Protein AF-D3SXQ8-F1 (afdb_monomer_lite)

Structure (mmCIF, N/CA/C/O backbone):
data_AF-D3SXQ8-F1
#
_entry.id   AF-D3SXQ8-F1
#
loop_
_atom_site.group_PDB
_atom_site.id
_atom_site.type_symbol
_atom_site.label_atom_id
_atom_site.label_alt_id
_atom_site.label_comp_id
_atom_site.label_asym_id
_atom_site.label_entity_id
_atom_site.label_seq_id
_atom_site.pdbx_PDB_ins_code
_atom_site.Cartn_x
_atom_site.Cartn_y
_atom_site.Cartn_z
_atom_site.occupancy
_atom_site.B_iso_or_equiv
_atom_site.auth_seq_id
_atom_site.auth_comp_id
_atom_site.auth_asym_id
_atom_site.auth_atom_id
_atom_site.pdbx_PDB_model_num
ATOM 1 N N . MET A 1 1 ? -24.247 -6.605 -36.942 1.00 31.25 1 MET A N 1
ATOM 2 C CA . MET A 1 1 ? -23.108 -7.478 -37.292 1.00 31.25 1 MET A CA 1
ATOM 3 C C . MET A 1 1 ? -22.078 -7.355 -36.190 1.00 31.25 1 MET A C 1
ATOM 5 O O . MET A 1 1 ? -21.541 -6.278 -35.976 1.00 31.25 1 MET A O 1
ATOM 9 N N . SER A 1 2 ? -21.949 -8.437 -35.427 1.00 29.11 2 SER A N 1
ATOM 10 C CA . SER A 1 2 ? -21.109 -8.580 -34.241 1.00 29.11 2 SER A CA 1
ATOM 11 C C . SER A 1 2 ? -19.640 -8.325 -34.591 1.00 29.11 2 SER A C 1
ATOM 13 O O . SER A 1 2 ? -19.096 -9.022 -35.447 1.00 29.11 2 SER A O 1
ATOM 15 N N . ARG A 1 3 ? -19.004 -7.318 -33.978 1.00 26.12 3 ARG A N 1
ATOM 16 C CA . ARG A 1 3 ? -17.544 -7.189 -34.021 1.00 26.12 3 ARG A CA 1
ATOM 17 C C . ARG A 1 3 ? -16.978 -8.142 -32.976 1.00 26.12 3 ARG A C 1
ATOM 19 O O . ARG A 1 3 ? -17.185 -7.969 -31.780 1.00 26.12 3 ARG A O 1
ATOM 26 N N . SER A 1 4 ? -16.350 -9.186 -33.503 1.00 28.02 4 SER A N 1
ATOM 27 C CA . SER A 1 4 ? -15.615 -10.228 -32.802 1.00 28.02 4 SER A CA 1
ATOM 28 C C . SER A 1 4 ? -14.670 -9.640 -31.757 1.00 28.02 4 SER A C 1
ATOM 30 O O . SER A 1 4 ? -13.916 -8.717 -32.058 1.00 28.02 4 SER A O 1
ATOM 32 N N . ARG A 1 5 ? -14.701 -10.217 -30.551 1.00 30.34 5 ARG A N 1
ATOM 33 C CA . ARG A 1 5 ? -13.671 -10.069 -29.519 1.00 30.34 5 ARG A CA 1
ATOM 34 C C . ARG A 1 5 ? -12.323 -10.441 -30.144 1.00 30.34 5 ARG A C 1
ATOM 36 O O . ARG A 1 5 ? -12.099 -11.611 -30.445 1.00 30.34 5 ARG A O 1
ATOM 43 N N . THR A 1 6 ? -11.457 -9.465 -30.388 1.00 33.38 6 THR A N 1
ATOM 44 C CA . THR A 1 6 ? -10.043 -9.718 -30.675 1.00 33.38 6 THR A CA 1
ATOM 45 C C . THR A 1 6 ? -9.437 -10.342 -29.424 1.00 33.38 6 THR A C 1
ATOM 47 O O . THR A 1 6 ? -9.494 -9.752 -28.348 1.00 33.38 6 THR A O 1
ATOM 50 N N . HIS A 1 7 ? -8.936 -11.571 -29.542 1.00 36.84 7 HIS A N 1
ATOM 51 C CA . HIS A 1 7 ? -8.007 -12.118 -28.560 1.00 36.84 7 HIS A CA 1
ATOM 52 C C . HIS A 1 7 ? -6.788 -11.194 -28.562 1.00 36.84 7 HIS A C 1
ATOM 54 O O . HIS A 1 7 ? -6.103 -11.105 -29.577 1.00 36.84 7 HIS A O 1
ATOM 60 N N . ASN A 1 8 ? -6.592 -10.436 -27.485 1.00 51.88 8 ASN A N 1
ATOM 61 C CA . ASN A 1 8 ? -5.372 -9.667 -27.294 1.00 51.88 8 ASN A CA 1
ATOM 62 C C . ASN A 1 8 ? -4.294 -10.687 -26.916 1.00 51.88 8 ASN A C 1
ATOM 64 O O . ASN A 1 8 ? -4.341 -11.239 -25.817 1.00 51.88 8 ASN A O 1
ATOM 68 N N . THR A 1 9 ? -3.420 -11.043 -27.855 1.00 71.25 9 THR A N 1
ATOM 69 C CA . THR A 1 9 ? -2.246 -11.863 -27.541 1.00 71.25 9 THR A CA 1
ATOM 70 C C . THR A 1 9 ? -1.376 -11.057 -26.568 1.00 71.25 9 THR A C 1
ATOM 72 O O . THR A 1 9 ? -1.167 -9.874 -26.839 1.00 71.25 9 THR A O 1
ATOM 75 N N . PRO A 1 10 ? -0.922 -11.633 -25.440 1.00 82.69 10 PRO A N 1
ATOM 76 C CA . PRO A 1 10 ? -0.042 -10.926 -24.511 1.00 82.69 10 PRO A CA 1
ATOM 77 C C . PRO A 1 10 ? 1.239 -10.496 -25.231 1.00 82.69 10 PRO A C 1
ATOM 79 O O . PRO A 1 10 ? 1.711 -11.209 -26.124 1.00 82.69 10 PRO A O 1
ATOM 82 N N . ASN A 1 11 ? 1.792 -9.336 -24.867 1.00 88.94 11 ASN A N 1
ATOM 83 C CA . ASN A 1 11 ? 3.080 -8.929 -25.419 1.00 88.94 11 ASN A CA 1
ATOM 84 C C . ASN A 1 11 ? 4.161 -9.906 -24.964 1.00 88.94 11 ASN A C 1
ATOM 86 O O . ASN A 1 11 ? 4.090 -10.474 -23.872 1.00 88.94 11 ASN A O 1
ATOM 90 N N . ARG A 1 12 ? 5.164 -10.094 -25.815 1.00 93.19 12 ARG A N 1
ATOM 91 C CA . ARG A 1 12 ? 6.317 -10.945 -25.543 1.00 93.19 12 ARG A CA 1
ATOM 92 C C . ARG A 1 12 ? 7.449 -10.034 -25.105 1.00 93.19 12 ARG A C 1
ATOM 94 O O . ARG A 1 12 ? 7.900 -9.194 -25.883 1.00 93.19 12 ARG A O 1
ATOM 101 N N . THR A 1 13 ? 7.886 -10.201 -23.866 1.00 92.88 13 THR A N 1
ATOM 102 C CA . THR A 1 13 ? 8.761 -9.250 -23.184 1.00 92.88 13 THR A CA 1
ATOM 103 C C . THR A 1 13 ? 10.087 -9.898 -22.817 1.00 92.88 13 THR A C 1
ATOM 105 O O . THR A 1 13 ? 10.122 -10.957 -22.184 1.00 92.88 13 THR A O 1
ATOM 108 N N . VAL A 1 14 ? 11.189 -9.248 -23.193 1.00 92.56 14 VAL A N 1
ATOM 109 C CA . VAL A 1 14 ? 12.523 -9.565 -22.670 1.00 92.56 14 VAL A CA 1
ATOM 110 C C . VAL A 1 14 ? 12.792 -8.670 -21.468 1.00 92.56 14 VAL A C 1
ATOM 112 O O . VAL A 1 14 ? 12.655 -7.452 -21.558 1.00 92.56 14 VAL A O 1
ATOM 115 N N . VAL A 1 15 ? 13.174 -9.267 -20.345 1.00 92.25 15 VAL A N 1
ATOM 116 C CA . VAL A 1 15 ? 13.582 -8.526 -19.148 1.00 92.25 15 VAL A CA 1
ATOM 117 C C . VAL A 1 15 ? 15.095 -8.355 -19.160 1.00 92.25 15 VAL A C 1
ATOM 119 O O . VAL A 1 15 ? 15.826 -9.316 -19.395 1.00 92.25 15 VAL A O 1
ATOM 122 N N . ALA A 1 16 ? 15.571 -7.149 -18.883 1.00 90.31 16 ALA A N 1
ATOM 123 C CA . ALA A 1 16 ? 16.978 -6.849 -18.701 1.00 90.31 16 ALA A CA 1
ATOM 124 C C . ALA A 1 16 ? 17.210 -6.255 -17.309 1.00 90.31 16 ALA A C 1
ATOM 126 O O . ALA A 1 16 ? 16.557 -5.289 -16.935 1.00 90.31 16 ALA A O 1
ATOM 127 N N . SER A 1 17 ? 18.155 -6.797 -16.550 1.00 87.31 17 SER A N 1
ATOM 128 C CA . SER A 1 17 ? 18.483 -6.285 -15.218 1.00 87.31 17 SER A CA 1
ATOM 129 C C . SER A 1 17 ? 19.987 -6.215 -14.990 1.00 87.31 17 SER A C 1
ATOM 131 O O . SER A 1 17 ? 20.800 -6.837 -15.693 1.00 87.31 17 SER A O 1
ATOM 133 N N . ARG A 1 18 ? 20.377 -5.423 -13.994 1.00 83.12 18 ARG A N 1
ATOM 134 C CA . ARG A 1 18 ? 21.749 -5.381 -13.503 1.00 83.12 18 ARG A CA 1
ATOM 135 C C . ARG A 1 18 ? 21.821 -5.989 -12.118 1.00 83.12 18 ARG A C 1
ATOM 137 O O . ARG A 1 18 ? 20.906 -5.865 -11.323 1.00 83.12 18 ARG A O 1
ATOM 144 N N . LEU A 1 19 ? 22.944 -6.639 -11.844 1.00 70.62 19 LEU A N 1
ATOM 145 C CA . LEU A 1 19 ? 23.257 -7.121 -10.508 1.00 70.62 19 LEU A CA 1
ATOM 146 C C . LEU A 1 19 ? 24.092 -6.060 -9.798 1.00 70.62 19 LEU A C 1
ATOM 148 O O . LEU A 1 19 ? 25.172 -5.692 -10.285 1.00 70.62 19 LEU A O 1
ATOM 152 N N . ASP A 1 20 ? 23.598 -5.598 -8.653 1.00 55.25 20 ASP A N 1
ATOM 153 C CA . ASP A 1 20 ? 24.289 -4.620 -7.826 1.00 55.25 20 ASP A CA 1
ATOM 154 C C . ASP A 1 20 ? 25.666 -5.121 -7.389 1.00 55.25 20 ASP A C 1
ATOM 156 O O . ASP A 1 20 ? 25.838 -6.197 -6.816 1.00 55.25 20 ASP A O 1
ATOM 160 N N . ALA A 1 21 ? 26.683 -4.288 -7.610 1.00 39.75 21 ALA A N 1
ATOM 161 C CA . ALA A 1 21 ? 28.023 -4.531 -7.085 1.00 39.75 21 ALA A CA 1
ATOM 162 C C . ALA A 1 21 ? 28.111 -4.294 -5.560 1.00 39.75 21 ALA A C 1
ATOM 164 O O . ALA A 1 21 ? 29.086 -4.717 -4.939 1.00 39.75 21 ALA A O 1
ATOM 165 N N . ALA A 1 22 ? 27.111 -3.632 -4.960 1.00 37.16 22 ALA A N 1
ATOM 166 C CA . ALA A 1 22 ? 27.093 -3.230 -3.551 1.00 37.16 22 ALA A CA 1
ATOM 167 C C . ALA A 1 22 ? 26.935 -4.402 -2.565 1.00 37.16 22 ALA A C 1
ATOM 169 O O . ALA A 1 22 ? 27.341 -4.282 -1.411 1.00 37.16 22 ALA A O 1
ATOM 170 N N . ALA A 1 23 ? 26.463 -5.568 -3.021 1.00 35.19 23 ALA A N 1
ATOM 171 C CA . ALA A 1 23 ? 26.453 -6.784 -2.204 1.00 35.19 23 ALA A CA 1
ATOM 172 C C . ALA A 1 23 ? 27.870 -7.316 -1.890 1.00 35.19 23 ALA A C 1
ATOM 174 O O . ALA A 1 23 ? 28.032 -8.148 -1.005 1.00 35.19 23 ALA A O 1
ATOM 175 N N . LYS A 1 24 ? 28.917 -6.824 -2.574 1.00 30.34 24 LYS A N 1
ATOM 176 C CA . LYS A 1 24 ? 30.303 -7.301 -2.406 1.00 30.34 24 LYS A CA 1
ATOM 177 C C . LYS A 1 24 ? 31.184 -6.461 -1.480 1.00 30.34 24 LYS A C 1
ATOM 179 O O . LYS A 1 24 ? 32.342 -6.824 -1.297 1.00 30.34 24 LYS A O 1
ATOM 184 N N . SER A 1 25 ? 30.707 -5.343 -0.927 1.00 26.91 25 SER A N 1
ATOM 185 C CA . SER A 1 25 ? 31.589 -4.374 -0.247 1.00 26.91 25 SER A CA 1
ATOM 186 C C . SER A 1 25 ? 31.358 -4.167 1.251 1.00 26.91 25 SER A C 1
ATOM 188 O O . SER A 1 25 ? 31.994 -3.282 1.811 1.00 26.91 25 SER A O 1
ATOM 190 N N . ASN A 1 26 ? 30.523 -4.971 1.917 1.00 29.39 26 ASN A N 1
ATOM 191 C CA . ASN A 1 26 ? 30.266 -4.836 3.361 1.00 29.39 26 ASN A CA 1
ATOM 192 C C . ASN A 1 26 ? 30.728 -6.036 4.213 1.00 29.39 26 ASN A C 1
ATOM 194 O O . ASN A 1 26 ? 30.133 -6.327 5.243 1.00 29.39 26 ASN A O 1
ATOM 198 N N . GLU A 1 27 ? 31.826 -6.694 3.830 1.00 32.84 27 GLU A N 1
ATOM 199 C CA . GLU A 1 27 ? 32.571 -7.613 4.709 1.00 32.84 27 GLU A CA 1
ATOM 200 C C . GLU A 1 27 ? 34.089 -7.455 4.515 1.00 32.84 27 GLU A C 1
ATOM 202 O O . GLU A 1 27 ? 34.789 -8.373 4.105 1.00 32.84 27 GLU A O 1
ATOM 207 N N . THR A 1 28 ? 34.634 -6.276 4.804 1.00 33.31 28 THR A N 1
ATOM 208 C CA . THR A 1 28 ? 36.066 -6.1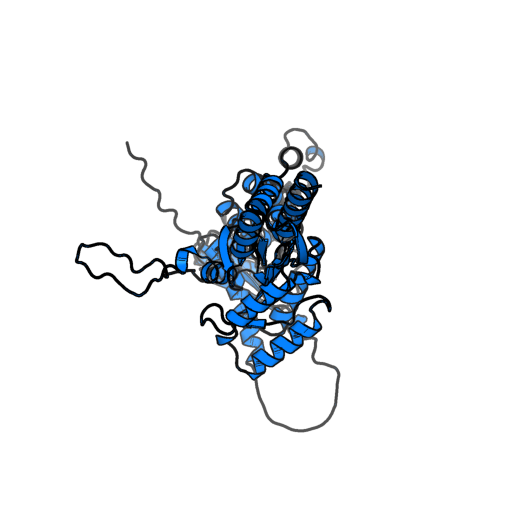58 5.130 1.00 33.31 28 THR A CA 1
ATOM 209 C C . THR A 1 28 ? 36.260 -5.054 6.153 1.00 33.31 28 THR A C 1
ATOM 211 O O . THR A 1 28 ? 36.543 -3.921 5.782 1.00 33.31 28 THR A O 1
ATOM 214 N N . ASP A 1 29 ? 36.037 -5.392 7.420 1.00 30.52 29 ASP A N 1
ATOM 215 C CA . ASP A 1 29 ? 36.821 -4.917 8.566 1.00 30.52 29 ASP A CA 1
ATOM 216 C C . ASP A 1 29 ? 36.244 -5.565 9.833 1.00 30.52 29 ASP A C 1
ATOM 218 O O . ASP A 1 29 ? 35.342 -5.016 10.452 1.00 30.52 29 ASP A O 1
ATOM 222 N N . ASP A 1 30 ? 36.698 -6.776 10.179 1.00 28.58 30 ASP A N 1
ATOM 223 C CA . ASP A 1 30 ? 37.362 -7.011 11.469 1.00 28.58 30 ASP A CA 1
ATOM 224 C C . ASP A 1 30 ? 37.918 -8.446 11.583 1.00 28.58 30 ASP A C 1
ATOM 226 O O . ASP A 1 30 ? 37.286 -9.437 11.223 1.00 28.58 30 ASP A O 1
ATOM 230 N N . THR A 1 31 ? 39.085 -8.532 12.213 1.00 28.73 31 THR A N 1
ATOM 231 C CA . THR A 1 31 ? 39.763 -9.705 12.795 1.00 28.73 31 THR A CA 1
ATOM 232 C C . THR A 1 31 ? 40.408 -10.803 11.929 1.00 28.73 31 THR A C 1
ATOM 234 O O . THR A 1 31 ? 39.807 -11.690 11.333 1.00 28.73 31 THR A O 1
ATOM 237 N N . ASP A 1 32 ? 41.732 -10.758 12.043 1.00 28.66 32 ASP A N 1
ATOM 238 C CA . ASP A 1 32 ? 42.769 -11.743 11.781 1.00 28.66 32 ASP A CA 1
ATOM 239 C C . ASP A 1 32 ? 42.625 -13.038 12.631 1.00 28.66 32 ASP A C 1
ATOM 241 O O . ASP A 1 32 ? 42.197 -12.995 13.784 1.00 28.66 32 ASP A O 1
ATOM 245 N N . GLN A 1 33 ? 43.145 -14.144 12.078 1.00 27.12 33 GLN A N 1
ATOM 246 C CA . GLN A 1 33 ? 43.499 -15.452 12.680 1.00 27.12 33 GLN A CA 1
ATOM 247 C C . GLN A 1 33 ? 42.568 -16.688 12.561 1.00 27.12 33 GLN A C 1
ATOM 249 O O . GLN A 1 33 ? 41.669 -16.951 13.351 1.00 27.12 33 GLN A O 1
ATOM 254 N N . THR A 1 34 ? 43.055 -17.586 11.690 1.00 27.25 34 THR A N 1
ATOM 255 C CA . THR A 1 34 ? 43.128 -19.062 11.791 1.00 27.25 34 THR A CA 1
ATOM 256 C C . THR A 1 34 ? 41.871 -19.927 11.638 1.00 27.25 34 THR A C 1
ATOM 258 O O . THR A 1 34 ? 41.042 -20.013 12.530 1.00 27.25 34 THR A O 1
ATOM 261 N N . GLY A 1 35 ? 41.896 -20.774 10.596 1.00 25.69 35 GLY A N 1
ATOM 262 C CA . GLY A 1 35 ? 41.364 -22.144 10.656 1.00 25.69 35 GLY A CA 1
ATOM 263 C C . GLY A 1 35 ? 40.245 -22.484 9.668 1.00 25.69 35 GLY A C 1
ATOM 264 O O . GLY A 1 35 ? 39.081 -22.248 9.936 1.00 25.69 35 GLY A O 1
ATOM 265 N N . GLN A 1 36 ? 40.638 -23.096 8.548 1.00 28.86 36 GLN A N 1
ATOM 266 C CA . GLN A 1 36 ? 39.908 -24.058 7.700 1.00 28.86 36 GLN A CA 1
ATOM 267 C C . GLN A 1 36 ? 38.474 -24.475 8.131 1.00 28.86 36 GLN A C 1
ATOM 269 O O . GLN A 1 36 ? 38.317 -25.064 9.194 1.00 28.86 36 GLN A O 1
ATOM 274 N N . VAL A 1 37 ? 37.479 -24.319 7.241 1.00 28.31 37 VAL A N 1
ATOM 275 C CA . VAL A 1 37 ? 36.609 -25.355 6.608 1.00 28.31 37 VAL A CA 1
ATOM 276 C C . VAL A 1 37 ? 35.438 -24.644 5.899 1.00 28.31 37 VAL A C 1
ATOM 278 O O . VAL A 1 37 ? 34.893 -23.679 6.415 1.00 28.31 37 VAL A O 1
ATOM 281 N N . GLY A 1 38 ? 35.100 -25.094 4.685 1.00 36.59 38 GLY A N 1
ATOM 282 C CA . GLY A 1 38 ? 34.145 -24.445 3.782 1.00 36.59 38 GLY A CA 1
ATOM 283 C C . GLY A 1 38 ? 32.658 -24.510 4.165 1.00 36.59 38 GLY A C 1
ATOM 284 O O . GLY A 1 38 ? 32.221 -25.365 4.931 1.00 36.59 38 GLY A O 1
ATOM 285 N N . GLY A 1 39 ? 31.910 -23.602 3.533 1.00 26.33 39 GLY A N 1
ATOM 286 C CA . GLY A 1 39 ? 30.466 -23.333 3.618 1.00 26.33 39 GLY A CA 1
ATOM 287 C C . GLY A 1 39 ? 30.294 -21.819 3.407 1.00 26.33 39 GLY A C 1
ATOM 288 O O . GLY A 1 39 ? 31.079 -21.067 3.962 1.00 26.33 39 GLY A O 1
ATOM 289 N N . THR A 1 40 ? 29.420 -21.256 2.578 1.00 30.83 40 THR A N 1
ATOM 290 C CA . THR A 1 40 ? 28.252 -21.740 1.833 1.00 30.83 40 THR A CA 1
ATOM 291 C C . THR A 1 40 ? 27.973 -20.704 0.737 1.00 30.83 40 THR A C 1
ATOM 293 O O . THR A 1 40 ? 27.713 -19.549 1.045 1.00 30.83 40 THR A O 1
ATOM 296 N N . ASP A 1 41 ? 27.987 -21.132 -0.524 1.00 32.94 41 ASP A N 1
ATOM 297 C CA . ASP A 1 41 ? 27.704 -20.350 -1.748 1.00 32.94 41 ASP A CA 1
ATOM 298 C C . ASP A 1 41 ? 26.181 -20.123 -1.969 1.00 32.94 41 ASP A C 1
ATOM 300 O O . ASP A 1 41 ? 25.708 -20.006 -3.097 1.00 32.94 41 ASP A O 1
ATOM 304 N N . GLN A 1 42 ? 25.374 -20.178 -0.897 1.00 30.91 42 GLN A N 1
ATOM 305 C CA . GLN A 1 42 ? 23.905 -20.286 -0.981 1.00 30.91 42 GLN A CA 1
ATOM 306 C C . GLN A 1 42 ? 23.161 -18.960 -0.783 1.00 30.91 42 GLN A C 1
ATOM 308 O O . GLN A 1 42 ? 22.134 -18.761 -1.422 1.00 30.91 42 GLN A O 1
ATOM 313 N N . THR A 1 43 ? 23.670 -18.041 0.039 1.00 31.53 43 THR A N 1
ATOM 314 C CA . THR A 1 43 ? 23.017 -16.748 0.325 1.00 31.53 43 THR A CA 1
ATOM 315 C C . THR A 1 43 ? 23.099 -15.754 -0.836 1.00 31.53 43 THR A C 1
ATOM 317 O O . THR A 1 43 ? 22.198 -14.935 -1.012 1.00 31.53 43 THR A O 1
ATOM 320 N N . ASP A 1 44 ? 24.148 -15.846 -1.659 1.00 33.75 44 ASP A N 1
ATOM 321 C CA . ASP A 1 44 ? 24.347 -14.967 -2.819 1.00 33.75 44 ASP A CA 1
ATOM 322 C C . ASP A 1 44 ? 23.417 -15.341 -3.988 1.00 33.75 44 ASP A C 1
ATOM 324 O O . ASP A 1 44 ? 22.944 -14.463 -4.704 1.00 33.75 44 ASP A O 1
ATOM 328 N N . GLN A 1 45 ? 23.092 -16.628 -4.165 1.00 31.73 45 GLN A N 1
ATOM 329 C CA . GLN A 1 45 ? 22.196 -17.088 -5.238 1.00 31.73 45 GLN A CA 1
ATOM 330 C C . GLN A 1 45 ? 20.720 -16.773 -4.963 1.00 31.73 45 GLN A C 1
ATOM 332 O O . GLN A 1 45 ? 19.979 -16.502 -5.907 1.00 31.73 45 GLN A O 1
ATOM 337 N N . THR A 1 46 ? 20.293 -16.768 -3.695 1.00 34.22 46 THR A N 1
ATOM 338 C CA . THR A 1 46 ? 18.903 -16.473 -3.304 1.00 34.22 46 THR A CA 1
ATOM 339 C C . THR A 1 46 ? 18.532 -15.010 -3.547 1.00 34.22 46 THR A C 1
ATOM 341 O O . THR A 1 46 ? 17.500 -14.727 -4.140 1.00 34.22 46 THR A O 1
ATOM 344 N N . ASN A 1 47 ? 19.420 -14.064 -3.219 1.00 40.91 47 ASN A N 1
ATOM 345 C CA . ASN A 1 47 ? 19.149 -12.639 -3.455 1.00 40.91 47 ASN A CA 1
ATOM 346 C C . ASN A 1 47 ? 19.138 -12.288 -4.965 1.00 40.91 47 ASN A C 1
ATOM 348 O O . ASN A 1 47 ? 18.426 -11.386 -5.397 1.00 40.91 47 ASN A O 1
ATOM 352 N N . GLN A 1 48 ? 19.906 -13.034 -5.776 1.00 40.25 48 GLN A N 1
ATOM 353 C CA . GLN A 1 48 ? 19.992 -12.895 -7.241 1.00 40.25 48 GLN A CA 1
ATOM 354 C C . GLN A 1 48 ? 18.738 -13.393 -7.984 1.00 40.25 48 GLN A C 1
ATOM 356 O O . GLN A 1 48 ? 18.432 -12.903 -9.074 1.00 40.25 48 GLN A O 1
ATOM 361 N N . THR A 1 49 ? 18.027 -14.377 -7.427 1.00 47.47 49 THR A N 1
ATOM 362 C CA . THR A 1 49 ? 16.805 -14.937 -8.029 1.00 47.47 49 THR A CA 1
ATOM 363 C C . THR A 1 49 ? 15.583 -14.066 -7.717 1.00 47.47 49 THR A C 1
ATOM 365 O O . THR A 1 49 ? 14.822 -13.745 -8.629 1.00 47.47 49 THR A O 1
ATOM 368 N N . ASP A 1 50 ? 15.491 -13.537 -6.495 1.00 51.62 50 ASP A N 1
ATOM 369 C CA . ASP A 1 50 ? 14.304 -12.820 -6.008 1.00 51.62 50 ASP A CA 1
ATOM 370 C C . ASP A 1 50 ? 14.070 -11.412 -6.609 1.00 51.62 50 ASP A C 1
ATOM 372 O O . ASP A 1 50 ? 12.921 -10.968 -6.696 1.00 51.62 50 ASP A O 1
ATOM 376 N N . GLN A 1 51 ? 15.112 -10.670 -7.022 1.00 52.19 51 GLN A N 1
ATOM 377 C CA . GLN A 1 51 ? 14.935 -9.377 -7.726 1.00 52.19 51 GLN A CA 1
ATOM 378 C C . GLN A 1 51 ? 14.371 -9.586 -9.137 1.00 52.19 51 GLN A C 1
ATOM 380 O O . GLN A 1 51 ? 13.392 -8.955 -9.538 1.00 52.19 51 GLN A O 1
ATOM 385 N N . THR A 1 52 ? 14.934 -10.562 -9.852 1.00 58.12 52 THR A N 1
ATOM 386 C CA . THR A 1 52 ? 14.476 -10.960 -11.188 1.00 58.12 52 THR A CA 1
ATOM 387 C C . THR A 1 52 ? 13.036 -11.492 -11.151 1.00 58.12 52 THR A C 1
ATOM 389 O O . THR A 1 52 ? 12.266 -11.297 -12.097 1.00 58.12 52 THR A O 1
ATOM 392 N N . ASP A 1 53 ? 12.647 -12.130 -10.044 1.00 71.75 53 ASP A N 1
ATOM 393 C CA . ASP A 1 53 ? 11.295 -12.645 -9.847 1.00 71.75 53 ASP A CA 1
ATOM 394 C C . ASP A 1 53 ? 10.255 -11.534 -9.647 1.00 71.75 53 ASP A C 1
ATOM 396 O O . ASP A 1 53 ? 9.135 -11.658 -10.159 1.00 71.75 53 ASP A O 1
ATOM 400 N N . GLU A 1 54 ? 10.610 -10.424 -8.991 1.00 80.50 54 GLU A N 1
ATOM 401 C CA . GLU A 1 54 ? 9.692 -9.294 -8.810 1.00 80.50 54 GLU A CA 1
ATOM 402 C C . GLU A 1 54 ? 9.403 -8.582 -10.135 1.00 80.50 54 GLU A C 1
ATOM 404 O O . GLU A 1 54 ? 8.235 -8.423 -10.494 1.00 80.50 54 GLU A O 1
ATOM 409 N N . ILE A 1 55 ? 10.427 -8.208 -10.912 1.00 85.69 55 ILE A N 1
ATOM 410 C CA . ILE A 1 55 ? 10.207 -7.557 -12.213 1.00 85.69 55 ILE A CA 1
ATOM 411 C C . ILE A 1 55 ? 9.446 -8.474 -13.174 1.00 85.69 55 ILE A C 1
ATOM 413 O O . ILE A 1 55 ? 8.546 -8.031 -13.888 1.00 85.69 55 ILE A O 1
ATOM 417 N N . ALA A 1 56 ? 9.708 -9.783 -13.137 1.00 86.12 56 ALA A N 1
ATOM 418 C CA . ALA A 1 56 ? 8.932 -10.750 -13.901 1.00 86.12 56 ALA A CA 1
ATOM 419 C C . ALA A 1 56 ? 7.471 -10.816 -13.423 1.00 86.12 56 ALA A C 1
ATOM 421 O O . ALA A 1 56 ? 6.557 -10.981 -14.234 1.00 86.12 56 ALA A O 1
ATOM 422 N N . ALA A 1 57 ? 7.215 -10.691 -12.119 1.00 83.44 57 ALA A N 1
ATOM 423 C CA . ALA A 1 57 ? 5.863 -10.589 -11.583 1.00 83.44 57 ALA A CA 1
ATOM 424 C C . ALA A 1 57 ? 5.170 -9.278 -12.000 1.00 83.44 57 ALA A C 1
ATOM 426 O O . ALA A 1 57 ? 3.980 -9.321 -12.317 1.00 83.44 57 ALA A O 1
ATOM 427 N N . LEU A 1 58 ? 5.896 -8.159 -12.096 1.00 86.06 58 LEU A N 1
ATOM 428 C CA . LEU A 1 58 ? 5.385 -6.887 -12.621 1.00 86.06 58 LEU A CA 1
ATOM 429 C C . LEU A 1 58 ? 4.998 -7.009 -14.100 1.00 86.06 58 LEU A C 1
ATOM 431 O O . LEU A 1 58 ? 3.886 -6.643 -14.477 1.00 86.06 58 LEU A O 1
ATOM 435 N N . VAL A 1 59 ? 5.859 -7.609 -14.926 1.00 89.62 59 VAL A N 1
ATOM 436 C CA . VAL A 1 59 ? 5.585 -7.856 -16.355 1.00 89.62 59 VAL A CA 1
ATOM 437 C C . VAL A 1 59 ? 4.310 -8.691 -16.517 1.00 89.62 59 VAL A C 1
ATOM 439 O O . VAL A 1 59 ? 3.416 -8.343 -17.288 1.00 89.62 59 VAL A O 1
ATOM 442 N N . ARG A 1 60 ? 4.163 -9.757 -15.720 1.00 88.44 60 ARG A N 1
ATOM 443 C CA . ARG A 1 60 ? 2.947 -10.587 -15.724 1.00 88.44 60 ARG A CA 1
ATOM 444 C C . ARG A 1 60 ? 1.713 -9.828 -15.232 1.00 88.44 60 ARG A C 1
ATOM 446 O O . ARG A 1 60 ? 0.619 -10.076 -15.737 1.00 88.44 60 ARG A O 1
ATOM 453 N N . ALA A 1 61 ? 1.863 -8.929 -14.258 1.00 82.69 61 ALA A N 1
ATOM 454 C CA . ALA A 1 61 ? 0.776 -8.084 -13.762 1.00 82.69 61 ALA A CA 1
ATOM 455 C C . ALA A 1 61 ? 0.301 -7.072 -14.820 1.00 82.69 61 ALA A C 1
ATOM 457 O O . ALA A 1 61 ? -0.898 -6.819 -14.913 1.00 82.69 61 ALA A O 1
ATOM 458 N N . ALA A 1 62 ? 1.204 -6.585 -15.678 1.00 84.94 62 ALA A N 1
ATOM 459 C CA . ALA A 1 62 ? 0.863 -5.769 -16.848 1.00 84.94 62 ALA A CA 1
ATOM 460 C C . ALA A 1 62 ? 0.129 -6.559 -17.953 1.00 84.94 62 ALA A C 1
ATOM 462 O O . ALA A 1 62 ? -0.422 -5.969 -18.881 1.00 84.94 62 ALA A O 1
ATOM 463 N N . GLY A 1 63 ? 0.071 -7.892 -17.838 1.00 86.50 63 GLY A N 1
ATOM 464 C CA . GLY A 1 63 ? -0.551 -8.781 -18.820 1.00 86.50 63 GLY A CA 1
ATOM 465 C C . GLY A 1 63 ? 0.404 -9.283 -19.903 1.00 86.50 63 GLY A C 1
ATOM 466 O O . GLY A 1 63 ? -0.060 -9.881 -20.874 1.00 86.50 63 GLY A O 1
ATOM 467 N N . ASP A 1 64 ? 1.709 -9.077 -19.725 1.00 90.88 64 ASP A N 1
ATOM 468 C CA . ASP A 1 64 ? 2.751 -9.479 -20.665 1.00 90.88 64 ASP A CA 1
ATOM 469 C C . ASP A 1 64 ? 3.380 -10.835 -20.274 1.00 90.88 64 ASP A C 1
ATOM 471 O O . ASP A 1 64 ? 3.333 -11.279 -19.122 1.00 90.88 64 ASP A O 1
ATOM 475 N N . GLU A 1 65 ? 3.976 -11.522 -21.249 1.00 91.88 65 GLU A N 1
ATOM 476 C CA . GLU A 1 65 ? 4.685 -12.791 -21.074 1.00 91.88 65 GLU A CA 1
ATOM 477 C C . GLU A 1 65 ? 6.201 -12.558 -21.099 1.00 91.88 65 GLU A C 1
ATOM 479 O O . GLU A 1 65 ? 6.741 -12.041 -22.075 1.00 91.88 65 GLU A O 1
ATOM 484 N N . VAL A 1 66 ? 6.910 -12.987 -20.050 1.00 92.50 66 VAL A N 1
ATOM 485 C CA . VAL A 1 66 ? 8.381 -12.961 -20.030 1.00 92.50 66 VAL A CA 1
ATOM 486 C C . VAL A 1 66 ? 8.917 -14.117 -20.875 1.00 92.50 66 VAL A C 1
ATOM 488 O O . VAL A 1 66 ? 8.739 -15.279 -20.510 1.00 92.50 66 VAL A O 1
ATOM 491 N N . VAL A 1 67 ? 9.584 -13.803 -21.988 1.00 93.44 67 VAL A N 1
ATOM 492 C CA . VAL A 1 67 ? 10.119 -14.806 -22.931 1.00 93.44 67 VAL A CA 1
ATOM 493 C C . VAL A 1 67 ? 11.619 -15.045 -22.781 1.00 93.44 67 VAL A C 1
ATOM 495 O O . VAL A 1 67 ? 12.108 -16.110 -23.155 1.00 93.44 67 VAL A O 1
ATOM 498 N N . ALA A 1 68 ? 12.346 -14.076 -22.226 1.00 91.31 68 ALA A N 1
ATOM 499 C CA . ALA A 1 68 ? 13.760 -14.195 -21.896 1.00 91.31 68 ALA A CA 1
ATOM 500 C C . ALA A 1 68 ? 14.147 -13.187 -20.808 1.00 91.31 68 ALA A C 1
ATOM 502 O O . ALA A 1 68 ? 13.512 -12.140 -20.667 1.00 91.31 68 ALA A O 1
ATOM 503 N N . THR A 1 69 ? 15.226 -13.491 -20.088 1.00 90.56 69 THR A N 1
ATOM 504 C CA . THR A 1 69 ? 15.828 -12.598 -19.095 1.00 90.56 69 THR A CA 1
ATOM 505 C C . THR A 1 69 ? 17.321 -12.477 -19.367 1.00 90.56 69 THR A C 1
ATOM 507 O O . THR A 1 69 ? 18.004 -13.480 -19.576 1.00 90.56 69 THR A O 1
ATOM 510 N N . ILE A 1 70 ? 17.828 -11.250 -19.337 1.00 89.81 70 ILE A N 1
ATOM 511 C CA . ILE A 1 70 ? 19.222 -10.898 -19.565 1.00 89.81 70 ILE A CA 1
ATOM 512 C C . ILE A 1 70 ? 19.745 -10.155 -18.339 1.00 89.81 70 ILE A C 1
ATOM 514 O O . ILE A 1 70 ? 19.201 -9.127 -17.955 1.00 89.81 70 ILE A O 1
ATOM 518 N N . THR A 1 71 ? 20.831 -10.642 -17.742 1.00 87.19 71 THR A N 1
ATOM 519 C CA . THR A 1 71 ? 21.429 -10.016 -16.555 1.00 87.19 71 THR A CA 1
ATOM 520 C C . THR A 1 71 ? 22.873 -9.588 -16.809 1.00 87.19 71 THR A C 1
ATOM 522 O O . THR A 1 71 ? 23.614 -10.241 -17.554 1.00 87.19 71 THR A O 1
ATOM 525 N N . GLN A 1 72 ? 23.292 -8.469 -16.211 1.00 84.06 72 GLN A N 1
ATOM 526 C CA . GLN A 1 72 ? 24.675 -7.986 -16.268 1.00 84.06 72 GLN A CA 1
ATOM 527 C C . GLN A 1 72 ? 25.205 -7.605 -14.884 1.00 84.06 72 GLN A C 1
ATOM 529 O O . GLN A 1 72 ? 24.647 -6.748 -14.208 1.00 84.06 72 GLN A O 1
ATOM 534 N N . ALA A 1 73 ? 26.356 -8.157 -14.499 1.00 84.81 73 ALA A N 1
ATOM 535 C CA . ALA A 1 73 ? 27.082 -7.717 -13.309 1.00 84.81 73 ALA A CA 1
ATOM 536 C C . ALA A 1 73 ? 28.008 -6.523 -13.613 1.00 84.81 73 ALA A C 1
ATOM 538 O O . ALA A 1 73 ? 28.666 -6.486 -14.655 1.00 84.81 73 ALA A O 1
ATOM 539 N N . GLY A 1 74 ? 28.117 -5.570 -12.680 1.00 79.25 74 GLY A N 1
ATOM 540 C CA . GLY A 1 74 ? 29.111 -4.485 -12.720 1.00 79.25 74 GLY A CA 1
ATOM 541 C C . GLY A 1 74 ? 28.512 -3.094 -12.507 1.00 79.25 74 GLY A C 1
ATOM 542 O O . GLY A 1 74 ? 27.401 -2.970 -12.005 1.00 79.25 74 GLY A O 1
ATOM 543 N N . ARG A 1 75 ? 29.204 -2.036 -12.958 1.00 78.50 75 ARG A N 1
ATOM 544 C CA . ARG A 1 75 ? 28.715 -0.638 -12.910 1.00 78.50 75 ARG A CA 1
ATOM 545 C C . ARG A 1 75 ? 27.889 -0.234 -14.127 1.00 78.50 75 ARG A C 1
ATOM 547 O O . ARG A 1 75 ? 28.157 -0.725 -15.230 1.00 78.50 75 ARG A O 1
ATOM 554 N N . GLU A 1 76 ? 26.889 0.619 -13.906 1.00 84.19 76 GLU A N 1
ATOM 555 C CA . GLU A 1 76 ? 26.046 1.192 -14.959 1.00 84.19 76 GLU A CA 1
ATOM 556 C C . GLU A 1 76 ? 26.875 1.840 -16.071 1.00 84.19 76 GLU A C 1
ATOM 558 O O . GLU A 1 76 ? 27.936 2.421 -15.827 1.00 84.19 76 GLU A O 1
ATOM 563 N N . ASN A 1 77 ? 26.407 1.696 -17.311 1.00 85.06 77 ASN A N 1
ATOM 564 C CA . ASN A 1 77 ? 26.924 2.493 -18.411 1.00 85.06 77 ASN A CA 1
ATOM 565 C C . ASN A 1 77 ? 26.115 3.799 -18.472 1.00 85.06 77 ASN A C 1
ATOM 567 O O . ASN A 1 77 ? 24.901 3.727 -18.685 1.00 85.06 77 ASN A O 1
ATOM 571 N N . PRO A 1 78 ? 26.750 4.980 -18.354 1.00 84.62 78 PRO A N 1
ATOM 572 C CA . PRO A 1 78 ? 26.037 6.254 -18.412 1.00 84.62 78 PRO A CA 1
ATOM 573 C C . PRO A 1 78 ? 25.212 6.447 -19.691 1.00 84.62 78 PRO A C 1
ATOM 575 O O . PRO A 1 78 ? 24.206 7.141 -19.659 1.00 84.62 78 PRO A O 1
ATOM 578 N N . GLY A 1 79 ? 25.621 5.838 -20.810 1.00 85.38 79 GLY A N 1
ATOM 579 C CA . GLY A 1 79 ? 24.961 6.014 -22.104 1.00 85.38 79 GLY A CA 1
ATOM 580 C C . GLY A 1 79 ? 23.821 5.039 -22.392 1.00 85.38 79 GLY A C 1
ATOM 581 O O . GLY A 1 79 ? 22.898 5.406 -23.096 1.00 85.38 79 GLY A O 1
ATOM 582 N N . SER A 1 80 ? 23.865 3.807 -21.881 1.00 83.69 80 SER A N 1
ATOM 583 C CA . SER A 1 80 ? 22.918 2.746 -22.281 1.00 83.69 80 SER A CA 1
ATOM 584 C C . SER A 1 80 ? 22.433 1.868 -21.136 1.00 83.69 80 SER A C 1
ATOM 586 O O . SER A 1 80 ? 21.784 0.859 -21.393 1.00 83.69 80 SER A O 1
ATOM 588 N N . TYR A 1 81 ? 22.783 2.203 -19.891 1.00 87.62 81 TYR A N 1
ATOM 589 C CA . TYR A 1 81 ? 22.574 1.403 -18.682 1.00 87.62 81 TYR A CA 1
ATOM 590 C C . TYR A 1 81 ? 23.335 0.062 -18.694 1.00 87.62 81 TYR A C 1
ATOM 592 O O . TYR A 1 81 ? 24.142 -0.192 -17.800 1.00 87.62 81 TYR A O 1
ATOM 600 N N . LEU A 1 82 ? 23.204 -0.749 -19.744 1.00 88.50 82 LEU A N 1
ATOM 601 C CA . LEU A 1 82 ? 23.954 -1.975 -20.032 1.00 88.50 82 LEU A CA 1
ATOM 602 C C . LEU A 1 82 ? 25.250 -1.696 -20.813 1.00 88.50 82 LEU A C 1
ATOM 604 O O . LEU A 1 82 ? 25.413 -0.646 -21.431 1.00 88.50 82 LEU A O 1
ATOM 608 N N . GLY A 1 83 ? 26.202 -2.632 -20.800 1.00 88.62 83 GLY A N 1
ATOM 609 C CA . GLY A 1 83 ? 27.402 -2.545 -21.639 1.00 88.62 83 GLY A CA 1
ATOM 610 C C . GLY A 1 83 ? 27.086 -2.827 -23.111 1.00 88.62 83 GLY A C 1
ATOM 611 O O . GLY A 1 83 ? 26.171 -3.589 -23.396 1.00 88.62 83 GLY A O 1
ATOM 612 N N . HIS A 1 84 ? 27.864 -2.270 -24.047 1.00 86.25 84 HIS A N 1
ATOM 613 C CA . HIS A 1 84 ? 27.588 -2.379 -25.492 1.00 86.25 84 HIS A CA 1
ATOM 614 C C . HIS A 1 84 ? 27.360 -3.819 -25.974 1.00 86.25 84 HIS A C 1
ATOM 616 O O . HIS A 1 84 ? 26.335 -4.092 -26.579 1.00 86.25 84 HIS A O 1
ATOM 622 N N . GLY A 1 85 ? 28.230 -4.765 -25.600 1.00 88.62 85 GLY A N 1
ATOM 623 C CA . GLY A 1 85 ? 28.043 -6.168 -25.995 1.00 88.62 85 GLY A CA 1
ATOM 624 C C . GLY A 1 85 ? 26.764 -6.806 -25.436 1.00 88.62 85 GLY A C 1
ATOM 625 O O . GLY A 1 85 ? 26.226 -7.723 -26.040 1.00 88.62 85 GLY A O 1
ATOM 626 N N . LYS A 1 86 ? 26.250 -6.305 -24.307 1.00 90.12 86 LYS A N 1
ATOM 627 C CA . LYS A 1 86 ? 24.989 -6.769 -23.721 1.00 90.12 86 LYS A CA 1
ATOM 628 C C . LYS A 1 86 ? 23.773 -6.115 -24.371 1.00 90.12 86 LYS A C 1
ATOM 630 O O . LYS A 1 86 ? 22.726 -6.744 -24.435 1.00 90.12 86 LYS A O 1
ATOM 635 N N . VAL A 1 87 ? 23.917 -4.887 -24.870 1.00 92.19 87 VAL A N 1
ATOM 636 C CA . VAL A 1 87 ? 22.908 -4.235 -25.718 1.00 92.19 87 VAL A CA 1
ATOM 637 C C . VAL A 1 87 ? 22.769 -4.989 -27.042 1.00 92.19 87 VAL A C 1
ATOM 639 O O . VAL A 1 87 ? 21.647 -5.265 -27.458 1.00 92.19 87 VAL A O 1
ATOM 642 N N . ASP A 1 88 ? 23.886 -5.396 -27.649 1.00 92.19 88 ASP A N 1
ATOM 643 C CA . ASP A 1 88 ? 23.876 -6.220 -28.864 1.00 92.19 88 ASP A CA 1
ATOM 644 C C . ASP A 1 88 ? 23.209 -7.582 -28.599 1.00 92.19 88 ASP A C 1
ATOM 646 O O . ASP A 1 88 ? 22.291 -7.978 -29.315 1.00 92.19 88 ASP A O 1
ATOM 650 N N . GLU A 1 89 ? 23.592 -8.263 -27.510 1.00 92.44 89 GLU A N 1
ATOM 651 C CA . GLU A 1 89 ? 22.967 -9.524 -27.074 1.00 92.44 89 GLU A CA 1
ATOM 652 C C . GLU A 1 89 ? 21.457 -9.368 -26.818 1.00 92.44 89 GLU A C 1
ATOM 654 O O . GLU A 1 89 ? 20.663 -10.250 -27.157 1.00 92.44 89 GLU A O 1
ATOM 659 N N . LEU A 1 90 ? 21.041 -8.241 -26.234 1.00 92.94 90 LEU A N 1
ATOM 660 C CA . LEU A 1 90 ? 19.638 -7.917 -25.995 1.00 92.94 90 LEU A CA 1
ATOM 661 C C . LEU A 1 90 ? 18.872 -7.760 -27.310 1.00 92.94 90 LEU A C 1
ATOM 663 O O . LEU A 1 90 ? 17.829 -8.391 -27.470 1.00 92.94 90 LEU A O 1
ATOM 667 N N . ALA A 1 91 ?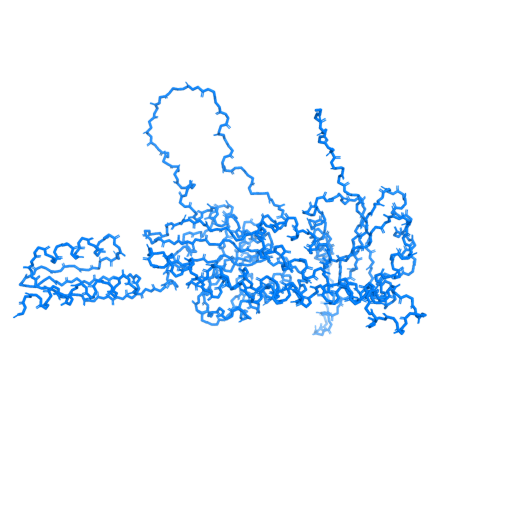 19.405 -7.006 -28.272 1.00 93.12 91 ALA A N 1
ATOM 668 C CA . ALA A 1 91 ? 18.788 -6.842 -29.586 1.00 93.12 91 ALA A CA 1
ATOM 669 C C . ALA A 1 91 ? 18.687 -8.178 -30.351 1.00 93.12 91 ALA A C 1
ATOM 671 O O . ALA A 1 91 ? 17.647 -8.481 -30.943 1.00 93.12 91 ALA A O 1
ATOM 672 N N . GLU A 1 92 ? 19.730 -9.015 -30.291 1.00 93.62 92 GLU A N 1
ATOM 673 C CA . GLU A 1 92 ? 19.719 -10.367 -30.864 1.00 93.62 92 GLU A CA 1
ATOM 674 C C . GLU A 1 92 ? 18.656 -11.258 -30.208 1.00 93.62 92 GLU A C 1
ATOM 676 O O . GLU A 1 92 ? 17.927 -11.973 -30.900 1.00 93.62 92 GLU A O 1
ATOM 681 N N . THR A 1 93 ? 18.522 -11.190 -28.882 1.00 92.56 93 THR A N 1
ATOM 682 C CA . THR A 1 93 ? 17.530 -11.968 -28.127 1.00 92.56 93 THR A CA 1
ATOM 683 C C . THR A 1 93 ? 16.106 -11.536 -28.460 1.00 92.56 93 THR A C 1
ATOM 685 O O . THR A 1 93 ? 15.240 -12.390 -28.663 1.00 92.56 93 THR A O 1
ATOM 688 N N . VAL A 1 94 ? 15.857 -10.229 -28.568 1.00 93.50 94 VAL A N 1
ATOM 689 C CA . VAL A 1 94 ? 14.557 -9.681 -28.983 1.00 93.50 94 VAL A CA 1
ATOM 690 C C . VAL A 1 94 ? 14.179 -10.213 -30.366 1.00 93.50 94 VAL A C 1
ATOM 692 O O . VAL A 1 94 ? 13.094 -10.770 -30.536 1.00 93.50 94 VAL A O 1
ATOM 695 N N . ALA A 1 95 ? 15.107 -10.154 -31.326 1.00 91.88 95 ALA A N 1
ATOM 696 C CA . ALA A 1 95 ? 14.885 -10.663 -32.677 1.00 91.88 95 ALA A CA 1
ATOM 697 C C . ALA A 1 95 ? 14.675 -12.190 -32.717 1.00 91.88 95 ALA A C 1
ATOM 699 O O . ALA A 1 95 ? 13.842 -12.683 -33.476 1.00 91.88 95 ALA A O 1
ATOM 700 N N . ALA A 1 96 ? 15.408 -12.953 -31.902 1.00 92.75 96 ALA A N 1
ATOM 701 C CA . ALA A 1 96 ? 15.303 -14.412 -31.856 1.00 92.75 96 ALA A CA 1
ATOM 702 C C . ALA A 1 96 ? 14.010 -14.908 -31.189 1.00 92.75 96 ALA A C 1
ATOM 704 O O . ALA A 1 96 ? 13.512 -15.983 -31.527 1.00 92.75 96 ALA A O 1
ATOM 705 N N . THR A 1 97 ? 13.480 -14.148 -30.228 1.00 90.88 97 THR A N 1
ATOM 706 C CA . THR A 1 97 ? 12.289 -14.519 -29.447 1.00 90.88 97 THR A CA 1
ATOM 707 C C . THR A 1 97 ? 10.990 -13.920 -29.981 1.00 90.88 97 THR A C 1
ATOM 709 O O . THR A 1 97 ? 9.922 -14.278 -29.469 1.00 90.88 97 THR A O 1
ATOM 712 N N . ASP A 1 98 ? 11.067 -13.072 -31.014 1.00 89.62 98 ASP A N 1
ATOM 713 C CA . ASP A 1 98 ? 9.945 -12.283 -31.539 1.00 89.62 98 ASP A CA 1
ATOM 714 C C . ASP A 1 98 ? 9.279 -11.467 -30.417 1.00 89.62 98 ASP A C 1
ATOM 716 O O . ASP A 1 98 ? 8.059 -11.469 -30.235 1.00 89.62 98 ASP A O 1
ATOM 720 N N . ALA A 1 99 ? 10.117 -10.869 -29.566 1.00 91.69 99 ALA A N 1
ATOM 721 C CA . ALA A 1 99 ? 9.671 -9.989 -28.500 1.00 91.69 99 ALA A CA 1
ATOM 722 C C . ALA A 1 99 ? 9.358 -8.605 -29.070 1.00 91.69 99 ALA A C 1
ATOM 724 O O . ALA A 1 99 ? 10.103 -8.076 -29.888 1.00 91.69 99 ALA A O 1
ATOM 725 N N . ASN A 1 100 ? 8.266 -8.004 -28.612 1.00 92.94 100 ASN A N 1
ATOM 726 C CA . ASN A 1 100 ? 7.857 -6.651 -28.997 1.00 92.94 100 ASN A CA 1
ATOM 727 C C . ASN A 1 100 ? 8.063 -5.636 -27.863 1.00 92.94 100 ASN A C 1
ATOM 729 O O . ASN A 1 100 ? 7.788 -4.446 -28.031 1.00 92.94 100 ASN A O 1
ATOM 733 N N . ARG A 1 101 ? 8.552 -6.097 -26.705 1.00 94.12 101 ARG A N 1
ATOM 734 C CA . ARG A 1 101 ? 8.875 -5.260 -25.553 1.00 94.12 101 ARG A CA 1
ATOM 735 C C . ARG A 1 101 ? 10.192 -5.663 -24.909 1.00 94.12 101 ARG A C 1
ATOM 737 O O . ARG A 1 101 ? 10.514 -6.846 -24.792 1.00 94.12 101 ARG A O 1
ATOM 744 N N . VAL A 1 102 ? 10.901 -4.659 -24.416 1.00 95.25 102 VAL A N 1
ATOM 745 C CA . VAL A 1 102 ? 12.027 -4.806 -23.499 1.00 95.25 102 VAL A CA 1
ATOM 746 C C . VAL A 1 102 ? 11.684 -4.063 -22.220 1.00 95.25 102 VAL A C 1
ATOM 748 O O . VAL A 1 102 ? 11.323 -2.891 -22.277 1.00 95.25 102 VAL A O 1
ATOM 751 N N . VAL A 1 103 ? 11.807 -4.734 -21.080 1.00 94.56 103 VAL A N 1
ATOM 752 C CA . VAL A 1 103 ? 11.662 -4.123 -19.756 1.00 94.56 103 VAL A CA 1
ATOM 753 C C . VAL A 1 103 ? 13.020 -4.108 -19.079 1.00 94.56 103 VAL A C 1
ATOM 755 O O . VAL A 1 103 ? 13.623 -5.163 -18.899 1.00 94.56 103 VAL A O 1
ATOM 758 N N . VAL A 1 104 ? 13.484 -2.926 -18.687 1.00 92.62 104 VAL A N 1
ATOM 759 C CA . VAL A 1 104 ? 14.683 -2.758 -17.866 1.00 92.62 104 VAL A CA 1
ATOM 760 C C . VAL A 1 104 ? 14.282 -2.626 -16.399 1.00 92.62 104 VAL A C 1
ATOM 762 O O . VAL A 1 104 ? 13.450 -1.789 -16.064 1.00 92.62 104 VAL A O 1
ATOM 765 N N . ASP A 1 105 ? 14.862 -3.455 -15.534 1.00 89.56 105 ASP A N 1
ATOM 766 C CA . ASP A 1 105 ? 14.590 -3.504 -14.090 1.00 89.56 105 ASP A CA 1
ATOM 767 C C . ASP A 1 105 ? 15.328 -2.403 -13.307 1.00 89.56 105 ASP A C 1
ATOM 769 O O . ASP A 1 105 ? 16.139 -2.689 -12.433 1.00 89.56 105 ASP A O 1
ATOM 773 N N . ASP A 1 106 ? 15.117 -1.148 -13.703 1.00 86.94 106 ASP A N 1
ATOM 774 C CA . ASP A 1 106 ? 15.632 0.062 -13.045 1.00 86.94 106 ASP A CA 1
ATOM 775 C C . ASP A 1 106 ? 14.954 1.305 -13.644 1.00 86.94 106 ASP A C 1
ATOM 777 O O . ASP A 1 106 ? 14.171 1.177 -14.589 1.00 86.94 106 ASP A O 1
ATOM 781 N N . GLU A 1 107 ? 15.260 2.502 -13.146 1.00 86.06 107 GLU A N 1
ATOM 782 C CA . GLU A 1 107 ? 14.916 3.763 -13.808 1.00 86.06 107 GLU A CA 1
ATOM 783 C C . GLU A 1 107 ? 15.978 4.141 -14.854 1.00 86.06 107 GLU A C 1
ATOM 785 O O . GLU A 1 107 ? 17.170 4.248 -14.566 1.00 86.06 107 GLU A O 1
ATOM 790 N N . LEU A 1 108 ? 15.546 4.386 -16.094 1.00 90.00 108 LEU A N 1
ATOM 791 C CA . LEU A 1 108 ? 16.442 4.820 -17.164 1.00 90.00 108 LEU A CA 1
ATOM 792 C C . LEU A 1 108 ? 16.459 6.342 -17.271 1.00 90.00 108 LEU A C 1
ATOM 794 O O . LEU A 1 108 ? 15.416 6.987 -17.356 1.00 90.00 108 LEU A O 1
ATOM 798 N N . THR A 1 109 ? 17.640 6.940 -17.399 1.00 90.88 109 THR A N 1
ATOM 799 C CA . THR A 1 109 ? 17.730 8.353 -17.802 1.00 90.88 109 THR A CA 1
ATOM 800 C C . THR A 1 109 ? 17.213 8.546 -19.239 1.00 90.88 109 THR A C 1
ATOM 802 O O . THR A 1 109 ? 17.263 7.606 -20.041 1.00 90.88 109 THR A O 1
ATOM 805 N N . PRO A 1 110 ? 16.765 9.760 -19.626 1.00 90.06 110 PRO A N 1
ATOM 806 C CA . PRO A 1 110 ? 16.287 10.023 -20.985 1.00 90.06 110 PRO A CA 1
ATOM 807 C C . PRO A 1 110 ? 17.261 9.595 -22.092 1.00 90.06 110 PRO A C 1
ATOM 809 O O . PRO A 1 110 ? 16.850 8.954 -23.058 1.00 90.06 110 PRO A O 1
ATOM 812 N N . SER A 1 111 ? 18.557 9.871 -21.923 1.00 88.56 111 SER A N 1
ATOM 813 C CA . SER A 1 111 ? 19.588 9.503 -22.902 1.00 88.56 111 SER A CA 1
ATOM 814 C C . SER A 1 111 ? 19.831 7.988 -22.959 1.00 88.56 111 SER A C 1
ATOM 816 O O . SER A 1 111 ? 20.041 7.442 -24.044 1.00 88.56 111 SER A O 1
ATOM 818 N N . GLN A 1 112 ? 19.768 7.287 -21.817 1.00 92.69 112 GLN A N 1
ATOM 819 C CA . GLN A 1 112 ? 19.864 5.821 -21.779 1.00 92.69 112 GLN A CA 1
ATOM 820 C C . GLN A 1 112 ? 18.676 5.163 -22.474 1.00 92.69 112 GLN A C 1
ATOM 822 O O . GLN A 1 112 ? 18.871 4.245 -23.272 1.00 92.69 112 GLN A O 1
ATOM 827 N N . HIS A 1 113 ? 17.465 5.654 -22.200 1.00 92.19 113 HIS A N 1
ATOM 828 C CA . HIS A 1 113 ? 16.239 5.183 -22.837 1.00 92.19 113 HIS A CA 1
ATOM 829 C C . HIS A 1 113 ? 16.321 5.340 -24.360 1.00 92.19 113 HIS A C 1
ATOM 831 O O . HIS A 1 113 ? 16.189 4.348 -25.074 1.00 92.19 113 HIS A O 1
ATOM 837 N N . HIS A 1 114 ? 16.685 6.531 -24.848 1.00 89.44 114 HIS A N 1
ATOM 838 C CA . HIS A 1 114 ? 16.838 6.792 -26.281 1.00 89.44 114 HIS A CA 1
ATOM 839 C C . HIS A 1 114 ? 17.913 5.914 -26.946 1.00 89.44 114 HIS A C 1
ATOM 841 O O . HIS A 1 114 ? 17.724 5.413 -28.057 1.00 89.44 114 HIS A O 1
ATOM 847 N N . THR A 1 115 ? 19.043 5.698 -26.265 1.00 89.81 115 THR A N 1
ATOM 848 C CA . THR A 1 115 ? 20.136 4.856 -26.774 1.00 89.81 115 THR A CA 1
ATOM 849 C C . THR A 1 115 ? 19.710 3.395 -26.897 1.00 89.81 115 THR A C 1
ATOM 851 O O . THR A 1 115 ? 20.003 2.757 -27.908 1.00 89.81 115 THR A O 1
ATOM 854 N N . LEU A 1 116 ? 19.014 2.861 -25.889 1.00 91.50 116 LEU A N 1
ATOM 855 C CA . LEU A 1 116 ? 18.489 1.498 -25.924 1.00 91.50 116 LEU A CA 1
ATOM 856 C C . LEU A 1 116 ? 17.409 1.350 -26.995 1.00 91.50 116 LEU A C 1
ATOM 858 O O . LEU A 1 116 ? 17.492 0.427 -27.797 1.00 91.50 116 LEU A O 1
ATOM 862 N N . GLU A 1 117 ? 16.452 2.276 -27.057 1.00 91.31 117 GLU A N 1
ATOM 863 C CA . GLU A 1 117 ? 15.387 2.285 -28.066 1.00 91.31 117 GLU A CA 1
ATOM 864 C C . GLU A 1 117 ? 15.957 2.292 -29.492 1.00 91.31 117 GLU A C 1
ATOM 866 O O . GLU A 1 117 ? 15.538 1.498 -30.331 1.00 91.31 117 GLU A O 1
ATOM 871 N N . SER A 1 118 ? 16.986 3.106 -29.744 1.00 90.12 118 SER A N 1
ATOM 872 C CA . SER A 1 118 ? 17.658 3.187 -31.049 1.00 90.12 118 SER A CA 1
ATOM 873 C C . SER A 1 118 ? 18.439 1.924 -31.428 1.00 90.12 118 SER A C 1
ATOM 875 O O . SER A 1 118 ? 18.704 1.698 -32.610 1.00 90.12 118 SER A O 1
ATOM 877 N N . ALA A 1 119 ? 18.849 1.121 -30.443 1.00 91.06 119 ALA A N 1
ATOM 878 C CA . ALA A 1 119 ? 19.592 -0.118 -30.657 1.00 91.06 119 ALA A CA 1
ATOM 879 C C . ALA A 1 119 ? 18.681 -1.342 -30.854 1.00 91.06 119 ALA A C 1
ATOM 881 O O . ALA A 1 119 ? 19.144 -2.370 -31.352 1.00 91.06 119 ALA A O 1
ATOM 882 N N . MET A 1 120 ? 17.408 -1.260 -30.455 1.00 92.56 120 MET A N 1
ATOM 883 C CA . MET A 1 120 ? 16.470 -2.375 -30.567 1.00 92.56 120 MET A CA 1
ATOM 884 C C . MET A 1 120 ? 15.926 -2.544 -31.999 1.00 92.56 120 MET A C 1
ATOM 886 O O . MET A 1 120 ? 15.912 -1.595 -32.788 1.00 92.56 120 MET A O 1
ATOM 890 N N . PRO A 1 121 ? 15.445 -3.751 -32.362 1.00 91.31 121 PRO A N 1
ATOM 891 C CA . PRO A 1 121 ? 14.727 -3.965 -33.615 1.00 91.31 121 PRO A CA 1
ATOM 892 C C . PRO A 1 121 ? 13.525 -3.022 -33.767 1.00 91.31 121 PRO A C 1
ATOM 894 O O . PRO A 1 121 ? 12.890 -2.642 -32.780 1.00 91.31 121 PRO A O 1
ATOM 897 N N . ALA A 1 122 ? 13.178 -2.691 -35.014 1.00 82.69 122 ALA A N 1
ATOM 898 C CA . ALA A 1 122 ? 12.008 -1.867 -35.315 1.00 82.69 122 ALA A CA 1
ATOM 899 C C . ALA A 1 122 ? 10.739 -2.432 -34.649 1.00 82.69 122 ALA A C 1
ATOM 901 O O . ALA A 1 122 ? 10.563 -3.646 -34.588 1.00 82.69 122 ALA A O 1
ATOM 902 N N . ASP A 1 123 ? 9.875 -1.536 -34.163 1.00 84.06 123 ASP A N 1
ATOM 903 C CA . ASP A 1 123 ? 8.628 -1.840 -33.443 1.00 84.06 123 ASP A CA 1
ATOM 904 C C . ASP A 1 123 ? 8.793 -2.434 -32.023 1.00 84.06 123 ASP A C 1
ATOM 906 O O . ASP A 1 123 ? 7.801 -2.830 -31.406 1.00 84.06 123 ASP A O 1
ATOM 910 N N . THR A 1 124 ? 10.010 -2.447 -31.460 1.00 92.00 124 THR A N 1
ATOM 911 C CA . THR A 1 124 ? 10.247 -2.849 -30.060 1.00 92.00 124 THR A CA 1
ATOM 912 C C . THR A 1 124 ? 10.061 -1.666 -29.112 1.00 92.00 124 THR A C 1
ATOM 914 O O . THR A 1 124 ? 10.781 -0.676 -29.205 1.00 92.00 124 THR A O 1
ATOM 917 N N . ALA A 1 125 ? 9.144 -1.779 -28.150 1.00 92.44 125 ALA A N 1
ATOM 918 C CA . ALA A 1 125 ? 8.996 -0.774 -27.098 1.00 92.44 125 ALA A CA 1
ATOM 919 C C . ALA A 1 125 ? 9.977 -1.037 -25.945 1.00 92.44 125 ALA A C 1
ATOM 921 O O . ALA A 1 125 ? 9.960 -2.119 -25.355 1.00 92.44 125 ALA A O 1
ATOM 922 N N . VAL A 1 126 ? 10.795 -0.042 -25.592 1.00 94.06 126 VAL A N 1
ATOM 923 C CA . VAL A 1 126 ? 11.655 -0.088 -24.399 1.00 94.06 126 VAL A CA 1
ATOM 924 C C . VAL A 1 126 ? 10.942 0.594 -23.237 1.00 94.06 126 VAL A C 1
ATOM 926 O O . VAL A 1 126 ? 10.574 1.766 -23.314 1.00 94.06 126 VAL A O 1
ATOM 929 N N . LEU A 1 127 ? 10.755 -0.147 -22.154 1.00 93.06 127 LEU A N 1
ATOM 930 C CA . LEU A 1 127 ? 10.184 0.316 -20.898 1.00 93.06 127 LEU A CA 1
ATOM 931 C C . LEU A 1 127 ? 11.235 0.159 -19.808 1.00 93.06 127 LEU A C 1
ATOM 933 O O . LEU A 1 127 ? 12.002 -0.801 -19.807 1.00 93.06 127 LEU A O 1
ATOM 937 N N . ASP A 1 128 ? 11.240 1.083 -18.867 1.00 91.94 128 ASP A N 1
ATOM 938 C CA . ASP A 1 128 ? 11.956 0.923 -17.611 1.00 91.94 128 ASP A CA 1
ATOM 939 C C . ASP A 1 128 ? 10.967 0.489 -16.512 1.00 91.94 128 ASP A C 1
ATOM 941 O O . ASP A 1 128 ? 9.754 0.359 -16.758 1.00 91.94 128 ASP A O 1
ATOM 945 N N . ARG A 1 129 ? 11.466 0.225 -15.303 1.00 89.06 129 ARG A N 1
ATOM 946 C CA . ARG A 1 129 ? 10.637 -0.240 -14.182 1.00 89.06 129 ARG A CA 1
ATOM 947 C C . ARG A 1 129 ? 9.556 0.786 -13.841 1.00 89.06 129 ARG A C 1
ATOM 949 O O . ARG A 1 129 ? 8.398 0.420 -13.639 1.00 89.06 129 ARG A O 1
ATOM 956 N N . HIS A 1 130 ? 9.908 2.071 -13.867 1.00 86.06 130 HIS A N 1
ATOM 957 C CA . HIS A 1 130 ? 8.997 3.190 -13.626 1.00 86.06 130 HIS A CA 1
ATOM 958 C C . HIS A 1 130 ? 7.824 3.164 -14.620 1.00 86.06 130 HIS A C 1
ATOM 960 O O . HIS A 1 130 ? 6.655 3.152 -14.214 1.00 86.06 130 HIS A O 1
ATOM 966 N N . ARG A 1 131 ? 8.101 3.091 -15.926 1.00 89.00 131 ARG A N 1
ATOM 967 C CA . ARG A 1 131 ? 7.057 3.071 -16.955 1.00 89.00 131 ARG A CA 1
ATOM 968 C C . ARG A 1 131 ? 6.173 1.834 -16.863 1.00 89.00 131 ARG A C 1
ATOM 970 O O . ARG A 1 131 ? 4.959 1.959 -17.018 1.00 89.00 131 ARG A O 1
ATOM 977 N N . LEU A 1 132 ? 6.751 0.664 -16.594 1.00 89.12 132 LEU A N 1
ATOM 978 C CA . LEU A 1 132 ? 5.984 -0.571 -16.423 1.00 89.12 132 LEU A CA 1
ATOM 979 C C . LEU A 1 132 ? 4.971 -0.439 -15.279 1.00 89.12 132 LEU A C 1
ATOM 981 O O . LEU A 1 132 ? 3.798 -0.779 -15.434 1.00 89.12 132 LEU A O 1
ATOM 985 N N . VAL A 1 133 ? 5.410 0.102 -14.144 1.00 84.94 133 VAL A N 1
ATOM 986 C CA . VAL A 1 133 ? 4.553 0.330 -12.979 1.00 84.94 133 VAL A CA 1
ATOM 987 C C . VAL A 1 133 ? 3.402 1.290 -13.320 1.00 84.94 133 VAL A C 1
ATOM 989 O O . VAL A 1 133 ? 2.249 1.001 -12.993 1.00 84.94 133 VAL A O 1
ATOM 992 N N . LEU A 1 134 ? 3.668 2.383 -14.047 1.00 83.81 134 LEU A N 1
ATOM 993 C CA . LEU A 1 134 ? 2.629 3.310 -14.525 1.00 83.81 134 LEU A CA 1
ATOM 994 C C . LEU A 1 134 ? 1.561 2.634 -15.397 1.00 83.81 134 LEU A C 1
ATOM 996 O O . LEU A 1 134 ? 0.381 2.968 -15.283 1.00 83.81 134 LEU A O 1
ATOM 1000 N N . GLU A 1 135 ? 1.950 1.698 -16.263 1.00 85.25 135 GLU A N 1
ATOM 1001 C CA . GLU A 1 135 ? 1.008 0.964 -17.120 1.00 85.25 135 GLU A CA 1
ATOM 1002 C C . GLU A 1 135 ? 0.106 0.019 -16.321 1.00 85.25 135 GLU A C 1
ATOM 1004 O O . GLU A 1 135 ? -1.102 -0.045 -16.567 1.00 85.25 135 GLU A O 1
ATOM 1009 N N . ILE A 1 136 ? 0.663 -0.669 -15.320 1.00 81.31 136 ILE A N 1
ATOM 1010 C CA . ILE A 1 136 ? -0.125 -1.526 -14.423 1.00 81.31 136 ILE A CA 1
ATOM 1011 C C . ILE A 1 136 ? -1.183 -0.686 -13.694 1.00 81.31 136 ILE A C 1
ATOM 1013 O O . ILE A 1 136 ? -2.347 -1.083 -13.581 1.00 81.31 136 ILE A O 1
ATOM 1017 N N . PHE A 1 137 ? -0.811 0.518 -13.259 1.00 75.19 137 PHE A N 1
ATOM 1018 C CA . PHE A 1 137 ? -1.743 1.436 -12.616 1.00 75.19 137 PHE A CA 1
ATOM 1019 C C . PHE A 1 137 ? -2.815 1.988 -13.548 1.00 75.19 137 PHE A C 1
ATOM 1021 O O . PHE A 1 137 ? -3.957 2.169 -13.120 1.00 75.19 137 PHE A O 1
ATOM 1028 N N . GLU A 1 138 ? -2.499 2.220 -14.820 1.00 78.88 138 GLU A N 1
ATOM 1029 C CA . GLU A 1 138 ? -3.493 2.641 -15.807 1.00 78.88 138 GLU A CA 1
ATOM 1030 C C . GLU A 1 138 ? -4.586 1.582 -15.983 1.00 78.88 138 GLU A C 1
ATOM 1032 O O . GLU A 1 138 ? -5.777 1.912 -15.976 1.00 78.88 138 GLU A O 1
ATOM 1037 N N . ALA A 1 139 ? -4.193 0.306 -16.065 1.00 74.25 139 ALA A N 1
ATOM 1038 C CA . ALA A 1 139 ? -5.128 -0.815 -16.136 1.00 74.25 139 ALA A CA 1
ATOM 1039 C C . ALA A 1 139 ? -6.012 -0.925 -14.879 1.00 74.25 139 ALA A C 1
ATOM 1041 O O . ALA A 1 139 ? -7.173 -1.335 -14.969 1.00 74.25 139 ALA A O 1
ATOM 1042 N N . GLY A 1 140 ? -5.478 -0.529 -13.723 1.00 66.31 140 GLY A N 1
ATOM 1043 C CA . GLY A 1 140 ? -6.154 -0.559 -12.429 1.00 66.31 140 GLY A CA 1
ATOM 1044 C C . GLY A 1 140 ? -7.052 0.631 -12.104 1.00 66.31 140 GLY A C 1
ATOM 1045 O O . GLY A 1 140 ? -7.943 0.517 -11.264 1.00 66.31 140 GLY A O 1
ATOM 1046 N N . ALA A 1 141 ? -6.844 1.781 -12.746 1.00 67.69 141 ALA A N 1
ATOM 1047 C CA . ALA A 1 141 ? -7.543 3.012 -12.407 1.00 67.69 141 ALA A CA 1
ATOM 1048 C C . ALA A 1 141 ? -9.025 2.959 -12.829 1.00 67.69 141 ALA A C 1
ATOM 1050 O O . ALA A 1 141 ? -9.381 3.248 -13.973 1.00 67.69 141 ALA A O 1
ATOM 1051 N N . GLY A 1 142 ? -9.934 2.649 -11.904 1.00 66.50 142 GLY A N 1
ATOM 1052 C CA . GLY A 1 142 ? -11.381 2.658 -12.143 1.00 66.50 142 GLY A CA 1
ATOM 1053 C C . GLY A 1 142 ? -11.989 4.057 -12.008 1.00 66.50 142 GLY A C 1
ATOM 1054 O O . GLY A 1 142 ? -12.805 4.484 -12.838 1.00 66.50 142 GLY A O 1
ATOM 1055 N N . SER A 1 143 ? -11.553 4.815 -11.000 1.00 72.62 143 SER A N 1
ATOM 1056 C CA . SER A 1 143 ? -12.064 6.154 -10.718 1.00 72.62 143 SER A CA 1
ATOM 1057 C C . SER A 1 143 ? -11.569 7.204 -11.719 1.00 72.62 143 SER A C 1
ATOM 1059 O O . SER A 1 143 ? -10.440 7.191 -12.208 1.00 72.62 143 SER A O 1
ATOM 1061 N N . ARG A 1 144 ? -12.415 8.203 -12.007 1.00 77.56 144 ARG A N 1
ATOM 1062 C CA . ARG A 1 144 ? -12.045 9.297 -12.921 1.00 77.56 144 ARG A CA 1
ATOM 1063 C C . ARG A 1 144 ? -10.871 10.135 -12.401 1.00 77.56 144 ARG A C 1
ATOM 1065 O O . ARG A 1 144 ? -10.170 10.714 -13.218 1.00 77.56 144 ARG A O 1
ATOM 1072 N N . ARG A 1 145 ? -10.687 10.242 -11.079 1.00 76.38 145 ARG A N 1
ATOM 1073 C CA . ARG A 1 145 ? -9.556 10.969 -10.478 1.00 76.38 145 ARG A CA 1
ATOM 1074 C C . ARG A 1 145 ? -8.264 10.167 -10.637 1.00 76.38 145 ARG A C 1
ATOM 1076 O O . ARG A 1 145 ? -7.316 10.724 -11.172 1.00 76.38 145 ARG A O 1
ATOM 1083 N N . ALA A 1 146 ? -8.286 8.875 -10.304 1.00 74.12 146 ALA A N 1
ATOM 1084 C CA . ALA A 1 146 ? -7.143 7.979 -10.483 1.00 74.12 146 ALA A CA 1
ATOM 1085 C C . ALA A 1 146 ? -6.656 7.974 -11.940 1.00 74.12 146 ALA A C 1
ATOM 1087 O O . ALA A 1 146 ? -5.476 8.174 -12.190 1.00 74.12 146 ALA A O 1
ATOM 1088 N N . LYS A 1 147 ? -7.576 7.899 -12.916 1.00 80.44 147 LYS A N 1
ATOM 1089 C CA . LYS A 1 147 ? -7.226 7.997 -14.347 1.00 80.44 147 LYS A CA 1
ATOM 1090 C C . LYS A 1 147 ? -6.492 9.291 -14.704 1.00 80.44 147 LYS A C 1
ATOM 1092 O O . LYS A 1 147 ? -5.552 9.260 -15.483 1.00 80.44 147 LYS A O 1
ATOM 1097 N N . LEU A 1 148 ? -6.921 10.427 -14.146 1.00 84.38 148 LEU A N 1
ATOM 1098 C CA . LEU A 1 148 ? -6.271 11.719 -14.393 1.00 84.38 148 LEU A CA 1
ATOM 1099 C C . LEU A 1 148 ? -4.895 11.812 -13.720 1.00 84.38 148 LEU A C 1
ATOM 1101 O O . LEU A 1 148 ? -4.015 12.465 -14.269 1.00 84.38 148 LEU A O 1
ATOM 1105 N N . GLN A 1 149 ? -4.717 11.191 -12.552 1.00 79.69 149 GLN A N 1
ATOM 1106 C CA . GLN A 1 149 ? -3.430 11.150 -11.850 1.00 79.69 149 GLN A CA 1
ATOM 1107 C C . GLN A 1 149 ? -2.425 10.257 -12.580 1.00 79.69 149 GLN A C 1
ATOM 1109 O O . GLN A 1 149 ? -1.300 10.684 -12.804 1.00 79.69 149 GLN A O 1
ATOM 1114 N N . VAL A 1 150 ? -2.845 9.070 -13.027 1.00 81.81 150 VAL A N 1
ATOM 1115 C CA . VAL A 1 150 ? -1.985 8.183 -13.823 1.00 81.81 150 VAL A CA 1
ATOM 1116 C C . VAL A 1 150 ? -1.602 8.844 -15.150 1.00 81.81 150 VAL A C 1
ATOM 1118 O O . VAL A 1 150 ? -0.425 8.855 -15.493 1.00 81.81 150 VAL A O 1
ATOM 1121 N N . GLU A 1 151 ? -2.552 9.482 -15.849 1.00 87.00 151 GLU A N 1
ATOM 1122 C CA . GLU A 1 151 ? -2.255 10.251 -17.072 1.00 87.00 151 GLU A CA 1
ATOM 1123 C C . GLU A 1 151 ? -1.242 11.377 -16.79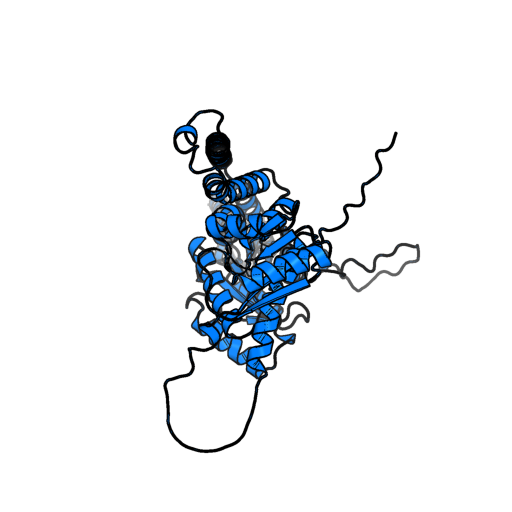4 1.00 87.00 151 GLU A C 1
ATOM 1125 O O . GLU A 1 151 ? -0.308 11.579 -17.566 1.00 87.00 151 GLU A O 1
ATOM 1130 N N . LEU A 1 152 ? -1.398 12.108 -15.684 1.00 88.12 152 LEU A N 1
ATOM 1131 C CA . LEU A 1 152 ? -0.462 13.162 -15.289 1.00 88.12 152 LEU A CA 1
ATOM 1132 C C . LEU A 1 152 ? 0.946 12.604 -15.035 1.00 88.12 152 LEU A C 1
ATOM 1134 O O . LEU A 1 152 ? 1.916 13.172 -15.534 1.00 88.12 152 LEU A O 1
ATOM 1138 N N . ALA A 1 153 ? 1.054 11.499 -14.297 1.00 85.50 153 ALA A N 1
ATOM 1139 C CA . ALA A 1 153 ? 2.331 10.865 -13.986 1.00 85.50 153 ALA A CA 1
ATOM 1140 C C . ALA A 1 153 ? 3.028 10.334 -15.251 1.00 85.50 153 ALA A C 1
ATOM 1142 O O . ALA A 1 153 ? 4.210 10.601 -15.452 1.00 85.50 153 ALA A O 1
ATOM 1143 N N . GLN A 1 154 ? 2.283 9.691 -16.159 1.00 87.62 154 GLN A N 1
ATOM 1144 C CA . GLN A 1 154 ? 2.797 9.269 -17.468 1.00 87.62 154 GLN A CA 1
ATOM 1145 C C . GLN A 1 154 ? 3.333 10.452 -18.278 1.00 87.62 154 GLN A C 1
ATOM 1147 O O . GLN A 1 154 ? 4.450 10.391 -18.781 1.00 87.62 154 GLN A O 1
ATOM 1152 N N . LEU A 1 155 ? 2.591 11.561 -18.355 1.00 91.38 155 LEU A N 1
ATOM 1153 C CA . LEU A 1 155 ? 3.042 12.742 -19.096 1.00 91.38 155 LEU A CA 1
ATOM 1154 C C . LEU A 1 155 ? 4.277 13.400 -18.470 1.00 91.38 155 LEU A C 1
ATOM 1156 O O . LEU A 1 155 ? 5.141 13.870 -19.207 1.00 91.38 155 LEU A O 1
ATOM 1160 N N . ARG A 1 156 ? 4.378 13.438 -17.134 1.00 89.00 156 ARG A N 1
ATOM 1161 C CA . ARG A 1 156 ? 5.572 13.939 -16.430 1.00 89.00 156 ARG A CA 1
ATOM 1162 C C . ARG A 1 156 ? 6.796 13.066 -16.715 1.00 89.00 156 ARG A C 1
ATOM 1164 O O . ARG A 1 156 ? 7.861 13.613 -16.984 1.00 89.00 156 ARG A O 1
ATOM 1171 N N . TYR A 1 157 ? 6.621 11.746 -16.735 1.00 88.56 157 TYR A N 1
ATOM 1172 C CA . TYR A 1 157 ? 7.665 10.782 -17.081 1.00 88.56 157 TYR A CA 1
ATOM 1173 C C . TYR A 1 157 ? 8.087 10.869 -18.563 1.00 88.56 157 TYR A C 1
ATOM 1175 O O . TYR A 1 157 ? 9.281 10.832 -18.881 1.00 88.56 157 TYR A O 1
ATOM 1183 N N . ASP A 1 158 ? 7.121 11.017 -19.473 1.00 89.50 158 ASP A N 1
ATOM 1184 C CA . ASP A 1 158 ? 7.357 11.052 -20.920 1.00 89.50 158 ASP A CA 1
ATOM 1185 C C . ASP A 1 158 ? 7.982 12.383 -21.368 1.00 89.50 158 ASP A C 1
ATOM 1187 O O . ASP A 1 158 ? 8.785 12.407 -22.298 1.00 89.50 158 ASP A O 1
ATOM 1191 N N . LEU A 1 159 ? 7.658 13.502 -20.709 1.00 89.88 159 LEU A N 1
ATOM 1192 C CA . LEU A 1 159 ? 8.122 14.840 -21.090 1.00 89.88 159 LEU A CA 1
ATOM 1193 C C . LEU A 1 159 ? 9.655 14.968 -21.238 1.00 89.88 159 LEU A C 1
ATOM 1195 O O . LEU A 1 159 ? 10.086 15.437 -22.294 1.00 89.88 159 LEU A O 1
ATOM 1199 N N . PRO A 1 160 ? 10.502 14.600 -20.254 1.00 88.69 160 PRO A N 1
ATOM 1200 C CA . PRO A 1 160 ? 11.954 14.707 -20.405 1.00 88.69 160 PRO A CA 1
ATOM 1201 C C . PRO A 1 160 ? 12.503 13.798 -21.519 1.00 88.69 160 PRO A C 1
ATOM 1203 O O . PRO A 1 160 ? 13.425 14.198 -22.224 1.00 88.69 160 PRO A O 1
ATOM 1206 N N . ARG A 1 161 ? 11.902 12.623 -21.743 1.00 88.88 161 ARG A N 1
ATOM 1207 C CA . ARG A 1 161 ? 12.282 11.674 -22.811 1.00 88.88 161 ARG A CA 1
ATOM 1208 C C . ARG A 1 161 ? 11.871 12.169 -24.199 1.00 88.88 161 ARG A C 1
ATOM 1210 O O . ARG A 1 161 ? 12.605 12.027 -25.176 1.00 88.88 161 ARG A O 1
ATOM 1217 N N . LEU A 1 162 ? 10.723 12.832 -24.284 1.00 86.31 162 LEU A N 1
ATOM 1218 C CA . LEU A 1 162 ? 10.256 13.489 -25.499 1.00 86.31 162 LEU A CA 1
ATOM 1219 C C . LEU A 1 162 ? 11.119 14.711 -25.854 1.00 86.31 162 LEU A C 1
ATOM 1221 O O . LEU A 1 162 ? 11.314 15.004 -27.030 1.00 86.31 162 LEU A O 1
ATOM 1225 N N . ILE A 1 163 ? 11.649 15.422 -24.854 1.00 83.69 163 ILE A N 1
ATOM 1226 C CA . ILE A 1 163 ? 12.615 16.509 -25.073 1.00 83.69 163 ILE A CA 1
ATOM 1227 C C . ILE A 1 163 ? 13.938 15.959 -25.619 1.00 83.69 163 ILE A C 1
ATOM 1229 O O . ILE A 1 163 ? 14.478 16.553 -26.546 1.00 83.69 163 ILE A O 1
ATOM 1233 N N . GLU A 1 164 ? 14.426 14.839 -25.078 1.00 83.44 164 GLU A N 1
ATOM 1234 C CA . GLU A 1 164 ? 15.677 14.196 -25.511 1.00 83.44 164 GLU A CA 1
ATOM 1235 C C . GLU A 1 164 ? 15.594 13.645 -26.945 1.00 83.44 164 GLU A C 1
ATOM 1237 O O . GLU A 1 164 ? 16.505 13.833 -27.743 1.00 83.44 164 GLU A O 1
ATOM 1242 N N . SER A 1 165 ? 14.474 13.009 -27.301 1.00 76.62 165 SER A N 1
ATOM 1243 C CA . SER A 1 165 ? 14.242 12.467 -28.652 1.00 76.62 165 SER A CA 1
ATOM 1244 C C . SER A 1 165 ? 13.940 13.538 -29.708 1.00 76.62 165 SER A C 1
ATOM 1246 O O . SER A 1 165 ? 14.040 13.281 -30.911 1.00 76.62 165 SER A O 1
ATOM 1248 N N . ALA A 1 166 ? 13.572 14.753 -29.294 1.00 72.44 166 ALA A N 1
ATOM 1249 C CA . ALA A 1 166 ? 13.363 15.874 -30.198 1.00 72.44 166 ALA A CA 1
ATOM 1250 C C . ALA A 1 166 ? 14.714 16.493 -30.605 1.00 72.44 166 ALA A C 1
ATOM 1252 O O . ALA A 1 166 ? 15.157 17.450 -29.978 1.00 72.44 166 ALA A O 1
ATOM 1253 N N . ASP A 1 167 ? 15.322 15.943 -31.666 1.00 60.16 167 ASP A N 1
ATOM 1254 C CA . ASP A 1 167 ? 16.513 16.401 -32.416 1.00 60.16 167 ASP A CA 1
ATOM 1255 C C . ASP A 1 167 ? 17.118 17.767 -32.002 1.00 60.16 167 ASP A C 1
ATOM 1257 O O . ASP A 1 167 ? 16.443 18.805 -32.027 1.00 60.16 167 ASP A O 1
ATOM 1261 N N . GLU A 1 168 ? 18.445 17.814 -31.803 1.00 54.62 168 GLU A N 1
ATOM 1262 C CA . GLU A 1 168 ? 19.240 19.020 -31.472 1.00 54.62 168 GLU A CA 1
ATOM 1263 C C . GLU A 1 168 ? 18.965 20.240 -32.391 1.00 54.62 168 GLU A C 1
ATOM 1265 O O . GLU A 1 168 ? 19.153 21.395 -31.996 1.00 54.62 168 GLU A O 1
ATOM 1270 N N . GLY A 1 169 ? 18.466 20.020 -33.614 1.00 51.22 169 GLY A N 1
ATOM 1271 C CA . GLY A 1 169 ? 18.095 21.063 -34.582 1.00 51.22 169 GLY A CA 1
ATOM 1272 C C . GLY A 1 169 ? 16.784 21.816 -34.292 1.00 51.22 169 GLY A C 1
ATOM 1273 O O . GLY A 1 169 ? 16.466 22.782 -34.993 1.00 51.22 169 GLY A O 1
ATOM 1274 N N . LEU A 1 170 ? 16.016 21.406 -33.276 1.00 51.41 170 LEU A N 1
ATOM 1275 C CA . LEU A 1 170 ? 14.694 21.948 -32.921 1.00 51.41 170 LEU A CA 1
ATOM 1276 C C . LEU A 1 170 ? 14.667 22.701 -31.581 1.00 51.41 170 LEU A C 1
ATOM 1278 O O . LEU A 1 170 ? 13.586 23.013 -31.078 1.00 51.41 170 LEU A O 1
ATOM 1282 N N . LEU A 1 171 ? 15.828 23.083 -31.036 1.00 54.00 171 LEU A N 1
ATOM 1283 C CA . LEU A 1 171 ? 15.932 23.819 -29.765 1.00 54.00 171 LEU A CA 1
ATOM 1284 C C . LEU A 1 171 ? 15.072 25.102 -29.726 1.00 54.00 171 LEU A C 1
ATOM 1286 O O . LEU A 1 171 ? 14.520 25.458 -28.688 1.00 54.00 171 LEU A O 1
ATOM 1290 N N . ASN A 1 172 ? 14.876 25.759 -30.876 1.00 54.12 172 ASN A N 1
ATOM 1291 C CA . ASN A 1 172 ? 14.057 26.971 -30.987 1.00 54.12 172 ASN A CA 1
ATOM 1292 C C . ASN A 1 172 ? 12.538 26.718 -31.068 1.00 54.12 172 ASN A C 1
ATOM 1294 O O . ASN A 1 172 ? 11.779 27.679 -30.991 1.00 54.12 172 ASN A O 1
ATOM 1298 N N . LYS A 1 173 ? 12.076 25.463 -31.201 1.00 56.78 173 LYS A N 1
ATOM 1299 C CA . LYS A 1 173 ? 10.643 25.126 -31.327 1.00 56.78 173 LYS A CA 1
ATOM 1300 C C . LYS A 1 173 ? 10.022 24.502 -30.081 1.00 56.78 173 LYS A C 1
ATOM 1302 O O . LYS A 1 173 ? 8.807 24.349 -30.039 1.00 56.78 173 LYS A O 1
ATOM 1307 N N . GLN A 1 174 ? 10.804 24.191 -29.047 1.00 61.28 174 GLN A N 1
ATOM 1308 C CA . GLN A 1 174 ? 10.301 23.542 -27.824 1.00 61.28 174 GLN A CA 1
ATOM 1309 C C . GLN A 1 174 ? 9.284 24.394 -27.036 1.00 61.28 174 GLN A C 1
ATOM 1311 O O . GLN A 1 174 ? 8.512 23.868 -26.234 1.00 61.28 174 GLN A O 1
ATOM 1316 N N . THR A 1 175 ? 9.291 25.716 -27.231 1.00 60.75 175 THR A N 1
ATOM 1317 C CA . THR A 1 175 ? 8.351 26.666 -26.608 1.00 60.75 175 THR A CA 1
ATOM 1318 C C . THR A 1 175 ? 7.334 27.233 -27.598 1.00 60.75 175 THR A C 1
ATOM 1320 O O . THR A 1 175 ? 6.440 27.984 -27.201 1.00 60.75 175 THR A O 1
ATOM 1323 N N . GLU A 1 176 ? 7.438 26.875 -28.881 1.00 67.44 176 GLU A N 1
ATOM 1324 C CA . GLU A 1 176 ? 6.476 27.293 -29.892 1.00 67.44 176 GLU A CA 1
ATOM 1325 C C . GLU A 1 176 ? 5.160 26.532 -29.701 1.00 67.44 176 GLU A C 1
ATOM 1327 O O . GLU A 1 176 ? 5.136 25.309 -29.520 1.00 67.44 176 GLU A O 1
ATOM 1332 N N . LYS A 1 177 ? 4.048 27.273 -29.763 1.00 66.88 177 LYS A N 1
ATOM 1333 C CA . LYS A 1 177 ? 2.703 26.694 -29.751 1.00 66.88 177 LYS A CA 1
ATOM 1334 C C . LYS A 1 177 ? 2.549 25.714 -30.915 1.00 66.88 177 LYS A C 1
ATOM 1336 O O . LYS A 1 177 ? 2.783 26.093 -32.061 1.00 66.88 177 LYS A O 1
ATOM 1341 N N . GLY A 1 178 ? 2.096 24.499 -30.610 1.00 66.62 178 GLY A N 1
ATOM 1342 C CA . GLY A 1 178 ? 1.928 23.411 -31.577 1.00 66.62 178 GLY A CA 1
ATOM 1343 C C . GLY A 1 178 ? 3.157 22.513 -31.751 1.00 66.62 178 GLY A C 1
ATOM 1344 O O . GLY A 1 178 ? 3.165 21.683 -32.657 1.00 66.62 178 GLY A O 1
ATOM 1345 N N . SER A 1 179 ? 4.197 22.671 -30.923 1.00 79.81 179 SER A N 1
ATOM 1346 C CA . SER A 1 179 ? 5.234 21.644 -30.786 1.00 79.81 179 SER A CA 1
ATOM 1347 C C . SER A 1 179 ? 4.755 20.501 -29.877 1.00 79.81 179 SER A C 1
ATOM 1349 O O . SER A 1 179 ? 4.025 20.762 -28.916 1.00 79.81 179 SER A O 1
ATOM 1351 N N . PRO A 1 180 ? 5.208 19.252 -30.104 1.00 81.12 180 PRO A N 1
ATOM 1352 C CA . PRO A 1 180 ? 4.862 18.123 -29.236 1.00 81.12 180 PRO A CA 1
ATOM 1353 C C . PRO A 1 180 ? 5.201 18.372 -27.756 1.00 81.12 180 PRO A C 1
ATOM 1355 O O . PRO A 1 180 ? 4.396 18.077 -26.877 1.00 81.12 180 PRO A O 1
ATOM 1358 N N . VAL A 1 181 ? 6.352 19.003 -27.480 1.00 85.06 181 VAL A N 1
ATOM 1359 C CA . VAL A 1 181 ? 6.781 19.383 -26.120 1.00 85.06 181 VAL A CA 1
ATOM 1360 C C . VAL A 1 181 ? 5.805 20.378 -25.485 1.00 85.06 181 VAL A C 1
ATOM 1362 O O . VAL A 1 181 ? 5.419 20.217 -24.326 1.00 85.06 181 VAL A O 1
ATOM 1365 N N . TYR A 1 182 ? 5.400 21.415 -26.227 1.00 85.00 182 TYR A N 1
ATOM 1366 C CA . TYR A 1 182 ? 4.454 22.414 -25.732 1.00 85.00 182 TYR A CA 1
ATOM 1367 C C . TYR A 1 182 ? 3.092 21.791 -25.414 1.00 85.00 182 TYR A C 1
ATOM 1369 O O . TYR A 1 182 ? 2.517 22.081 -24.366 1.00 85.00 182 TYR A O 1
ATOM 1377 N N . ASP A 1 183 ? 2.593 20.917 -26.287 1.00 87.81 183 ASP A N 1
ATOM 1378 C CA . ASP A 1 183 ? 1.282 20.289 -26.124 1.00 87.81 183 ASP A CA 1
ATOM 1379 C C . ASP A 1 183 ? 1.231 19.377 -24.887 1.00 87.81 183 ASP A C 1
ATOM 1381 O O . ASP A 1 183 ? 0.226 19.382 -24.165 1.00 87.81 183 ASP A O 1
ATOM 1385 N N . VAL A 1 184 ? 2.323 18.654 -24.597 1.00 90.06 184 VAL A N 1
ATOM 1386 C CA . VAL A 1 184 ? 2.474 17.851 -23.371 1.00 90.06 184 VAL A CA 1
ATOM 1387 C C . VAL A 1 184 ? 2.504 18.746 -22.131 1.00 90.06 184 VAL A C 1
ATOM 1389 O O . VAL A 1 184 ? 1.739 18.501 -21.199 1.00 90.06 184 VAL A O 1
ATOM 1392 N N . ARG A 1 185 ? 3.298 19.827 -22.128 1.00 90.25 185 ARG A N 1
ATOM 1393 C CA . ARG A 1 185 ? 3.343 20.788 -21.005 1.00 90.25 185 ARG A CA 1
ATOM 1394 C C . ARG A 1 185 ? 1.973 21.406 -20.718 1.00 90.25 185 ARG A C 1
ATOM 1396 O O . ARG A 1 185 ? 1.486 21.352 -19.597 1.00 90.25 185 ARG A O 1
ATOM 1403 N N . ASP A 1 186 ? 1.291 21.897 -21.748 1.00 90.94 186 ASP A N 1
ATOM 1404 C CA . ASP A 1 186 ? -0.056 22.465 -21.614 1.00 90.94 186 ASP A CA 1
ATOM 1405 C C . ASP A 1 186 ? -1.087 21.398 -21.188 1.00 90.94 186 ASP A C 1
ATOM 1407 O O . ASP A 1 186 ? -2.110 21.690 -20.559 1.00 90.94 186 ASP A O 1
ATOM 1411 N N . ARG A 1 187 ? -0.862 20.117 -21.512 1.00 93.75 187 ARG A N 1
ATOM 1412 C CA . ARG A 1 187 ? -1.687 19.019 -20.991 1.00 93.75 187 ARG A CA 1
ATOM 1413 C C . ARG A 1 187 ? -1.456 18.793 -19.500 1.00 93.75 187 ARG A C 1
ATOM 1415 O O . ARG A 1 187 ? -2.464 18.711 -18.797 1.00 93.75 187 ARG A O 1
ATOM 1422 N N . ILE A 1 188 ? -0.205 18.767 -19.045 1.00 92.62 188 ILE A N 1
ATOM 1423 C CA . ILE A 1 188 ? 0.172 18.680 -17.625 1.00 92.62 188 ILE A CA 1
ATOM 1424 C C . ILE A 1 188 ? -0.517 19.805 -16.836 1.00 92.62 188 ILE A C 1
ATOM 1426 O O . ILE A 1 188 ? -1.356 19.509 -15.985 1.00 92.62 188 ILE A O 1
ATOM 1430 N N . ASP A 1 189 ? -0.341 21.068 -17.241 1.00 92.19 189 ASP A N 1
ATOM 1431 C CA . ASP A 1 189 ? -0.929 22.241 -16.564 1.00 92.19 189 ASP A CA 1
ATOM 1432 C C . ASP A 1 189 ? -2.469 22.189 -16.471 1.00 92.19 189 ASP A C 1
ATOM 1434 O O . ASP A 1 189 ? -3.114 22.771 -15.589 1.00 92.19 189 ASP A O 1
ATOM 1438 N N . ARG A 1 190 ? -3.129 21.557 -17.448 1.00 92.94 190 ARG A N 1
ATOM 1439 C CA . ARG A 1 190 ? -4.590 21.367 -17.431 1.00 92.94 190 ARG A CA 1
ATOM 1440 C C . ARG A 1 190 ? -5.019 20.232 -16.516 1.00 92.94 190 ARG A C 1
ATOM 1442 O O . ARG A 1 190 ? -6.121 20.307 -15.970 1.00 92.94 190 ARG A O 1
ATOM 1449 N N . LEU A 1 191 ? -4.239 19.159 -16.434 1.00 89.56 191 LEU A N 1
ATOM 1450 C CA . LEU A 1 191 ? -4.536 18.027 -15.562 1.00 89.56 191 LEU A CA 1
ATOM 1451 C C . LEU A 1 191 ? -4.333 18.413 -14.098 1.00 89.56 191 LEU A C 1
ATOM 1453 O O . LEU A 1 191 ? -5.223 18.135 -13.298 1.00 89.56 191 LEU A O 1
ATOM 1457 N N . GLU A 1 192 ? -3.264 19.145 -13.784 1.00 87.19 192 GLU A N 1
ATOM 1458 C CA . GLU A 1 192 ? -2.991 19.678 -12.442 1.00 87.19 192 GLU A CA 1
ATOM 1459 C C . GLU A 1 192 ? -4.162 20.528 -11.932 1.00 87.19 192 GLU A C 1
ATOM 1461 O O . GLU A 1 192 ? -4.798 20.175 -10.938 1.00 87.19 192 GLU A O 1
ATOM 1466 N N . ARG A 1 193 ? -4.584 21.547 -12.695 1.00 88.69 193 ARG A N 1
ATOM 1467 C CA . ARG A 1 193 ? -5.759 22.370 -12.338 1.00 88.69 193 ARG A CA 1
ATOM 1468 C C . ARG A 1 193 ? -7.039 21.555 -12.150 1.00 88.69 193 ARG A C 1
ATOM 1470 O O . ARG A 1 193 ? -7.821 21.807 -11.238 1.00 88.69 193 ARG A O 1
ATOM 1477 N N . LYS A 1 194 ? -7.279 20.549 -12.999 1.00 86.62 194 LYS A N 1
ATOM 1478 C CA . LYS A 1 194 ? -8.460 19.675 -12.866 1.00 86.62 194 LYS A CA 1
ATOM 1479 C C . LYS A 1 194 ? -8.427 18.826 -11.597 1.00 86.62 194 LYS A C 1
ATOM 1481 O O . LYS A 1 194 ? -9.498 18.472 -11.097 1.00 86.62 194 LYS A O 1
ATOM 1486 N N . LEU A 1 195 ? -7.240 18.435 -11.137 1.00 80.94 195 LEU A N 1
ATOM 1487 C CA . LEU A 1 195 ? -7.055 17.669 -9.908 1.00 80.94 195 LEU A CA 1
ATOM 1488 C C . LEU A 1 195 ? -7.215 18.553 -8.666 1.00 80.94 195 LEU A C 1
ATOM 1490 O O . LEU A 1 195 ? -7.782 18.074 -7.683 1.00 80.94 195 LEU A O 1
ATOM 1494 N N . GLU A 1 196 ? -6.810 19.824 -8.732 1.00 80.00 196 GLU A N 1
ATOM 1495 C CA . GLU A 1 196 ? -7.019 20.827 -7.675 1.00 80.00 196 GLU A CA 1
ATOM 1496 C C . GLU A 1 196 ? -8.503 21.186 -7.489 1.00 80.00 196 GLU A C 1
ATOM 1498 O O . GLU A 1 196 ? -9.011 21.212 -6.369 1.00 80.00 196 GLU A O 1
ATOM 1503 N N . GLU A 1 197 ? -9.243 21.398 -8.583 1.00 79.88 197 GLU A N 1
ATOM 1504 C CA . GLU A 1 197 ? -10.675 21.746 -8.548 1.00 79.88 197 GLU A CA 1
ATOM 1505 C C . GLU A 1 197 ? -11.577 20.614 -8.017 1.00 79.88 197 GLU A C 1
ATOM 1507 O O . GLU A 1 197 ? -12.772 20.814 -7.774 1.00 79.88 197 GLU A O 1
ATOM 1512 N N . ARG A 1 198 ? -11.035 19.401 -7.865 1.00 69.00 198 ARG A N 1
ATOM 1513 C CA . ARG A 1 198 ? -11.768 18.198 -7.458 1.00 69.00 198 ARG A CA 1
ATOM 1514 C C . ARG A 1 198 ? -11.213 17.651 -6.143 1.00 69.00 198 ARG A C 1
ATOM 1516 O O . ARG A 1 198 ? -10.536 16.615 -6.170 1.00 69.00 198 ARG A O 1
ATOM 1523 N N . PRO A 1 199 ? -11.531 18.295 -5.000 1.00 59.22 199 PRO A N 1
ATOM 1524 C CA . PRO A 1 199 ? -11.224 17.730 -3.696 1.00 59.22 199 PRO A CA 1
ATOM 1525 C C . PRO A 1 199 ? -11.896 16.363 -3.549 1.00 59.22 199 PRO A C 1
ATOM 1527 O O . PRO A 1 199 ? -12.967 16.102 -4.110 1.00 59.22 199 PRO A O 1
ATOM 1530 N N . GLU A 1 200 ? -11.242 15.468 -2.820 1.00 60.78 200 GLU A N 1
ATOM 1531 C CA . GLU A 1 200 ? -11.668 14.079 -2.728 1.00 60.78 200 GLU A CA 1
ATOM 1532 C C . GLU A 1 200 ? -13.050 13.907 -2.084 1.00 60.78 200 GLU A C 1
ATOM 1534 O O . GLU A 1 200 ? -13.300 14.410 -0.983 1.00 60.78 200 GLU A O 1
ATOM 1539 N N . PRO A 1 201 ? -13.930 13.083 -2.684 1.00 54.47 201 PRO A N 1
ATOM 1540 C CA . PRO A 1 201 ? -15.135 12.591 -2.018 1.00 54.47 201 PRO A CA 1
ATOM 1541 C C . PRO A 1 201 ? -14.838 11.828 -0.714 1.00 54.47 201 PRO A C 1
ATOM 1543 O O . PRO A 1 201 ? -15.714 11.743 0.150 1.00 54.47 201 PRO A O 1
ATOM 1546 N N . ALA A 1 202 ? -13.615 11.302 -0.563 1.00 56.56 202 ALA A N 1
ATOM 1547 C CA . ALA A 1 202 ? -13.178 10.496 0.571 1.00 56.56 202 ALA A CA 1
ATOM 1548 C C . ALA A 1 202 ? -13.318 11.232 1.910 1.00 56.56 202 ALA A C 1
ATOM 1550 O O . ALA A 1 202 ? -13.768 10.641 2.882 1.00 56.56 202 ALA A O 1
ATOM 1551 N N . ALA A 1 203 ? -13.037 12.539 1.991 1.00 60.34 203 ALA A N 1
ATOM 1552 C CA . ALA A 1 203 ? -13.199 13.299 3.241 1.00 60.34 203 ALA A CA 1
ATOM 1553 C C . ALA A 1 203 ? -14.651 13.292 3.763 1.00 60.34 203 ALA A C 1
ATOM 1555 O O . ALA A 1 203 ? -14.891 13.004 4.934 1.00 60.34 203 ALA A O 1
ATOM 1556 N N . ARG A 1 204 ? -15.631 13.521 2.876 1.00 59.94 204 ARG A N 1
ATOM 1557 C CA . ARG A 1 204 ? -17.063 13.492 3.233 1.00 59.94 204 ARG A CA 1
ATOM 1558 C C . ARG A 1 204 ? -17.566 12.083 3.521 1.00 59.94 204 ARG A C 1
ATOM 1560 O O . ARG A 1 204 ? -18.433 11.903 4.369 1.00 59.94 204 ARG A O 1
ATOM 1567 N N . PHE A 1 205 ? -17.048 11.085 2.807 1.00 59.34 205 PHE A N 1
ATOM 1568 C CA . PHE A 1 205 ? -17.404 9.694 3.061 1.00 59.34 205 PHE A CA 1
ATOM 1569 C C . PHE A 1 205 ? -16.862 9.230 4.419 1.00 59.34 205 PHE A C 1
ATOM 1571 O O . PHE A 1 205 ? -17.608 8.632 5.185 1.00 59.34 205 PHE A O 1
ATOM 1578 N N . ARG A 1 206 ? -15.621 9.599 4.763 1.00 66.06 206 ARG A N 1
ATOM 1579 C CA . ARG A 1 206 ? -14.991 9.355 6.071 1.00 66.06 206 ARG A CA 1
ATOM 1580 C C . ARG A 1 206 ? -15.765 9.995 7.215 1.00 66.06 206 ARG A C 1
ATOM 1582 O O . ARG A 1 206 ? -16.047 9.331 8.204 1.00 66.06 206 ARG A O 1
ATOM 1589 N N . GLU A 1 207 ? -16.134 11.267 7.081 1.00 66.38 207 GLU A N 1
ATOM 1590 C CA . GLU A 1 207 ? -16.938 11.960 8.092 1.00 66.38 207 GLU A CA 1
ATOM 1591 C C . GLU A 1 207 ? -18.273 11.244 8.319 1.00 66.38 207 GLU A C 1
ATOM 1593 O O . GLU A 1 207 ? -18.576 10.881 9.454 1.00 66.38 207 GLU A O 1
ATOM 1598 N N . ARG A 1 208 ? -18.984 10.898 7.238 1.00 67.12 208 ARG A N 1
ATOM 1599 C CA . ARG A 1 208 ? -20.245 10.154 7.317 1.00 67.12 208 ARG A CA 1
ATOM 1600 C C . ARG A 1 208 ? -20.086 8.757 7.923 1.00 67.12 208 ARG A C 1
ATOM 1602 O O . ARG A 1 208 ? -20.915 8.334 8.716 1.00 67.12 208 ARG A O 1
ATOM 1609 N N . ARG A 1 209 ? -19.025 8.018 7.589 1.00 70.12 209 ARG A N 1
ATOM 1610 C CA . ARG A 1 209 ? -18.788 6.678 8.160 1.00 70.12 209 ARG A CA 1
ATOM 1611 C C . ARG A 1 209 ? -18.456 6.733 9.648 1.00 70.12 209 ARG A C 1
ATOM 1613 O O . ARG A 1 209 ? -18.928 5.887 10.405 1.00 70.12 209 ARG A O 1
ATOM 1620 N N . ARG A 1 210 ? -17.750 7.777 10.085 1.00 68.38 210 ARG A N 1
ATOM 1621 C CA . ARG A 1 210 ? -17.565 8.043 11.515 1.00 68.38 210 ARG A CA 1
ATOM 1622 C C . ARG A 1 210 ? -18.866 8.491 12.193 1.00 68.38 210 ARG A C 1
ATOM 1624 O O . ARG A 1 210 ? -19.069 8.178 13.361 1.00 68.38 210 ARG A O 1
ATOM 1631 N N . GLU A 1 211 ? -19.755 9.210 11.502 1.00 65.88 211 GLU A N 1
ATOM 1632 C CA . GLU A 1 211 ? -21.112 9.514 12.002 1.00 65.88 211 GLU A CA 1
ATOM 1633 C C . GLU A 1 211 ? -21.970 8.247 12.153 1.00 65.88 211 GLU A C 1
ATOM 1635 O O . GLU A 1 211 ? -22.766 8.145 13.086 1.00 65.88 211 GLU A O 1
ATOM 1640 N N . GLU A 1 212 ? -21.778 7.265 11.269 1.00 69.06 212 GLU A N 1
ATOM 1641 C CA . GLU A 1 212 ? -22.432 5.952 11.313 1.00 69.06 212 GLU A CA 1
ATOM 1642 C C . GLU A 1 212 ? -21.863 5.031 12.420 1.00 69.06 212 GLU A C 1
ATOM 1644 O O . GLU A 1 212 ? -22.471 4.005 12.721 1.00 69.06 212 GLU A O 1
ATOM 1649 N N . GLY A 1 213 ? -20.767 5.426 13.086 1.00 69.00 213 GLY A N 1
ATOM 1650 C CA . GLY A 1 213 ? -20.213 4.751 14.266 1.00 69.00 213 GLY A CA 1
ATOM 1651 C C . GLY A 1 213 ? -19.102 3.737 13.988 1.00 69.00 213 GLY A C 1
ATOM 1652 O O . GLY A 1 213 ? -18.823 2.921 14.860 1.00 69.00 213 GLY A O 1
ATOM 1653 N N . PHE A 1 214 ? -18.485 3.777 12.804 1.00 79.50 214 PHE A N 1
ATOM 1654 C CA . PHE A 1 214 ? -17.351 2.918 12.460 1.00 79.50 214 PHE A CA 1
ATOM 1655 C C . PHE A 1 214 ? -16.013 3.578 12.792 1.00 79.50 214 PHE A C 1
ATOM 1657 O O . PHE A 1 214 ? -15.810 4.749 12.453 1.00 79.50 214 PHE A O 1
ATOM 1664 N N . ASP A 1 215 ? -15.088 2.802 13.357 1.00 86.31 215 ASP A N 1
ATOM 1665 C CA . ASP A 1 215 ? -13.667 3.157 13.364 1.00 86.31 215 ASP A CA 1
ATOM 1666 C C . ASP A 1 215 ? -13.006 2.754 12.035 1.00 86.31 215 ASP A C 1
ATOM 1668 O O . ASP A 1 215 ? -13.433 1.807 11.365 1.00 86.31 215 ASP A O 1
ATOM 1672 N N . LEU A 1 216 ? -11.970 3.485 11.635 1.00 88.31 216 LEU A N 1
ATOM 1673 C CA . LEU A 1 216 ? -11.274 3.294 10.365 1.00 88.31 216 LEU A CA 1
ATOM 1674 C C . LEU A 1 216 ? -9.945 2.571 10.592 1.00 88.31 216 LEU A C 1
ATOM 1676 O O . LEU A 1 216 ? -9.044 3.104 11.239 1.00 88.31 216 LEU A O 1
ATOM 1680 N N . VAL A 1 217 ? -9.817 1.375 10.022 1.00 91.94 217 VAL A N 1
ATOM 1681 C CA . VAL A 1 217 ? -8.585 0.581 10.036 1.00 91.94 217 VAL A CA 1
ATOM 1682 C C . VAL A 1 217 ? -8.055 0.484 8.612 1.00 91.94 217 VAL A C 1
ATOM 1684 O O . VAL A 1 217 ? -8.775 0.067 7.706 1.00 91.94 217 VAL A O 1
ATOM 1687 N N . THR A 1 218 ? -6.793 0.839 8.404 1.00 91.06 218 THR A N 1
ATOM 1688 C CA . THR A 1 218 ? -6.169 0.810 7.076 1.00 91.06 218 THR A CA 1
ATOM 1689 C C . THR A 1 218 ? -5.030 -0.200 7.053 1.00 91.06 218 THR A C 1
ATOM 1691 O O . THR A 1 218 ? -4.149 -0.155 7.906 1.00 91.06 218 THR A O 1
ATOM 1694 N N . CYS A 1 219 ? -5.020 -1.106 6.076 1.00 91.56 219 CYS A N 1
ATOM 1695 C CA . CYS A 1 219 ? -3.885 -1.990 5.822 1.00 91.56 219 CYS A CA 1
ATOM 1696 C C . CYS A 1 219 ? -2.914 -1.305 4.855 1.00 91.56 219 CYS A C 1
ATOM 1698 O O . CYS A 1 219 ? -3.310 -0.943 3.747 1.00 91.56 219 CYS A O 1
ATOM 1700 N N . ALA A 1 220 ? -1.652 -1.162 5.257 1.00 89.75 220 ALA A N 1
ATOM 1701 C CA . ALA A 1 220 ? -0.569 -0.571 4.468 1.00 89.75 220 ALA A CA 1
ATOM 1702 C C . ALA A 1 220 ? 0.627 -1.531 4.397 1.00 89.75 220 ALA A C 1
ATOM 1704 O O . ALA A 1 220 ? 0.726 -2.453 5.202 1.00 89.75 220 ALA A O 1
ATOM 1705 N N . GLY A 1 221 ? 1.511 -1.360 3.411 1.00 87.62 221 GLY A N 1
ATOM 1706 C CA . GLY A 1 221 ? 2.656 -2.252 3.200 1.00 87.62 221 GLY A CA 1
ATOM 1707 C C . GLY A 1 221 ? 2.909 -2.606 1.738 1.00 87.62 221 GLY A C 1
ATOM 1708 O O . GLY A 1 221 ? 2.116 -2.283 0.844 1.00 87.62 221 GLY A O 1
ATOM 1709 N N . TYR A 1 222 ? 4.007 -3.314 1.488 1.00 85.88 222 TYR A N 1
ATOM 1710 C CA . TYR A 1 222 ? 4.429 -3.696 0.141 1.00 85.88 222 TYR A CA 1
ATOM 1711 C C . TYR A 1 222 ? 3.407 -4.586 -0.575 1.00 85.88 222 TYR A C 1
ATOM 1713 O O . TYR A 1 222 ? 2.545 -5.244 0.025 1.00 85.88 222 TYR A O 1
ATOM 1721 N N . THR A 1 223 ? 3.443 -4.550 -1.900 1.00 81.38 223 THR A N 1
ATOM 1722 C CA . THR A 1 223 ? 2.749 -5.509 -2.757 1.00 81.38 223 THR A CA 1
ATOM 1723 C C . THR A 1 223 ? 3.162 -6.925 -2.364 1.00 81.38 223 THR A C 1
ATOM 1725 O O . THR A 1 223 ? 4.268 -7.166 -1.894 1.00 81.38 223 THR A O 1
ATOM 1728 N N . ASN A 1 224 ? 2.211 -7.854 -2.442 1.00 82.25 224 ASN A N 1
ATOM 1729 C CA . ASN A 1 224 ? 2.376 -9.230 -1.972 1.00 82.25 224 ASN A CA 1
ATOM 1730 C C . ASN A 1 224 ? 2.711 -9.429 -0.470 1.00 82.25 224 ASN A C 1
ATOM 1732 O O . ASN A 1 224 ? 2.870 -10.559 -0.021 1.00 82.25 224 ASN A O 1
ATOM 1736 N N . ALA A 1 225 ? 2.709 -8.383 0.365 1.00 85.69 225 ALA A N 1
ATOM 1737 C CA . ALA A 1 225 ? 2.857 -8.565 1.815 1.00 85.69 225 ALA A CA 1
ATOM 1738 C C . ALA A 1 225 ? 1.650 -9.283 2.461 1.00 85.69 225 ALA A C 1
ATOM 1740 O O . ALA A 1 225 ? 1.736 -9.752 3.591 1.00 85.69 225 ALA A O 1
ATOM 1741 N N . GLY A 1 226 ? 0.517 -9.394 1.754 1.00 85.12 226 GLY A N 1
ATOM 1742 C CA . GLY A 1 226 ? -0.698 -10.076 2.223 1.00 85.12 226 GLY A CA 1
ATOM 1743 C C . GLY A 1 226 ? -1.793 -9.161 2.787 1.00 85.12 226 GLY A C 1
ATOM 1744 O O . GLY A 1 226 ? -2.660 -9.638 3.517 1.00 85.12 226 GLY A O 1
ATOM 1745 N N . LYS A 1 227 ? -1.787 -7.863 2.444 1.00 90.31 227 LYS A N 1
ATOM 1746 C CA . LYS A 1 227 ? -2.811 -6.884 2.869 1.00 90.31 227 LYS A CA 1
ATOM 1747 C C . LYS A 1 227 ? -4.237 -7.291 2.476 1.00 90.31 227 LYS A C 1
ATOM 1749 O O . LYS A 1 227 ? -5.124 -7.319 3.323 1.00 90.31 227 LYS A O 1
ATOM 1754 N N . SER A 1 228 ? -4.442 -7.682 1.220 1.00 85.81 228 SER A N 1
ATOM 1755 C CA . SER A 1 228 ? -5.750 -8.086 0.686 1.00 85.81 228 SER A CA 1
ATOM 1756 C C . SER A 1 228 ? -6.246 -9.376 1.335 1.00 85.81 228 SER A C 1
ATOM 1758 O O . SER A 1 228 ? -7.412 -9.485 1.715 1.00 85.81 228 SER A O 1
ATOM 1760 N N . THR A 1 229 ? -5.338 -10.332 1.560 1.00 87.31 229 THR A N 1
ATOM 1761 C CA . THR A 1 229 ? -5.618 -11.553 2.325 1.00 87.31 229 THR A CA 1
ATOM 1762 C C . THR A 1 229 ? -6.043 -11.224 3.755 1.00 87.31 229 THR A C 1
ATOM 1764 O O . THR A 1 229 ? -6.998 -11.814 4.259 1.00 87.31 229 THR A O 1
ATOM 1767 N N . LEU A 1 230 ? -5.376 -10.263 4.405 1.00 89.38 230 LEU A N 1
ATOM 1768 C CA . LEU A 1 230 ? -5.715 -9.831 5.760 1.00 89.38 230 LEU A CA 1
ATOM 1769 C C . LEU A 1 230 ? -7.089 -9.159 5.799 1.00 89.38 230 LEU A C 1
ATOM 1771 O O . LEU A 1 230 ? -7.911 -9.515 6.640 1.00 89.38 230 LEU A O 1
ATOM 1775 N N . LEU A 1 231 ? -7.383 -8.258 4.859 1.00 89.31 231 LEU A N 1
ATOM 1776 C CA . LEU A 1 231 ? -8.708 -7.650 4.746 1.00 89.31 231 LEU A CA 1
ATOM 1777 C C . LEU A 1 231 ? -9.799 -8.717 4.591 1.00 89.31 231 LEU A C 1
ATOM 1779 O O . LEU A 1 231 ? -10.827 -8.644 5.264 1.00 89.31 231 LEU A O 1
ATOM 1783 N N . HIS A 1 232 ? -9.581 -9.727 3.744 1.00 86.38 232 HIS A N 1
ATOM 1784 C CA . HIS A 1 232 ? -10.539 -10.819 3.565 1.00 86.38 232 HIS A CA 1
ATOM 1785 C C . HIS A 1 232 ? -10.729 -11.661 4.830 1.00 86.38 232 HIS A C 1
ATOM 1787 O O . HIS A 1 232 ? -11.848 -12.086 5.102 1.00 86.38 232 HIS A O 1
ATOM 1793 N N . ARG A 1 233 ? -9.668 -11.875 5.617 1.00 86.62 233 ARG A N 1
ATOM 1794 C CA . ARG A 1 233 ? -9.744 -12.575 6.909 1.00 86.62 233 ARG A CA 1
ATOM 1795 C C . ARG A 1 233 ? -10.518 -11.791 7.967 1.00 86.62 233 ARG A C 1
ATOM 1797 O O . ARG A 1 233 ? -11.142 -12.413 8.819 1.00 86.62 233 ARG A O 1
ATOM 1804 N N . LEU A 1 234 ? -10.459 -10.461 7.930 1.00 86.12 234 LEU A N 1
ATOM 1805 C CA . LEU A 1 234 ? -11.125 -9.601 8.911 1.00 86.12 234 LEU A CA 1
ATOM 1806 C C . LEU A 1 234 ? -12.593 -9.304 8.558 1.00 86.12 234 LEU A C 1
ATOM 1808 O O . LEU A 1 234 ? -13.382 -9.023 9.454 1.00 86.12 234 LEU A O 1
ATOM 1812 N N . ALA A 1 235 ? -12.975 -9.340 7.280 1.00 84.69 235 ALA A N 1
ATOM 1813 C CA . ALA A 1 235 ? -14.300 -8.913 6.827 1.00 84.69 235 ALA A CA 1
ATOM 1814 C C . ALA A 1 235 ? -15.457 -9.828 7.290 1.00 84.69 235 ALA A C 1
ATOM 1816 O O . ALA A 1 235 ? -15.409 -11.047 7.140 1.00 84.69 235 ALA A O 1
ATOM 1817 N N . ASP A 1 236 ? -16.566 -9.221 7.736 1.00 73.69 236 ASP A N 1
ATOM 1818 C CA . ASP A 1 236 ? -17.757 -9.926 8.251 1.00 73.69 236 ASP A CA 1
ATOM 1819 C C . ASP A 1 236 ? -18.429 -10.835 7.208 1.00 73.69 236 ASP A C 1
ATOM 1821 O O . ASP A 1 236 ? -18.997 -11.873 7.542 1.00 73.69 236 ASP A O 1
ATOM 1825 N N . GLU A 1 237 ? -18.407 -10.424 5.936 1.00 53.94 237 GLU A N 1
ATOM 1826 C CA . GLU A 1 237 ? -19.163 -11.054 4.841 1.00 53.94 237 GLU A CA 1
ATOM 1827 C C . GLU A 1 237 ? -18.715 -12.493 4.535 1.00 53.94 237 GLU A C 1
ATOM 1829 O O . GLU A 1 237 ? -19.468 -13.248 3.924 1.00 53.94 237 GLU A O 1
ATOM 1834 N N . LEU A 1 238 ? -17.518 -12.887 4.980 1.00 49.12 238 LEU A N 1
ATOM 1835 C CA . LEU A 1 238 ? -16.957 -14.236 4.815 1.00 49.12 238 LEU A CA 1
ATOM 1836 C C . LEU A 1 238 ? -17.006 -15.060 6.113 1.00 49.12 238 LEU A C 1
ATOM 1838 O O . LEU A 1 238 ? -16.863 -16.282 6.077 1.00 49.12 238 LEU A O 1
ATOM 1842 N N . SER A 1 239 ? -17.273 -14.410 7.248 1.00 38.06 239 SER A N 1
ATOM 1843 C CA . SER A 1 239 ? -17.443 -15.034 8.566 1.00 38.06 239 SER A CA 1
ATOM 1844 C C . SER A 1 239 ? -18.819 -15.678 8.746 1.00 38.06 239 SER A C 1
ATOM 1846 O O . SER A 1 239 ? -19.024 -16.404 9.716 1.00 38.06 239 SER A O 1
ATOM 1848 N N . ILE A 1 240 ? -19.743 -15.508 7.788 1.00 36.69 240 ILE A N 1
ATOM 1849 C CA . ILE A 1 240 ? -20.994 -16.283 7.707 1.00 36.69 240 ILE A CA 1
ATOM 1850 C C . ILE A 1 240 ? -20.685 -17.689 7.161 1.00 36.69 240 ILE A C 1
ATOM 1852 O O . ILE A 1 240 ? -21.238 -18.163 6.173 1.00 36.69 240 ILE A O 1
ATOM 1856 N N . SER A 1 241 ? -19.774 -18.377 7.840 1.00 34.75 241 SER A N 1
ATOM 1857 C CA . SER A 1 241 ? -19.811 -19.823 7.964 1.00 34.75 241 SER A CA 1
ATOM 1858 C C . SER A 1 241 ? -20.476 -20.130 9.301 1.00 34.75 241 SER A C 1
ATOM 1860 O O . SER A 1 241 ? -19.866 -20.656 10.228 1.00 34.75 241 SER A O 1
ATOM 1862 N N . ASP A 1 242 ? -21.783 -19.854 9.364 1.00 33.62 242 ASP A N 1
ATOM 1863 C CA . ASP A 1 242 ? -22.697 -20.621 10.207 1.00 33.62 242 ASP A CA 1
ATOM 1864 C C . ASP A 1 242 ? -22.730 -22.057 9.665 1.00 33.62 242 ASP A C 1
ATOM 1866 O O . ASP A 1 242 ? -23.694 -22.553 9.076 1.00 33.62 242 ASP A O 1
ATOM 1870 N N . ALA A 1 243 ? -21.622 -22.757 9.889 1.00 40.75 243 ALA A N 1
ATOM 1871 C CA . ALA A 1 243 ? -21.588 -24.186 10.049 1.00 40.75 243 ALA A CA 1
ATOM 1872 C C . ALA A 1 243 ? -22.386 -24.506 11.317 1.00 40.75 243 ALA A C 1
ATOM 1874 O O . ALA A 1 243 ? -21.812 -24.745 12.372 1.00 40.75 243 ALA A O 1
ATOM 1875 N N . ASN A 1 244 ? -23.716 -24.434 11.232 1.00 36.16 244 ASN A N 1
ATOM 1876 C CA . ASN A 1 244 ? -24.620 -25.484 11.687 1.00 36.16 244 ASN A CA 1
ATOM 1877 C C . ASN A 1 244 ? -26.093 -25.073 11.563 1.00 36.16 244 ASN A C 1
ATOM 1879 O O . ASN A 1 244 ? -26.566 -24.127 12.180 1.00 36.16 244 ASN A O 1
ATOM 1883 N N . SER A 1 245 ? -26.830 -25.956 10.885 1.00 35.81 245 SER A N 1
ATOM 1884 C CA . SER A 1 245 ? -28.286 -26.121 10.904 1.00 35.81 245 SER A CA 1
ATOM 1885 C C . SER A 1 245 ? -29.116 -25.290 9.915 1.00 35.81 245 SER A C 1
ATOM 1887 O O . SER A 1 245 ? -29.883 -24.409 10.285 1.00 35.81 245 SER A O 1
ATOM 1889 N N . SER A 1 246 ? -29.215 -25.782 8.680 1.00 35.34 246 SER A N 1
ATOM 1890 C CA . SER A 1 246 ? -30.360 -26.656 8.371 1.00 35.34 246 SER A CA 1
ATOM 1891 C C . SER A 1 246 ? -30.179 -27.402 7.047 1.00 35.34 246 SER A C 1
ATOM 1893 O O . SER A 1 246 ? -30.084 -26.834 5.966 1.00 35.34 246 SER A O 1
ATOM 1895 N N . SER A 1 247 ? -30.165 -28.731 7.146 1.00 39.12 247 SER A N 1
ATOM 1896 C CA . SER A 1 247 ? -30.413 -29.621 6.016 1.00 39.12 247 SER A CA 1
ATOM 1897 C C . SER A 1 247 ? -31.762 -29.295 5.373 1.00 39.12 247 SER A C 1
ATOM 1899 O O . SER A 1 247 ? -32.788 -29.419 6.046 1.00 39.12 247 SER A O 1
ATOM 1901 N N . LYS A 1 248 ? -31.761 -29.001 4.067 1.00 35.00 248 LYS A N 1
ATOM 1902 C CA . LYS A 1 248 ? -32.704 -29.581 3.094 1.00 35.00 248 LYS A CA 1
ATOM 1903 C C . LYS A 1 248 ? -32.285 -29.319 1.637 1.00 35.00 248 LYS A C 1
ATOM 1905 O O . LYS A 1 248 ? -32.461 -28.231 1.115 1.00 35.00 248 LYS A O 1
ATOM 1910 N N . SER A 1 249 ? -31.800 -30.407 1.031 1.00 31.81 249 SER A N 1
ATOM 1911 C CA . SER A 1 249 ? -32.058 -30.908 -0.332 1.00 31.81 249 SER A CA 1
ATOM 1912 C C . SER A 1 249 ? -31.758 -30.039 -1.564 1.00 31.81 249 SER A C 1
ATOM 1914 O O . SER A 1 249 ? -32.519 -29.134 -1.877 1.00 31.81 249 SER A O 1
ATOM 1916 N N . ASN A 1 250 ? -30.742 -30.504 -2.309 1.00 39.09 250 ASN A N 1
ATOM 1917 C CA . ASN A 1 250 ? -30.609 -30.605 -3.771 1.00 39.09 250 ASN A CA 1
ATOM 1918 C C . ASN A 1 250 ? -31.258 -29.511 -4.638 1.00 39.09 250 ASN A C 1
ATOM 1920 O O . ASN A 1 250 ? -32.456 -29.592 -4.894 1.00 39.09 250 ASN A O 1
ATOM 1924 N N . ASP A 1 251 ? -30.441 -28.648 -5.247 1.00 31.08 251 ASP A N 1
ATOM 1925 C CA . ASP A 1 251 ? -30.279 -28.678 -6.708 1.00 31.08 251 ASP A CA 1
ATOM 1926 C C . ASP A 1 251 ? -28.976 -27.985 -7.152 1.00 31.08 251 ASP A C 1
ATOM 1928 O O . ASP A 1 251 ? -28.407 -27.166 -6.434 1.00 31.08 251 ASP A O 1
ATOM 1932 N N . ASP A 1 252 ? -28.513 -28.401 -8.320 1.00 42.03 252 ASP A N 1
ATOM 1933 C CA . ASP A 1 252 ? -27.273 -28.096 -9.039 1.00 42.03 252 ASP A CA 1
ATOM 1934 C C . ASP A 1 252 ? -26.860 -26.602 -9.091 1.00 42.03 252 ASP A C 1
ATOM 1936 O O . ASP A 1 252 ? -27.461 -25.811 -9.816 1.00 42.03 252 ASP A O 1
ATOM 1940 N N . SER A 1 253 ? -25.767 -26.228 -8.411 1.00 34.53 253 SER A N 1
ATOM 1941 C CA . SER A 1 253 ? -24.851 -25.162 -8.862 1.00 34.53 253 SER A CA 1
ATOM 1942 C C . SER A 1 253 ? -23.576 -25.091 -8.010 1.00 34.53 253 SER A C 1
ATOM 1944 O O . SER A 1 253 ? -23.583 -25.235 -6.790 1.00 34.53 253 SER A O 1
ATOM 1946 N N . SER A 1 254 ? -22.459 -24.911 -8.703 1.00 41.25 254 SER A N 1
ATOM 1947 C CA . SER A 1 254 ? -21.064 -24.995 -8.277 1.00 41.25 254 SER A CA 1
ATOM 1948 C C . SER A 1 254 ? -20.584 -23.844 -7.377 1.00 41.25 254 SER A C 1
ATOM 1950 O O . SER A 1 254 ? -19.765 -23.041 -7.813 1.00 41.25 254 SER A O 1
ATOM 1952 N N . ASP A 1 255 ? -21.012 -23.799 -6.116 1.00 33.34 255 ASP A N 1
ATOM 1953 C CA . ASP A 1 255 ? -20.510 -22.818 -5.137 1.00 33.34 255 ASP A CA 1
ATOM 1954 C C . ASP A 1 255 ? -19.528 -23.452 -4.140 1.00 33.34 255 ASP A C 1
ATOM 1956 O O . ASP A 1 255 ? -19.803 -23.624 -2.952 1.00 33.34 255 ASP A O 1
ATOM 1960 N N . LYS A 1 256 ? -18.343 -23.814 -4.645 1.00 34.28 256 LYS A N 1
ATOM 1961 C CA . LYS A 1 256 ? -17.158 -24.150 -3.832 1.00 34.28 256 LYS A CA 1
ATOM 1962 C C . LYS A 1 256 ? -16.027 -23.116 -3.930 1.00 34.28 256 LYS A C 1
ATOM 1964 O O . LYS A 1 256 ? -14.953 -23.368 -3.401 1.00 34.28 256 LYS A O 1
ATOM 1969 N N . ASP A 1 257 ? -16.276 -21.949 -4.526 1.00 32.88 257 ASP A N 1
ATOM 1970 C CA . ASP A 1 257 ? -15.221 -21.001 -4.924 1.00 32.88 257 ASP A CA 1
ATOM 1971 C C . ASP A 1 257 ? -15.433 -19.560 -4.414 1.00 32.88 257 ASP A C 1
ATOM 1973 O O . ASP A 1 257 ? -15.144 -18.599 -5.116 1.00 32.88 257 ASP A O 1
ATOM 1977 N N . ALA A 1 258 ? -15.911 -19.363 -3.181 1.00 34.12 258 ALA A N 1
ATOM 1978 C CA . ALA A 1 258 ? -15.829 -18.038 -2.534 1.00 34.12 258 ALA A CA 1
ATOM 1979 C C . ALA A 1 258 ? -14.556 -17.873 -1.679 1.00 34.12 258 ALA A C 1
ATOM 1981 O O . ALA A 1 258 ? -14.141 -16.758 -1.378 1.00 34.12 258 ALA A O 1
ATOM 1982 N N . THR A 1 259 ? -13.913 -18.986 -1.313 1.00 35.88 259 THR A N 1
ATOM 1983 C CA . THR A 1 259 ? -12.637 -19.031 -0.574 1.00 35.88 259 THR A CA 1
ATOM 1984 C C . THR A 1 259 ? -11.436 -19.290 -1.491 1.00 35.88 259 THR A C 1
ATOM 1986 O O . THR A 1 259 ? -10.318 -19.465 -1.012 1.00 35.88 259 THR A O 1
ATOM 1989 N N . ALA A 1 260 ? -11.652 -19.317 -2.809 1.00 29.78 260 ALA A N 1
ATOM 1990 C CA . ALA A 1 260 ? -10.637 -19.636 -3.800 1.00 29.78 260 ALA A CA 1
ATOM 1991 C C . ALA A 1 260 ? -10.154 -18.379 -4.541 1.00 29.78 260 ALA A C 1
ATOM 1993 O O . ALA A 1 260 ? -10.915 -17.722 -5.248 1.00 29.78 260 ALA A O 1
ATOM 1994 N N . ALA A 1 261 ? -8.842 -18.155 -4.430 1.00 37.00 261 ALA A N 1
ATOM 1995 C CA . ALA A 1 261 ? -7.988 -17.335 -5.288 1.00 37.00 261 ALA A CA 1
ATOM 1996 C C . ALA A 1 261 ? -7.912 -15.825 -4.995 1.00 37.00 261 ALA A C 1
ATOM 1998 O O . ALA A 1 261 ? -8.106 -15.016 -5.897 1.00 37.00 261 ALA A O 1
ATOM 1999 N N . VAL A 1 262 ? -7.461 -15.461 -3.786 1.00 46.31 262 VAL A N 1
ATOM 2000 C CA . VAL A 1 262 ? -6.443 -14.393 -3.710 1.00 46.31 262 VAL A CA 1
ATOM 2001 C C . VAL A 1 262 ? -5.237 -14.947 -4.468 1.00 46.31 262 VAL A C 1
ATOM 2003 O O . VAL A 1 262 ? -4.663 -15.957 -4.053 1.00 46.31 262 VAL A O 1
ATOM 2006 N N . ARG A 1 263 ? -4.961 -14.429 -5.666 1.00 48.53 263 ARG A N 1
ATOM 2007 C CA . ARG A 1 263 ? -3.860 -14.947 -6.493 1.00 48.53 263 ARG A CA 1
ATOM 2008 C C . ARG A 1 263 ? -2.608 -14.184 -6.110 1.00 48.53 263 ARG A C 1
ATOM 2010 O O . ARG A 1 263 ? -2.632 -12.966 -6.140 1.00 48.53 263 ARG A O 1
ATOM 2017 N N . ASP A 1 264 ? -1.521 -14.899 -5.838 1.00 53.38 264 ASP A N 1
ATOM 2018 C CA . ASP A 1 264 ? -0.199 -14.316 -5.589 1.00 53.38 264 ASP A CA 1
ATOM 2019 C C . ASP A 1 264 ? 0.303 -13.571 -6.845 1.00 53.38 264 ASP A C 1
ATOM 2021 O O . ASP A 1 264 ? 0.932 -14.137 -7.743 1.00 53.38 264 ASP A O 1
ATOM 2025 N N . ARG A 1 265 ? -0.134 -12.318 -6.992 1.00 58.16 265 ARG A N 1
ATOM 2026 C CA . ARG A 1 265 ? 0.166 -11.413 -8.101 1.00 58.16 265 ARG A CA 1
ATOM 2027 C C . ARG A 1 265 ? 0.378 -10.016 -7.540 1.00 58.16 265 ARG A C 1
ATOM 2029 O O . ARG A 1 265 ? -0.394 -9.541 -6.706 1.00 58.16 265 ARG A O 1
ATOM 2036 N N . LEU A 1 266 ? 1.406 -9.334 -8.038 1.00 66.38 266 LEU A N 1
ATOM 2037 C CA . LEU A 1 266 ? 1.609 -7.920 -7.739 1.00 66.38 266 LEU A CA 1
ATOM 2038 C C . LEU A 1 266 ? 0.416 -7.112 -8.257 1.00 66.38 266 LEU A C 1
ATOM 2040 O O . LEU A 1 266 ? -0.172 -7.449 -9.285 1.00 66.38 266 LEU A O 1
ATOM 2044 N N . PHE A 1 267 ? 0.067 -6.056 -7.520 1.00 62.22 267 PHE A N 1
ATOM 2045 C CA . PHE A 1 267 ? -1.036 -5.158 -7.863 1.00 62.22 267 PHE A CA 1
ATOM 2046 C C . PHE A 1 267 ? -2.416 -5.824 -7.996 1.00 62.22 267 PHE A C 1
ATOM 2048 O O . PHE A 1 267 ? -3.240 -5.405 -8.803 1.00 62.22 267 PHE A O 1
ATOM 2055 N N . GLU A 1 268 ? -2.716 -6.833 -7.171 1.00 58.75 268 GLU A N 1
ATOM 2056 C CA . GLU A 1 268 ? -4.086 -7.361 -7.068 1.00 58.75 268 GLU A CA 1
ATOM 2057 C C . GLU A 1 268 ? -5.084 -6.276 -6.612 1.00 58.75 268 GLU A C 1
ATOM 2059 O O . GLU A 1 268 ? -6.180 -6.168 -7.162 1.00 58.75 268 GLU A O 1
ATOM 2064 N N . THR A 1 269 ? -4.670 -5.412 -5.676 1.00 56.94 269 THR A N 1
ATOM 2065 C CA . THR A 1 269 ? -5.450 -4.251 -5.221 1.00 56.94 269 THR A CA 1
ATOM 2066 C C . THR A 1 269 ? -4.902 -2.963 -5.833 1.00 56.94 269 THR A C 1
ATOM 2068 O O . THR A 1 269 ? -3.918 -2.396 -5.355 1.00 56.94 269 THR A O 1
ATOM 2071 N N . LEU A 1 270 ? -5.557 -2.502 -6.901 1.00 61.31 270 LEU A N 1
ATOM 2072 C CA . LEU A 1 270 ? -5.250 -1.245 -7.600 1.00 61.31 270 LEU A CA 1
ATOM 2073 C C . LEU A 1 270 ? -6.167 -0.076 -7.196 1.00 61.31 270 LEU A C 1
ATOM 2075 O O . LEU A 1 270 ? -5.830 1.082 -7.432 1.00 61.31 270 LEU A O 1
ATOM 2079 N N . GLU A 1 271 ? -7.299 -0.363 -6.546 1.00 64.12 271 GLU A N 1
ATOM 2080 C CA . GLU A 1 271 ? -8.176 0.624 -5.906 1.00 64.12 271 GLU A CA 1
ATOM 2081 C C . GLU A 1 271 ? -8.365 0.286 -4.429 1.00 64.12 271 GLU A C 1
ATOM 2083 O O . GLU A 1 271 ? -8.348 -0.886 -4.049 1.00 64.12 271 GLU A O 1
ATOM 2088 N N . THR A 1 272 ? -8.598 1.302 -3.593 1.00 70.00 272 THR A N 1
ATOM 2089 C CA . THR A 1 272 ? -8.885 1.071 -2.178 1.00 70.00 272 THR A CA 1
ATOM 2090 C C . THR A 1 272 ? -10.162 0.252 -2.021 1.00 70.00 272 THR A C 1
ATOM 2092 O O . THR A 1 272 ? -11.243 0.643 -2.468 1.00 70.00 272 THR A O 1
ATOM 2095 N N . THR A 1 273 ? -10.047 -0.907 -1.377 1.00 74.44 273 THR A N 1
ATOM 2096 C CA . THR A 1 273 ? -11.196 -1.772 -1.097 1.00 74.44 273 THR A CA 1
ATOM 2097 C C . THR A 1 273 ? -11.540 -1.651 0.373 1.00 74.44 273 THR A C 1
ATOM 2099 O O . THR A 1 273 ? -10.752 -2.046 1.223 1.00 74.44 273 THR A O 1
ATOM 2102 N N . THR A 1 274 ? -12.722 -1.121 0.688 1.00 81.62 274 THR A N 1
ATOM 2103 C CA . THR A 1 274 ? -13.206 -1.025 2.071 1.00 81.62 274 THR A CA 1
ATOM 2104 C C . THR A 1 274 ? -14.272 -2.079 2.332 1.00 81.62 274 THR A C 1
ATOM 2106 O O . THR A 1 274 ? -15.291 -2.120 1.639 1.00 81.62 274 THR A O 1
ATOM 2109 N N . ARG A 1 275 ? -14.085 -2.887 3.377 1.00 85.25 275 ARG A N 1
AT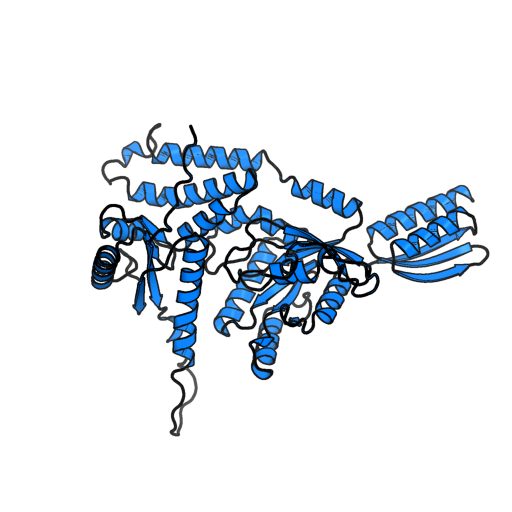OM 2110 C CA . ARG A 1 275 ? -15.086 -3.841 3.868 1.00 85.25 275 ARG A CA 1
ATOM 2111 C C . ARG A 1 275 ? -15.426 -3.584 5.327 1.00 85.25 275 ARG A C 1
ATOM 2113 O O . ARG A 1 275 ? -1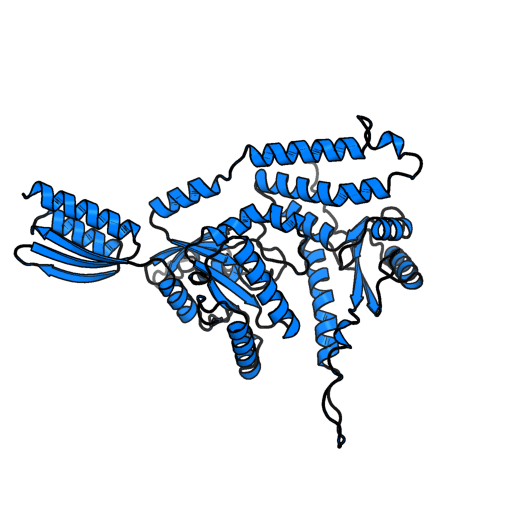4.626 -3.042 6.086 1.00 85.25 275 ARG A O 1
ATOM 2120 N N . ARG A 1 276 ? -16.640 -3.976 5.713 1.00 86.94 276 ARG A N 1
ATOM 2121 C CA . ARG A 1 276 ? -17.048 -3.978 7.118 1.00 86.94 276 ARG A CA 1
ATOM 2122 C C . ARG A 1 276 ? -16.471 -5.205 7.815 1.00 86.94 276 ARG A C 1
ATOM 2124 O O . ARG A 1 276 ? -16.533 -6.307 7.271 1.00 86.94 276 ARG A O 1
ATOM 2131 N N . ALA A 1 277 ? -15.948 -4.987 9.008 1.00 87.56 277 ALA A N 1
ATOM 2132 C CA . ALA A 1 277 ? -15.489 -6.022 9.912 1.00 87.56 277 ALA A CA 1
ATOM 2133 C C . ALA A 1 277 ? -15.975 -5.717 11.330 1.00 87.56 277 ALA A C 1
ATOM 2135 O O . ALA A 1 277 ? -16.210 -4.561 11.689 1.00 87.56 277 ALA A O 1
ATOM 2136 N N . THR A 1 278 ? -16.085 -6.754 12.144 1.00 85.50 278 THR A N 1
ATOM 2137 C CA . THR A 1 278 ? -16.410 -6.657 13.561 1.00 85.50 278 THR A CA 1
ATOM 2138 C C . THR A 1 278 ? -15.298 -7.337 14.342 1.00 85.50 278 THR A C 1
ATOM 2140 O O . THR A 1 278 ? -15.190 -8.561 14.343 1.00 85.50 278 THR A O 1
ATOM 2143 N N . ILE A 1 279 ? -14.457 -6.542 15.005 1.00 84.62 279 ILE A N 1
ATOM 2144 C CA . ILE A 1 279 ? -13.341 -7.049 15.812 1.00 84.62 279 ILE A CA 1
ATOM 2145 C C . ILE A 1 279 ? -13.797 -7.034 17.274 1.00 84.62 279 ILE A C 1
ATOM 2147 O O . ILE A 1 279 ? -14.021 -5.966 17.829 1.00 84.62 279 ILE A O 1
ATOM 2151 N N . ASP A 1 280 ? -14.017 -8.210 17.867 1.00 79.00 280 ASP A N 1
ATOM 2152 C CA . ASP A 1 280 ? -14.521 -8.386 19.247 1.00 79.00 280 ASP A CA 1
ATOM 2153 C C . ASP A 1 280 ? -15.733 -7.489 19.594 1.00 79.00 280 ASP A C 1
ATOM 2155 O O . ASP A 1 280 ? -15.773 -6.768 20.589 1.00 79.00 280 ASP A O 1
ATOM 2159 N N . GLY A 1 281 ? -16.726 -7.462 18.697 1.00 74.88 281 GLY A N 1
ATOM 2160 C CA . GLY A 1 281 ? -17.942 -6.653 18.853 1.00 74.88 281 GLY A CA 1
ATOM 2161 C C . GLY A 1 281 ? -17.795 -5.172 18.485 1.00 74.88 281 GLY A C 1
ATOM 2162 O O . GLY A 1 281 ? -18.798 -4.458 18.450 1.00 74.88 281 GLY A O 1
ATOM 2163 N N . ARG A 1 282 ? -16.587 -4.698 18.155 1.00 78.88 282 ARG A N 1
ATOM 2164 C CA . ARG A 1 282 ? -16.341 -3.326 17.706 1.00 78.88 282 ARG A CA 1
ATOM 2165 C C . ARG A 1 282 ? -16.463 -3.218 16.179 1.00 78.88 282 ARG A C 1
ATOM 2167 O O . ARG A 1 282 ? -15.684 -3.858 15.467 1.00 78.88 282 ARG A O 1
ATOM 2174 N N . PRO A 1 283 ? -17.424 -2.437 15.651 1.00 83.25 283 PRO A N 1
ATOM 2175 C CA . PRO A 1 283 ? -17.609 -2.293 14.214 1.00 83.25 283 PRO A CA 1
ATOM 2176 C C . PRO A 1 283 ? -16.510 -1.409 13.619 1.00 83.25 283 PRO A C 1
ATOM 2178 O O . PRO A 1 283 ? -16.375 -0.235 13.965 1.00 83.25 283 PRO A O 1
ATOM 2181 N N . VAL A 1 284 ? -15.760 -1.959 12.671 1.00 88.06 284 VAL A N 1
ATOM 2182 C CA . VAL A 1 284 ? -14.683 -1.259 11.971 1.00 88.06 284 VAL A CA 1
ATOM 2183 C C . VAL A 1 284 ? -14.874 -1.337 10.459 1.00 88.06 284 VAL A C 1
ATOM 2185 O O . VAL A 1 284 ? -15.527 -2.234 9.915 1.00 88.06 284 VAL A O 1
ATOM 2188 N N . LEU A 1 285 ? -14.297 -0.372 9.757 1.00 88.25 285 LEU A N 1
ATOM 2189 C CA . LEU A 1 285 ? -14.118 -0.424 8.314 1.00 88.25 285 LEU A CA 1
ATOM 2190 C C . LEU A 1 285 ? -12.649 -0.696 8.035 1.00 88.25 285 LEU A C 1
ATOM 2192 O O . LEU A 1 285 ? -11.806 0.150 8.320 1.00 88.25 285 LEU A O 1
ATOM 2196 N N . VAL A 1 286 ? -12.365 -1.869 7.473 1.00 89.62 286 VAL A N 1
ATOM 2197 C CA . VAL A 1 286 ? -11.018 -2.240 7.042 1.00 89.62 286 VAL A CA 1
ATOM 2198 C C . VAL A 1 286 ? -10.858 -1.820 5.593 1.00 89.62 286 VAL A C 1
ATOM 2200 O O . VAL A 1 286 ? -11.648 -2.232 4.741 1.00 89.62 286 VAL A O 1
ATOM 2203 N N . THR A 1 287 ? -9.856 -0.993 5.320 1.00 85.69 287 THR A N 1
ATOM 2204 C CA . THR A 1 287 ? -9.521 -0.524 3.976 1.00 85.69 287 THR A CA 1
ATOM 2205 C C . THR A 1 287 ? -8.184 -1.106 3.547 1.00 85.69 287 THR A C 1
ATOM 2207 O O . THR A 1 287 ? -7.169 -0.884 4.202 1.00 85.69 287 THR A O 1
ATOM 2210 N N . ASP A 1 288 ? -8.184 -1.848 2.444 1.00 85.62 288 ASP A N 1
ATOM 2211 C CA . ASP A 1 288 ? -6.966 -2.288 1.770 1.00 85.62 288 ASP A CA 1
ATOM 2212 C C . ASP A 1 288 ? -6.483 -1.164 0.856 1.00 85.62 288 ASP A C 1
ATOM 2214 O O . ASP A 1 288 ? -7.273 -0.593 0.097 1.00 85.62 288 ASP A O 1
ATOM 2218 N N . THR A 1 289 ? -5.202 -0.825 0.964 1.00 77.81 289 THR A N 1
ATOM 2219 C CA . THR A 1 289 ? -4.563 0.215 0.153 1.00 77.81 289 THR A CA 1
ATOM 2220 C C . THR A 1 289 ? -3.731 -0.399 -0.961 1.00 77.81 289 THR A C 1
ATOM 2222 O O . THR A 1 289 ? -3.352 -1.572 -0.930 1.00 77.81 289 THR A O 1
ATOM 2225 N N . VAL A 1 290 ? -3.424 0.424 -1.961 1.00 75.62 290 VAL A N 1
ATOM 2226 C CA . VAL A 1 290 ? -2.455 0.064 -2.994 1.00 75.62 290 VAL A CA 1
ATOM 2227 C C . VAL A 1 290 ? -1.119 -0.261 -2.323 1.00 75.62 290 VAL A C 1
ATOM 2229 O O . VAL A 1 290 ? -0.647 0.483 -1.466 1.00 75.62 290 VAL A O 1
ATOM 2232 N N . GLY A 1 291 ? -0.521 -1.397 -2.684 1.00 73.19 291 GLY A N 1
ATOM 2233 C CA . GLY A 1 291 ? 0.762 -1.802 -2.118 1.00 73.19 291 GLY A CA 1
ATOM 2234 C C . GLY A 1 291 ? 1.948 -1.014 -2.654 1.00 73.19 291 GLY A C 1
ATOM 2235 O O . GLY A 1 291 ? 1.947 -0.609 -3.813 1.00 73.19 291 GLY A O 1
ATOM 2236 N N . PHE A 1 292 ? 2.984 -0.877 -1.826 1.00 74.62 292 PHE A N 1
ATOM 2237 C CA . PHE A 1 292 ? 4.274 -0.338 -2.262 1.00 74.62 292 PHE A CA 1
ATOM 2238 C C . PHE A 1 292 ? 4.999 -1.313 -3.206 1.00 74.62 292 PHE A C 1
ATOM 2240 O O . PHE A 1 292 ? 4.823 -2.529 -3.107 1.00 74.62 292 PHE A O 1
ATOM 2247 N N . VAL A 1 293 ? 5.820 -0.798 -4.112 1.00 69.62 293 VAL A N 1
ATOM 2248 C CA . VAL A 1 293 ? 6.752 -1.580 -4.940 1.00 69.62 293 VAL A CA 1
ATOM 2249 C C . VAL A 1 293 ? 8.149 -1.029 -4.707 1.00 69.62 293 VAL A C 1
ATOM 2251 O O . VAL A 1 293 ? 8.283 0.154 -4.386 1.00 69.62 293 VAL A O 1
ATOM 2254 N N . ASP A 1 294 ? 9.169 -1.881 -4.813 1.00 66.69 294 ASP A N 1
ATOM 2255 C CA . ASP A 1 294 ? 10.549 -1.410 -4.679 1.00 66.69 294 ASP A CA 1
ATOM 2256 C C . ASP A 1 294 ? 10.838 -0.382 -5.795 1.00 66.69 294 ASP A C 1
ATOM 2258 O O . ASP A 1 294 ? 10.383 -0.555 -6.934 1.00 66.69 294 ASP A O 1
ATOM 2262 N N . ASP A 1 295 ? 11.534 0.700 -5.436 1.00 63.09 295 ASP A N 1
ATOM 2263 C CA . ASP A 1 295 ? 11.859 1.838 -6.309 1.00 63.09 295 ASP A CA 1
ATOM 2264 C C . ASP A 1 295 ? 10.633 2.542 -6.907 1.00 63.09 295 ASP A C 1
ATOM 2266 O O . ASP A 1 295 ? 10.598 2.918 -8.080 1.00 63.09 295 ASP A O 1
ATOM 2270 N N . LEU A 1 296 ? 9.589 2.733 -6.086 1.00 63.78 296 LEU A N 1
ATOM 2271 C CA . LEU A 1 296 ? 8.450 3.557 -6.479 1.00 63.78 296 LEU A CA 1
ATOM 2272 C C . LEU A 1 296 ? 8.899 5.007 -6.753 1.00 63.78 296 LEU A C 1
ATOM 2274 O O . LEU A 1 296 ? 9.417 5.676 -5.857 1.00 63.78 296 LEU A O 1
ATOM 2278 N N . PRO A 1 297 ? 8.628 5.541 -7.950 1.00 60.62 297 PRO A N 1
ATOM 2279 C CA . PRO A 1 297 ? 9.033 6.891 -8.318 1.00 60.62 297 PRO A CA 1
ATOM 2280 C C . PRO A 1 297 ? 8.369 7.967 -7.456 1.00 60.62 297 PRO A C 1
ATOM 2282 O O . PRO A 1 297 ? 7.176 7.889 -7.149 1.00 60.62 297 PRO A O 1
ATOM 2285 N N . HIS A 1 298 ? 9.100 9.033 -7.125 1.00 59.56 298 HIS A N 1
ATOM 2286 C CA . HIS A 1 298 ? 8.581 10.124 -6.289 1.00 59.56 298 HIS A CA 1
ATOM 2287 C C . HIS A 1 298 ? 7.328 10.806 -6.881 1.00 59.56 298 HIS A C 1
ATOM 2289 O O . HIS A 1 298 ? 6.402 11.141 -6.141 1.00 59.56 298 HIS A O 1
ATOM 2295 N N . ASP A 1 299 ? 7.241 10.935 -8.211 1.00 56.44 299 ASP A N 1
ATOM 2296 C CA . ASP A 1 299 ? 6.064 11.494 -8.903 1.00 56.44 299 ASP A CA 1
ATOM 2297 C C . ASP A 1 299 ? 4.827 10.579 -8.810 1.00 56.44 299 ASP A C 1
ATOM 2299 O O . ASP A 1 299 ? 3.677 11.041 -8.805 1.00 56.44 299 ASP A O 1
ATOM 2303 N N . LEU A 1 300 ? 5.054 9.264 -8.696 1.00 59.41 300 LEU A N 1
ATOM 2304 C CA . LEU A 1 300 ? 4.002 8.299 -8.397 1.00 59.41 300 LEU A CA 1
ATOM 2305 C C . LEU A 1 300 ? 3.505 8.476 -6.966 1.00 59.41 300 LEU A C 1
ATOM 2307 O O . LEU A 1 300 ? 2.296 8.478 -6.762 1.00 59.41 300 LEU A O 1
ATOM 2311 N N . VAL A 1 301 ? 4.396 8.649 -5.984 1.00 58.09 301 VAL A N 1
ATOM 2312 C CA . VAL A 1 301 ? 4.022 8.818 -4.566 1.00 58.09 301 VAL A CA 1
ATOM 2313 C C . VAL A 1 301 ? 3.034 9.977 -4.386 1.00 58.09 301 VAL A C 1
ATOM 2315 O O . VAL A 1 301 ? 2.054 9.839 -3.656 1.00 58.09 301 VAL A O 1
ATOM 2318 N N . GLU A 1 302 ? 3.205 11.082 -5.115 1.00 51.62 302 GLU A N 1
ATOM 2319 C CA . GLU A 1 302 ? 2.262 12.212 -5.108 1.00 51.62 302 GLU A CA 1
ATOM 2320 C C . GLU A 1 302 ? 0.894 11.841 -5.722 1.00 51.62 302 GLU A C 1
ATOM 2322 O O . GLU A 1 302 ? -0.166 12.237 -5.229 1.00 51.62 302 GLU A O 1
ATOM 2327 N N . SER A 1 303 ? 0.896 11.001 -6.758 1.00 51.66 303 SER A N 1
ATOM 2328 C CA . SER A 1 303 ? -0.316 10.467 -7.391 1.00 51.66 303 SER A CA 1
ATOM 2329 C C . SER A 1 303 ? -1.045 9.445 -6.500 1.00 51.66 303 SER A C 1
ATOM 2331 O O . SER A 1 303 ? -2.279 9.454 -6.449 1.00 51.66 303 SER A O 1
ATOM 2333 N N . PHE A 1 304 ? -0.306 8.643 -5.725 1.00 56.03 304 PHE A N 1
ATOM 2334 C CA . PHE A 1 304 ? -0.827 7.726 -4.701 1.00 56.03 304 PHE A CA 1
ATOM 2335 C C . PHE A 1 304 ? -1.128 8.404 -3.369 1.00 56.03 304 PHE A C 1
ATOM 2337 O O . PHE A 1 304 ? -1.810 7.797 -2.551 1.00 56.03 304 PHE A O 1
ATOM 2344 N N . SER A 1 305 ? -0.707 9.653 -3.153 1.00 54.22 305 SER A N 1
ATOM 2345 C CA . SER A 1 305 ? -0.985 10.425 -1.933 1.00 54.22 305 SER A CA 1
ATOM 2346 C C . SER A 1 305 ? -2.482 10.459 -1.615 1.00 54.22 305 SER A C 1
ATOM 2348 O O . SER A 1 305 ? -2.884 10.312 -0.474 1.00 54.22 305 SER A O 1
ATOM 2350 N N . ALA A 1 306 ? -3.332 10.499 -2.643 1.00 53.38 306 ALA A N 1
ATOM 2351 C CA . ALA A 1 306 ? -4.779 10.306 -2.533 1.00 53.38 306 ALA A CA 1
ATOM 2352 C C . ALA A 1 306 ? -5.170 8.990 -1.825 1.00 53.38 306 ALA A C 1
ATOM 2354 O O . ALA A 1 306 ? -5.848 8.989 -0.798 1.00 53.38 306 ALA A O 1
ATOM 2355 N N . THR A 1 307 ? -4.700 7.855 -2.349 1.00 58.19 307 THR A N 1
ATOM 2356 C CA . THR A 1 307 ? -4.965 6.511 -1.807 1.00 58.19 307 THR A CA 1
ATOM 2357 C C . THR A 1 307 ? -4.221 6.223 -0.501 1.00 58.19 307 THR A C 1
ATOM 2359 O O . THR A 1 307 ? -4.718 5.466 0.327 1.00 58.19 307 THR A O 1
ATOM 2362 N N . LEU A 1 308 ? -3.058 6.843 -0.297 1.00 64.31 308 LEU A N 1
ATOM 2363 C CA . LEU A 1 308 ? -2.237 6.740 0.908 1.00 64.31 308 LEU A CA 1
ATOM 2364 C C . LEU A 1 308 ? -2.718 7.685 2.018 1.00 64.31 308 LEU A C 1
ATOM 2366 O O . LEU A 1 308 ? -2.497 7.399 3.192 1.00 64.31 308 LEU A O 1
ATOM 2370 N N . SER A 1 309 ? -3.478 8.734 1.685 1.00 66.56 309 SER A N 1
ATOM 2371 C CA . SER A 1 309 ? -4.125 9.617 2.665 1.00 66.56 309 SER A CA 1
ATOM 2372 C C . SER A 1 309 ? -5.149 8.882 3.535 1.00 66.56 309 SER A C 1
ATOM 2374 O O . SER A 1 309 ? -5.523 9.373 4.604 1.00 66.56 309 SER A O 1
ATOM 2376 N N . GLU A 1 310 ? -5.599 7.695 3.110 1.00 74.19 310 GLU A N 1
ATOM 2377 C CA . GLU A 1 310 ? -6.428 6.826 3.944 1.00 74.19 310 GLU A CA 1
ATOM 2378 C C . GLU A 1 310 ? -5.660 6.226 5.121 1.00 74.19 310 GLU A C 1
ATOM 2380 O O . GLU A 1 310 ? -6.275 5.923 6.142 1.00 74.19 310 GLU A O 1
ATOM 2385 N N . ALA A 1 311 ? -4.331 6.112 5.039 1.00 80.69 311 ALA A N 1
ATOM 2386 C CA . ALA A 1 311 ? -3.513 5.766 6.196 1.00 80.69 311 ALA A CA 1
ATOM 2387 C C . ALA A 1 311 ? -3.489 6.928 7.203 1.00 80.69 311 ALA A C 1
ATOM 2389 O O . ALA A 1 311 ? -3.780 6.722 8.378 1.00 80.69 311 ALA A O 1
ATOM 2390 N N . GLY A 1 312 ? -3.249 8.165 6.744 1.00 78.44 312 GLY A N 1
ATOM 2391 C CA . GLY A 1 312 ? -3.223 9.356 7.611 1.00 78.44 312 GLY A CA 1
ATOM 2392 C C . GLY A 1 312 ? -4.559 9.646 8.311 1.00 78.44 312 GLY A C 1
ATOM 2393 O O . GLY A 1 312 ? -4.602 10.159 9.429 1.00 78.44 312 GLY A O 1
ATOM 2394 N N . ALA A 1 313 ? -5.678 9.286 7.681 1.00 77.88 313 ALA A N 1
ATOM 2395 C CA . ALA A 1 313 ? -7.007 9.444 8.265 1.00 77.88 313 ALA A CA 1
ATOM 2396 C C . ALA A 1 313 ? -7.484 8.250 9.106 1.00 77.88 313 ALA A C 1
ATOM 2398 O O . ALA A 1 313 ? -8.565 8.346 9.704 1.00 77.88 313 ALA A O 1
ATOM 2399 N N . ALA A 1 314 ? -6.734 7.149 9.135 1.00 86.75 314 ALA A N 1
ATOM 2400 C CA . ALA A 1 314 ? -7.102 5.971 9.896 1.00 86.75 314 ALA A CA 1
ATOM 2401 C C . ALA A 1 314 ? -6.986 6.221 11.404 1.00 86.75 314 ALA A C 1
ATOM 2403 O O . ALA A 1 314 ? -6.151 6.999 11.883 1.00 86.75 314 ALA A O 1
ATOM 2404 N N . ASP A 1 315 ? -7.835 5.526 12.152 1.00 89.12 315 ASP A N 1
ATOM 2405 C CA . ASP A 1 315 ? -7.722 5.434 13.602 1.00 89.12 315 ASP A CA 1
ATOM 2406 C C . ASP A 1 315 ? -6.604 4.447 13.978 1.00 89.12 315 ASP A C 1
ATOM 2408 O O . ASP A 1 315 ? -5.893 4.673 14.952 1.00 89.12 315 ASP A O 1
ATOM 2412 N N . VAL A 1 316 ? -6.404 3.406 13.158 1.00 93.56 316 VAL A N 1
ATOM 2413 C CA . VAL A 1 316 ? -5.283 2.455 13.238 1.00 93.56 316 VAL A CA 1
ATOM 2414 C C . VAL A 1 316 ? -4.774 2.114 11.837 1.00 93.56 316 VAL A C 1
ATOM 2416 O O . VAL A 1 316 ? -5.563 1.846 10.927 1.00 93.56 316 VAL A O 1
ATOM 2419 N N . VAL A 1 317 ? -3.452 2.057 11.676 1.00 94.31 317 VAL A N 1
ATOM 2420 C CA . VAL A 1 317 ? -2.795 1.556 10.464 1.00 94.31 317 VAL A CA 1
ATOM 2421 C C . VAL A 1 317 ? -2.129 0.221 10.773 1.00 94.31 317 VAL A C 1
ATOM 2423 O O . VAL A 1 317 ? -1.201 0.151 11.573 1.00 94.31 317 VAL A O 1
ATOM 2426 N N . VAL A 1 318 ? -2.582 -0.845 10.116 1.00 96.12 318 VAL A N 1
ATOM 2427 C CA . VAL A 1 318 ? -1.925 -2.152 10.171 1.00 96.12 318 VAL A CA 1
ATOM 2428 C C . VAL A 1 318 ? -0.847 -2.192 9.095 1.00 96.12 318 VAL A C 1
ATOM 2430 O O . VAL A 1 318 ? -1.154 -2.301 7.905 1.00 96.12 318 VAL A O 1
ATOM 2433 N N . LEU A 1 319 ? 0.414 -2.088 9.513 1.00 95.38 319 LEU A N 1
ATOM 2434 C CA . LEU A 1 319 ? 1.567 -2.170 8.624 1.00 95.38 319 LEU A CA 1
ATOM 2435 C C . LEU A 1 319 ? 1.920 -3.643 8.393 1.00 95.38 319 LEU A C 1
ATOM 2437 O O . LEU A 1 319 ? 2.529 -4.285 9.245 1.00 95.38 319 LEU A O 1
ATOM 2441 N N . VAL A 1 320 ? 1.518 -4.184 7.247 1.00 95.25 320 VAL A N 1
ATOM 2442 C CA . VAL A 1 320 ? 1.777 -5.570 6.854 1.00 95.25 320 VAL A CA 1
ATOM 2443 C C . VAL A 1 320 ? 3.119 -5.652 6.131 1.00 95.25 320 VAL A C 1
ATOM 2445 O O . VAL A 1 320 ? 3.296 -5.050 5.071 1.00 95.25 320 VAL A O 1
ATOM 2448 N N . VAL A 1 321 ? 4.052 -6.424 6.682 1.00 93.94 321 VAL A N 1
ATOM 2449 C CA . VAL A 1 321 ? 5.405 -6.607 6.132 1.00 93.94 321 VAL A CA 1
ATOM 2450 C C . VAL A 1 321 ? 5.647 -8.087 5.885 1.00 93.94 321 VAL A C 1
ATOM 2452 O O . VAL A 1 321 ? 5.312 -8.908 6.734 1.00 93.94 321 VAL A O 1
ATOM 2455 N N . ASP A 1 322 ? 6.209 -8.441 4.733 1.00 93.62 322 ASP A N 1
ATOM 2456 C CA . ASP A 1 322 ? 6.549 -9.828 4.418 1.00 93.62 322 ASP A CA 1
ATOM 2457 C C . ASP A 1 322 ? 7.795 -10.261 5.201 1.00 93.62 322 ASP A C 1
ATOM 2459 O O . ASP A 1 322 ? 8.905 -9.831 4.907 1.00 93.62 322 ASP A O 1
ATOM 2463 N N . ALA A 1 323 ? 7.627 -11.102 6.220 1.00 94.56 323 ALA A N 1
ATOM 2464 C CA . ALA A 1 323 ? 8.740 -11.580 7.033 1.00 94.56 323 ALA A CA 1
ATOM 2465 C C . ALA A 1 323 ? 9.628 -12.591 6.291 1.00 94.56 323 ALA A C 1
ATOM 2467 O O . ALA A 1 323 ? 10.779 -12.783 6.695 1.00 94.56 323 ALA A O 1
ATOM 2468 N N . SER A 1 324 ? 9.100 -13.233 5.240 1.00 91.12 324 SER A N 1
ATOM 2469 C CA . SER A 1 324 ? 9.817 -14.237 4.449 1.00 91.12 324 SER A CA 1
ATOM 2470 C C . SER A 1 324 ? 10.882 -13.634 3.533 1.00 91.12 324 SER A C 1
ATOM 2472 O O . SER A 1 324 ? 11.774 -14.357 3.093 1.00 91.12 324 SER A O 1
ATOM 2474 N N . ASP A 1 325 ? 10.849 -12.312 3.324 1.00 89.25 325 ASP A N 1
ATOM 2475 C CA . ASP A 1 325 ? 11.890 -11.592 2.596 1.00 89.25 325 ASP A CA 1
ATOM 2476 C C . ASP A 1 325 ? 13.283 -11.830 3.218 1.00 89.25 325 ASP A C 1
ATOM 2478 O O . ASP A 1 325 ? 13.415 -11.916 4.452 1.00 89.25 325 ASP A O 1
ATOM 2482 N N . PRO A 1 326 ? 14.355 -11.866 2.400 1.00 89.06 326 PRO A N 1
ATOM 2483 C CA . PRO A 1 326 ? 15.732 -11.819 2.883 1.00 89.06 326 PRO A CA 1
ATOM 2484 C C . PRO A 1 326 ? 15.969 -10.636 3.826 1.00 89.06 326 PRO A C 1
ATOM 2486 O O . PRO A 1 326 ? 15.313 -9.603 3.734 1.00 89.06 326 PRO A O 1
ATOM 2489 N N . GLU A 1 327 ? 16.932 -10.759 4.741 1.00 89.69 327 GLU A N 1
ATOM 2490 C CA . GLU A 1 327 ? 17.058 -9.827 5.872 1.00 89.69 327 GLU A CA 1
ATOM 2491 C C . GLU A 1 327 ? 17.282 -8.370 5.469 1.00 89.69 327 GLU A C 1
ATOM 2493 O O . GLU A 1 327 ? 16.636 -7.468 6.003 1.00 89.69 327 GLU A O 1
ATOM 2498 N N . SER A 1 328 ? 18.164 -8.152 4.498 1.00 85.56 328 SER A N 1
ATOM 2499 C CA . SER A 1 328 ? 18.436 -6.831 3.938 1.00 85.56 328 SER A CA 1
ATOM 2500 C C 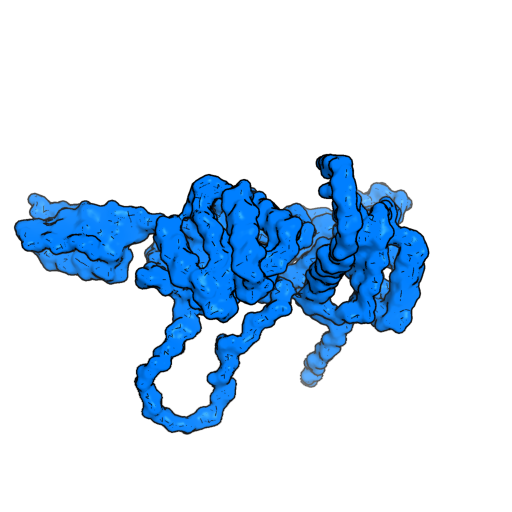. SER A 1 328 ? 17.193 -6.221 3.290 1.00 85.56 328 SER A C 1
ATOM 2502 O O . SER A 1 328 ? 16.899 -5.050 3.524 1.00 85.56 328 SER A O 1
ATOM 2504 N N . ARG A 1 329 ? 16.432 -7.018 2.528 1.00 84.19 329 ARG A N 1
ATOM 2505 C CA . ARG A 1 329 ? 15.210 -6.578 1.842 1.00 84.19 329 ARG A CA 1
ATOM 2506 C C . ARG A 1 329 ? 14.082 -6.292 2.824 1.00 84.19 329 ARG A C 1
ATOM 2508 O O . ARG A 1 329 ? 13.461 -5.240 2.736 1.00 84.19 329 ARG A O 1
ATOM 2515 N N . PHE A 1 330 ? 13.869 -7.180 3.792 1.00 90.19 330 PHE A N 1
ATOM 2516 C CA . PHE A 1 330 ? 12.907 -6.988 4.874 1.00 90.19 330 PHE A CA 1
ATOM 2517 C C . PHE A 1 330 ? 13.140 -5.651 5.585 1.00 90.19 330 PHE A C 1
ATOM 2519 O O . PHE A 1 330 ? 12.207 -4.871 5.771 1.00 90.19 330 PHE A O 1
ATOM 2526 N N . ARG A 1 331 ? 14.400 -5.368 5.940 1.00 90.50 331 ARG A N 1
ATOM 2527 C CA . ARG A 1 331 ? 14.784 -4.113 6.586 1.00 90.50 331 ARG A CA 1
ATOM 2528 C C . ARG A 1 331 ? 14.521 -2.905 5.689 1.00 90.50 331 ARG A C 1
ATOM 2530 O O . ARG A 1 331 ? 13.852 -1.980 6.133 1.00 90.50 331 ARG A O 1
ATOM 2537 N N . ALA A 1 332 ? 15.000 -2.928 4.446 1.00 85.06 332 ALA A N 1
ATOM 2538 C CA . ALA A 1 332 ? 14.817 -1.820 3.509 1.00 85.06 332 ALA A CA 1
ATOM 2539 C C . ALA A 1 332 ? 13.328 -1.518 3.268 1.00 85.06 332 ALA A C 1
ATOM 2541 O O . ALA A 1 332 ? 12.897 -0.369 3.336 1.00 85.06 332 ALA A O 1
ATOM 2542 N N . ARG A 1 333 ? 12.510 -2.557 3.069 1.00 86.50 333 ARG A N 1
ATOM 2543 C CA . ARG A 1 333 ? 11.060 -2.417 2.894 1.00 86.50 333 ARG A CA 1
ATOM 2544 C C . ARG A 1 333 ? 10.375 -1.878 4.143 1.00 86.50 333 ARG A C 1
ATOM 2546 O O . ARG A 1 333 ? 9.480 -1.047 4.027 1.00 86.50 333 ARG A O 1
ATOM 2553 N N . LEU A 1 334 ? 10.780 -2.320 5.330 1.00 90.69 334 LEU A N 1
ATOM 2554 C CA . LEU A 1 334 ? 10.248 -1.778 6.577 1.00 90.69 334 LEU A CA 1
ATOM 2555 C C . LEU A 1 334 ? 10.571 -0.283 6.719 1.00 90.69 334 LEU A C 1
ATOM 2557 O O . LEU A 1 334 ? 9.660 0.493 6.991 1.00 90.69 334 LEU A O 1
ATOM 2561 N N . GLU A 1 335 ? 11.828 0.112 6.499 1.00 88.06 335 GLU A N 1
ATOM 2562 C CA . GLU A 1 335 ? 12.276 1.512 6.572 1.00 88.06 335 GLU A CA 1
ATOM 2563 C C . GLU A 1 335 ? 11.484 2.393 5.589 1.00 88.06 335 GLU A C 1
ATOM 2565 O O . GLU A 1 335 ? 10.831 3.346 6.007 1.00 88.06 335 GLU A O 1
ATOM 2570 N N . VAL A 1 336 ? 11.410 2.004 4.311 1.00 84.12 336 VAL A N 1
ATOM 2571 C CA . VAL A 1 336 ? 10.654 2.760 3.297 1.00 84.12 336 VAL A CA 1
ATOM 2572 C C . VAL A 1 336 ? 9.163 2.830 3.626 1.00 84.12 336 VAL A C 1
ATOM 2574 O O . VAL A 1 336 ? 8.530 3.866 3.434 1.00 84.12 336 VAL A O 1
ATOM 2577 N N . ALA A 1 337 ? 8.565 1.742 4.119 1.00 85.81 337 ALA A N 1
ATOM 2578 C CA . ALA A 1 337 ? 7.153 1.761 4.482 1.00 85.81 337 ALA A CA 1
ATOM 2579 C C . ALA A 1 337 ? 6.878 2.745 5.629 1.00 85.81 337 ALA A C 1
ATOM 2581 O O . ALA A 1 337 ? 5.857 3.431 5.595 1.00 85.81 337 ALA A O 1
ATOM 2582 N N . LEU A 1 338 ? 7.777 2.839 6.612 1.00 88.56 338 LEU A N 1
ATOM 2583 C CA . LEU A 1 338 ? 7.674 3.807 7.705 1.00 88.56 338 LEU A CA 1
ATOM 2584 C C . LEU A 1 338 ? 7.848 5.245 7.206 1.00 88.56 338 LEU A C 1
ATOM 2586 O O . LEU A 1 338 ? 7.017 6.086 7.541 1.00 88.56 338 LEU A O 1
ATOM 2590 N N . ASP A 1 339 ? 8.828 5.506 6.337 1.00 84.81 339 ASP A N 1
ATOM 2591 C CA . ASP A 1 339 ? 9.034 6.828 5.726 1.00 84.81 339 ASP A CA 1
ATOM 2592 C C . ASP A 1 339 ? 7.791 7.300 4.957 1.00 84.81 339 ASP A C 1
ATOM 2594 O O . ASP A 1 339 ? 7.389 8.465 5.028 1.00 84.81 339 ASP A O 1
ATOM 2598 N N . VAL A 1 340 ? 7.128 6.387 4.239 1.00 81.38 340 VAL A N 1
ATOM 2599 C CA . VAL A 1 340 ? 5.880 6.702 3.535 1.00 81.38 340 VAL A CA 1
ATOM 2600 C C . VAL A 1 340 ? 4.751 7.017 4.518 1.00 81.38 340 VAL A C 1
ATOM 2602 O O . VAL A 1 340 ? 3.986 7.947 4.271 1.00 81.38 340 VAL A O 1
ATOM 2605 N N . LEU A 1 341 ? 4.622 6.276 5.622 1.00 85.50 341 LEU A N 1
ATOM 2606 C CA . LEU A 1 341 ? 3.601 6.561 6.637 1.00 85.50 341 LEU A CA 1
ATOM 2607 C C . LEU A 1 341 ? 3.840 7.918 7.321 1.00 85.50 341 LEU A C 1
ATOM 2609 O O . LEU A 1 341 ? 2.879 8.674 7.498 1.00 85.50 341 LEU A O 1
ATOM 2613 N N . ASP A 1 342 ? 5.095 8.262 7.619 1.00 85.69 342 ASP A N 1
ATOM 2614 C CA . ASP A 1 342 ? 5.477 9.568 8.172 1.00 85.69 342 ASP A CA 1
ATOM 2615 C C . ASP A 1 342 ? 5.153 10.710 7.194 1.00 85.69 342 ASP A C 1
ATOM 2617 O O . ASP A 1 342 ? 4.497 11.690 7.559 1.00 85.69 342 ASP A O 1
ATOM 2621 N N . ALA A 1 343 ? 5.465 10.538 5.904 1.00 81.62 343 ALA A N 1
ATOM 2622 C CA . ALA A 1 343 ? 5.112 11.501 4.857 1.00 81.62 343 ALA A CA 1
ATOM 2623 C C . ALA A 1 343 ? 3.591 11.732 4.728 1.00 81.62 343 ALA A C 1
ATOM 2625 O O . ALA A 1 343 ? 3.157 12.803 4.299 1.00 81.62 343 ALA A O 1
ATOM 2626 N N . GLN A 1 344 ? 2.771 10.748 5.117 1.00 80.06 344 GLN A N 1
ATOM 2627 C CA . GLN A 1 344 ? 1.309 10.858 5.174 1.00 80.06 344 GLN A CA 1
ATOM 2628 C C . GLN A 1 344 ? 0.785 11.348 6.530 1.00 80.06 344 GLN A C 1
ATOM 2630 O O . GLN A 1 344 ? -0.430 11.366 6.749 1.00 80.06 344 GLN A O 1
ATOM 2635 N N . THR A 1 345 ? 1.665 11.782 7.436 1.00 84.50 345 THR A N 1
ATOM 2636 C CA . THR A 1 345 ? 1.339 12.283 8.781 1.00 84.50 345 THR A CA 1
ATOM 2637 C C . THR A 1 345 ? 0.593 11.267 9.650 1.00 84.50 345 THR A C 1
ATOM 2639 O O . THR A 1 345 ? -0.250 11.630 10.475 1.00 84.50 345 THR A O 1
ATOM 2642 N N . VAL A 1 346 ? 0.874 9.976 9.454 1.00 87.00 346 VAL A N 1
ATOM 2643 C CA . VAL A 1 346 ? 0.353 8.915 10.321 1.00 87.00 346 VAL A CA 1
ATOM 2644 C C . VAL A 1 346 ? 1.017 9.047 11.685 1.00 87.00 346 VAL A C 1
ATOM 2646 O O . VAL A 1 346 ? 2.235 9.093 11.785 1.00 87.00 346 VAL A O 1
ATOM 2649 N N . ALA A 1 347 ? 0.216 9.113 12.746 1.00 89.38 347 ALA A N 1
ATOM 2650 C CA . ALA A 1 347 ? 0.758 9.148 14.096 1.00 89.38 347 ALA A CA 1
ATOM 2651 C C . ALA A 1 347 ? 1.334 7.776 14.478 1.00 89.38 347 ALA A C 1
ATOM 2653 O O . ALA A 1 347 ? 0.648 6.759 14.344 1.00 89.38 347 ALA A O 1
ATOM 2654 N N . ASP A 1 348 ? 2.565 7.763 14.989 1.00 92.50 348 ASP A N 1
ATOM 2655 C CA . ASP A 1 348 ? 3.298 6.547 15.359 1.00 92.50 348 ASP A CA 1
ATOM 2656 C C . ASP A 1 348 ? 2.507 5.616 16.286 1.00 92.50 348 ASP A C 1
ATOM 2658 O O . ASP A 1 348 ? 2.535 4.397 16.130 1.00 92.50 348 ASP A O 1
ATOM 2662 N N . ASP A 1 349 ? 1.735 6.175 17.224 1.00 91.88 349 ASP A N 1
ATOM 2663 C CA . ASP A 1 349 ? 0.940 5.419 18.195 1.00 91.88 349 ASP A CA 1
ATOM 2664 C C . ASP A 1 349 ? -0.232 4.639 17.584 1.00 91.88 349 ASP A C 1
ATOM 2666 O O . ASP A 1 349 ? -0.807 3.775 18.255 1.00 91.88 349 ASP A O 1
ATOM 2670 N N . ARG A 1 350 ? -0.554 4.904 16.314 1.00 92.44 350 ARG A N 1
ATOM 2671 C CA . ARG A 1 350 ? -1.590 4.212 15.535 1.00 92.44 350 ARG A CA 1
ATOM 2672 C C . ARG A 1 350 ? -1.043 3.079 14.675 1.00 92.44 350 ARG A C 1
ATOM 2674 O O . ARG A 1 350 ? -1.837 2.371 14.053 1.00 92.44 350 ARG A O 1
ATOM 2681 N N . ILE A 1 351 ? 0.277 2.912 14.606 1.00 95.69 351 ILE A N 1
ATOM 2682 C CA . ILE A 1 351 ? 0.914 1.892 13.774 1.00 95.69 351 ILE A CA 1
ATOM 2683 C C . ILE A 1 351 ? 0.904 0.550 14.516 1.00 95.69 351 ILE A C 1
ATOM 2685 O O . ILE A 1 351 ? 1.439 0.420 15.619 1.00 95.69 351 ILE A O 1
ATOM 2689 N N . VAL A 1 352 ? 0.306 -0.463 13.885 1.00 97.25 352 VAL A N 1
ATOM 2690 C CA . VAL A 1 352 ? 0.290 -1.859 14.340 1.00 97.25 352 VAL A CA 1
ATOM 2691 C C . VAL A 1 352 ? 1.047 -2.722 13.327 1.00 97.25 352 VAL A C 1
ATOM 2693 O O . VAL A 1 352 ? 0.503 -3.038 12.266 1.00 97.25 352 VAL A O 1
ATOM 2696 N N . PRO A 1 353 ? 2.302 -3.107 13.607 1.00 97.00 353 PRO A N 1
ATOM 2697 C CA . PRO A 1 353 ? 3.115 -3.879 12.674 1.00 97.00 353 PRO A CA 1
ATOM 2698 C C . PRO A 1 353 ? 2.731 -5.363 12.693 1.00 97.00 353 PRO A C 1
ATOM 2700 O O . PRO A 1 353 ? 2.797 -6.032 13.726 1.00 97.00 353 PRO A O 1
ATOM 2703 N N . ALA A 1 354 ? 2.373 -5.894 11.528 1.00 97.38 354 ALA A N 1
ATOM 2704 C CA . ALA A 1 354 ? 2.053 -7.296 11.299 1.00 97.38 354 ALA A CA 1
ATOM 2705 C C . ALA A 1 354 ? 3.115 -7.915 10.378 1.00 97.38 354 ALA A C 1
ATOM 2707 O O . ALA A 1 354 ? 3.092 -7.718 9.161 1.00 97.38 354 ALA A O 1
ATOM 2708 N N . LEU A 1 355 ? 4.048 -8.673 10.957 1.00 97.25 355 LEU A N 1
ATOM 2709 C CA . LEU A 1 355 ? 5.071 -9.401 10.205 1.00 97.25 355 LEU A CA 1
ATOM 2710 C C . LEU A 1 355 ? 4.436 -10.679 9.655 1.00 97.25 355 LEU A C 1
ATOM 2712 O O . LEU A 1 355 ? 4.295 -11.657 10.384 1.00 97.25 355 LEU A O 1
ATOM 2716 N N . ASN A 1 356 ? 3.976 -10.645 8.409 1.00 96.00 356 ASN A N 1
ATOM 2717 C CA . ASN A 1 356 ? 3.229 -11.723 7.772 1.00 96.00 356 ASN A CA 1
ATOM 2718 C C . ASN A 1 356 ? 4.146 -12.799 7.159 1.00 96.00 356 ASN A C 1
ATOM 2720 O O . ASN A 1 356 ? 5.341 -12.582 6.995 1.00 96.00 356 ASN A O 1
ATOM 2724 N N . LYS A 1 357 ? 3.570 -13.948 6.786 1.00 94.50 357 LYS A N 1
ATOM 2725 C CA . LYS A 1 357 ? 4.245 -15.106 6.170 1.00 94.50 357 LYS A CA 1
ATOM 2726 C C . LYS A 1 357 ? 5.281 -15.787 7.070 1.00 94.50 357 LYS A C 1
ATOM 2728 O O . LYS A 1 357 ? 6.249 -16.377 6.596 1.00 94.50 357 LYS A O 1
ATOM 2733 N N . VAL A 1 358 ? 5.077 -15.750 8.389 1.00 95.19 358 VAL A N 1
ATOM 2734 C CA . VAL A 1 358 ? 5.967 -16.451 9.339 1.00 95.19 358 VAL A CA 1
ATOM 2735 C C . VAL A 1 358 ? 5.909 -17.975 9.214 1.00 95.19 358 VAL A C 1
ATOM 2737 O O . VAL A 1 358 ? 6.775 -18.655 9.749 1.00 95.19 358 VAL A O 1
ATOM 2740 N N . ASP A 1 359 ? 4.920 -18.519 8.502 1.00 93.31 359 ASP A N 1
ATOM 2741 C CA . ASP A 1 359 ? 4.842 -19.935 8.125 1.00 93.31 359 ASP A CA 1
ATOM 2742 C C . ASP A 1 359 ? 5.972 -20.378 7.180 1.00 93.31 359 ASP A C 1
ATOM 2744 O O . ASP A 1 359 ? 6.327 -21.556 7.170 1.00 93.31 359 ASP A O 1
ATOM 2748 N N . CYS A 1 360 ? 6.591 -19.441 6.456 1.00 92.62 360 CYS A N 1
ATOM 2749 C CA . CYS A 1 360 ? 7.763 -19.697 5.617 1.00 92.62 360 CYS A CA 1
ATOM 2750 C C . CYS A 1 360 ? 9.089 -19.671 6.396 1.00 92.62 360 CYS A C 1
ATOM 2752 O O . CYS A 1 360 ? 10.137 -19.934 5.810 1.00 92.62 360 CYS A O 1
ATOM 2754 N N . LEU A 1 361 ? 9.067 -19.324 7.687 1.00 92.75 361 LEU A N 1
ATOM 2755 C CA . LEU A 1 361 ? 10.264 -19.098 8.494 1.00 92.75 361 LEU A CA 1
ATOM 2756 C C . LEU A 1 361 ? 10.439 -20.169 9.570 1.00 92.75 361 LEU A C 1
ATOM 2758 O O . LEU A 1 361 ? 9.482 -20.658 10.174 1.00 92.75 361 LEU A O 1
ATOM 2762 N N . SER A 1 362 ? 11.693 -20.470 9.896 1.00 94.50 362 SER A N 1
ATOM 2763 C CA . SER A 1 362 ? 12.023 -21.150 11.146 1.00 94.50 362 SER A CA 1
ATOM 2764 C C . SER A 1 362 ? 11.778 -20.238 12.359 1.00 94.50 362 SER A C 1
ATOM 2766 O O . SER A 1 362 ? 11.709 -19.010 12.256 1.00 94.50 362 SER A O 1
ATOM 2768 N N . ALA A 1 363 ? 11.683 -20.835 13.552 1.00 92.00 363 ALA A N 1
ATOM 2769 C CA . ALA A 1 363 ? 11.500 -20.080 14.795 1.00 92.00 363 ALA A CA 1
ATOM 2770 C C . ALA A 1 363 ? 12.638 -19.069 15.048 1.00 92.00 363 ALA A C 1
ATOM 2772 O O . ALA A 1 363 ? 12.380 -17.960 15.516 1.00 92.00 363 ALA A O 1
ATOM 2773 N N . ASP A 1 364 ? 13.876 -19.430 14.695 1.00 93.44 364 ASP A N 1
ATOM 2774 C CA . ASP A 1 364 ? 15.045 -18.563 14.859 1.00 93.44 364 ASP A CA 1
ATOM 2775 C C . ASP A 1 364 ? 15.014 -17.381 13.879 1.00 93.44 364 ASP A C 1
ATOM 2777 O O . ASP A 1 364 ? 15.303 -16.249 14.268 1.00 93.44 364 ASP A O 1
ATOM 2781 N N . GLU A 1 365 ? 14.622 -17.608 12.622 1.00 93.19 365 GLU A N 1
ATOM 2782 C CA . GLU A 1 365 ? 14.468 -16.536 11.629 1.00 93.19 365 GLU A CA 1
ATOM 2783 C C . GLU A 1 365 ? 13.338 -15.578 12.012 1.00 93.19 365 GLU A C 1
ATOM 2785 O O . GLU A 1 365 ? 13.522 -14.362 11.976 1.00 93.19 365 GLU A O 1
ATOM 2790 N N . SER A 1 366 ? 12.197 -16.107 12.463 1.00 92.56 366 SER A N 1
ATOM 2791 C CA . SER A 1 366 ? 11.084 -15.285 12.949 1.00 92.56 366 SER A CA 1
ATOM 2792 C C . SER A 1 366 ? 11.496 -14.422 14.153 1.00 92.56 366 SER A C 1
ATOM 2794 O O . SER A 1 366 ? 11.201 -13.225 14.185 1.00 92.56 366 SER A O 1
ATOM 2796 N N . ALA A 1 367 ? 12.260 -14.974 15.103 1.00 93.50 367 ALA A N 1
ATOM 2797 C CA . ALA A 1 367 ? 12.790 -14.218 16.241 1.00 93.50 367 ALA A CA 1
ATOM 2798 C C . ALA A 1 367 ? 13.761 -13.099 15.817 1.00 93.50 367 ALA A C 1
ATOM 2800 O O . ALA A 1 367 ? 13.720 -11.989 16.363 1.00 93.50 367 ALA A O 1
ATOM 2801 N N . ARG A 1 368 ? 14.610 -13.356 14.813 1.00 94.19 368 ARG A N 1
ATOM 2802 C CA . ARG A 1 368 ? 15.492 -12.333 14.228 1.00 94.19 368 ARG A CA 1
ATOM 2803 C C . ARG A 1 368 ? 14.691 -11.219 13.557 1.00 94.19 368 ARG A C 1
ATOM 2805 O O . ARG A 1 368 ? 14.960 -10.051 13.824 1.00 94.19 368 ARG A O 1
ATOM 2812 N N . ARG A 1 369 ? 13.668 -11.556 12.761 1.00 94.94 369 ARG A N 1
ATOM 2813 C CA . ARG A 1 369 ? 12.775 -10.572 12.117 1.00 94.94 369 ARG A CA 1
ATOM 2814 C C . ARG A 1 369 ? 12.087 -9.664 13.132 1.00 94.94 369 ARG A C 1
ATOM 2816 O O . ARG A 1 369 ? 12.038 -8.458 12.918 1.00 94.94 369 ARG A O 1
ATOM 2823 N N . LEU A 1 370 ? 11.636 -10.212 14.261 1.00 94.62 370 LEU A N 1
ATOM 2824 C CA . LEU A 1 370 ? 11.059 -9.417 15.351 1.00 94.62 370 LEU A CA 1
ATOM 2825 C C . LEU A 1 370 ? 12.064 -8.443 15.961 1.00 94.62 370 LEU A C 1
ATOM 2827 O O . LEU A 1 370 ? 11.716 -7.296 16.219 1.00 94.62 370 LEU A O 1
ATOM 2831 N N . THR A 1 371 ? 13.304 -8.888 16.165 1.00 95.19 371 THR A N 1
ATOM 2832 C CA . THR A 1 371 ? 14.370 -8.047 16.729 1.00 95.19 371 THR A CA 1
ATOM 2833 C C . THR A 1 371 ? 14.705 -6.889 15.794 1.00 95.19 371 THR A C 1
ATOM 2835 O O . THR A 1 371 ? 14.835 -5.755 16.244 1.00 95.19 371 THR A O 1
ATOM 2838 N N . ILE A 1 372 ? 14.796 -7.160 14.489 1.00 93.94 372 ILE A N 1
ATOM 2839 C CA . ILE A 1 372 ? 15.021 -6.129 13.471 1.00 93.94 372 ILE A CA 1
ATOM 2840 C C . ILE A 1 372 ? 13.847 -5.157 13.455 1.00 93.94 372 ILE A C 1
ATOM 2842 O O . ILE A 1 372 ? 14.055 -3.958 13.588 1.00 93.94 372 ILE A O 1
ATOM 2846 N N . ALA A 1 373 ? 12.612 -5.657 13.365 1.00 94.06 373 ALA A N 1
ATOM 2847 C CA . ALA A 1 373 ? 11.435 -4.799 13.332 1.00 94.06 373 ALA A CA 1
ATOM 2848 C C . ALA A 1 373 ? 11.361 -3.883 14.560 1.00 94.06 373 ALA A C 1
ATOM 2850 O O . ALA A 1 373 ? 11.210 -2.675 14.413 1.00 94.06 373 ALA A O 1
ATOM 2851 N N . ALA A 1 374 ? 11.549 -4.434 15.761 1.00 93.94 374 ALA A N 1
ATOM 2852 C CA . ALA A 1 374 ? 11.523 -3.667 17.004 1.00 93.94 374 ALA A CA 1
ATOM 2853 C C . ALA A 1 374 ? 12.617 -2.586 17.080 1.00 93.94 374 ALA A C 1
ATOM 2855 O O . ALA A 1 374 ? 12.424 -1.586 17.758 1.00 93.94 374 ALA A O 1
ATOM 2856 N N . ALA A 1 375 ? 13.750 -2.763 16.392 1.00 93.88 375 ALA A N 1
ATOM 2857 C CA . ALA A 1 375 ? 14.820 -1.766 16.349 1.00 93.88 375 ALA A CA 1
ATOM 2858 C C . ALA A 1 375 ? 14.538 -0.596 15.386 1.00 93.88 375 ALA A C 1
ATOM 2860 O O . ALA A 1 375 ? 15.159 0.457 15.522 1.00 93.88 375 ALA A O 1
ATOM 2861 N N . HIS A 1 376 ? 13.647 -0.788 14.410 1.00 92.81 376 HIS A N 1
ATOM 2862 C CA . HIS A 1 376 ? 13.311 0.206 13.384 1.00 92.81 376 HIS A CA 1
ATOM 2863 C C . HIS A 1 376 ? 11.980 0.915 13.630 1.00 92.81 376 HIS A C 1
ATOM 2865 O O . HIS A 1 376 ? 11.763 2.009 13.116 1.00 92.81 376 HIS A O 1
ATOM 2871 N N . LEU A 1 377 ? 11.081 0.289 14.386 1.00 93.19 377 LEU A N 1
ATOM 2872 C CA . LEU A 1 377 ? 9.776 0.851 14.691 1.00 93.19 377 LEU A CA 1
ATOM 2873 C C . LEU A 1 377 ? 9.882 2.033 15.668 1.00 93.19 377 LEU A C 1
ATOM 2875 O O . LEU A 1 377 ? 10.704 1.993 16.584 1.00 93.19 377 LEU A O 1
ATOM 2879 N N . PRO A 1 378 ? 9.024 3.058 15.523 1.00 91.94 378 PRO A N 1
ATOM 2880 C CA . PRO A 1 378 ? 8.927 4.132 16.504 1.00 91.94 378 PRO A CA 1
ATOM 2881 C C . PRO A 1 378 ? 8.537 3.609 17.893 1.00 91.94 378 PRO A C 1
ATOM 2883 O O . PRO A 1 378 ? 7.675 2.740 18.004 1.00 91.94 378 PRO A O 1
ATOM 2886 N N . ASP A 1 379 ? 9.069 4.216 18.960 1.00 89.88 379 ASP A N 1
ATOM 2887 C CA . ASP A 1 379 ? 8.779 3.829 20.356 1.00 89.88 379 ASP A CA 1
ATOM 2888 C C . ASP A 1 379 ? 7.277 3.856 20.701 1.00 89.88 379 ASP A C 1
ATOM 2890 O O . ASP A 1 379 ? 6.813 3.139 21.589 1.00 89.88 379 ASP A O 1
ATOM 2894 N N . ALA A 1 380 ? 6.509 4.723 20.035 1.00 91.88 380 ALA A N 1
ATOM 2895 C CA . ALA A 1 380 ? 5.075 4.855 20.264 1.00 91.88 380 ALA A CA 1
ATOM 2896 C C . ALA A 1 380 ? 4.245 3.776 19.545 1.00 91.88 380 ALA A C 1
ATOM 2898 O O . ALA A 1 380 ? 3.105 3.528 19.960 1.00 91.88 380 ALA A O 1
ATOM 2899 N N . ALA A 1 381 ? 4.795 3.123 18.515 1.00 92.88 381 ALA A N 1
ATOM 2900 C CA . ALA A 1 381 ? 4.118 2.073 17.761 1.00 92.88 381 ALA A CA 1
ATOM 2901 C C . ALA A 1 381 ? 3.834 0.839 18.633 1.00 92.88 381 ALA A C 1
ATOM 2903 O O . ALA A 1 381 ? 4.322 0.700 19.757 1.00 92.88 381 ALA A O 1
ATOM 2904 N N . ALA A 1 382 ? 2.968 -0.054 18.155 1.00 94.19 382 ALA A N 1
ATOM 2905 C CA . ALA A 1 382 ? 2.783 -1.342 18.813 1.00 94.19 382 ALA A CA 1
ATOM 2906 C C . ALA A 1 382 ? 3.988 -2.265 18.585 1.00 94.19 382 ALA A C 1
ATOM 2908 O O . ALA A 1 382 ? 4.653 -2.187 17.551 1.00 94.19 382 ALA A O 1
ATOM 2909 N N . ASP A 1 383 ? 4.215 -3.185 19.526 1.00 95.38 383 ASP A N 1
ATOM 2910 C CA . ASP A 1 383 ? 5.199 -4.250 19.340 1.00 95.38 383 ASP A CA 1
ATOM 2911 C C . ASP A 1 383 ? 4.880 -5.048 18.063 1.00 95.38 383 ASP A C 1
ATOM 2913 O O . ASP A 1 383 ? 3.709 -5.366 17.818 1.00 95.38 383 ASP A O 1
ATOM 2917 N N . PRO A 1 384 ? 5.891 -5.421 17.257 1.00 96.25 384 PRO A N 1
ATOM 2918 C CA . PRO A 1 384 ? 5.663 -6.167 16.031 1.00 96.25 384 PRO A CA 1
ATOM 2919 C C . PRO A 1 384 ? 5.075 -7.549 16.326 1.00 96.25 384 PRO A C 1
ATOM 2921 O O . PRO A 1 384 ? 5.560 -8.292 17.185 1.00 96.25 384 PRO A O 1
ATOM 2924 N N . ILE A 1 385 ? 4.034 -7.917 15.580 1.00 96.81 385 ILE A N 1
ATOM 2925 C CA . ILE A 1 385 ? 3.308 -9.172 15.777 1.00 96.81 385 ILE A CA 1
ATOM 2926 C C . ILE A 1 385 ? 3.665 -10.137 14.642 1.00 96.81 385 ILE A C 1
ATOM 2928 O O . ILE A 1 385 ? 3.374 -9.834 13.483 1.00 96.81 385 ILE A O 1
ATOM 2932 N N . PRO A 1 386 ? 4.261 -11.308 14.938 1.00 96.75 386 PRO A N 1
ATOM 2933 C CA . PRO A 1 386 ? 4.523 -12.327 13.929 1.00 96.75 386 PRO A CA 1
ATOM 2934 C C . PRO A 1 386 ? 3.209 -13.030 13.581 1.00 96.75 386 PRO A C 1
ATOM 2936 O O . PRO A 1 386 ? 2.610 -13.664 14.450 1.00 96.75 386 PRO A O 1
ATOM 2939 N N . VAL A 1 387 ? 2.752 -12.935 12.336 1.00 96.19 387 VAL A N 1
ATOM 2940 C CA . VAL A 1 387 ? 1.479 -13.508 11.883 1.00 96.19 387 VAL A CA 1
ATOM 2941 C C . VAL A 1 387 ? 1.658 -14.378 10.646 1.00 96.19 387 VAL A C 1
ATOM 2943 O O . VAL A 1 387 ? 2.534 -14.163 9.812 1.00 96.19 387 VAL A O 1
ATOM 2946 N N . SER A 1 388 ? 0.781 -15.366 10.503 1.00 94.75 388 SER A N 1
ATOM 2947 C CA . SER A 1 388 ? 0.519 -15.988 9.207 1.00 94.75 388 SER A CA 1
ATOM 2948 C C . SER A 1 388 ? -0.949 -15.775 8.906 1.00 94.75 388 SER A C 1
ATOM 2950 O O . SER A 1 388 ? -1.818 -16.389 9.522 1.00 94.75 388 SER A O 1
ATOM 2952 N N . VAL A 1 389 ? -1.242 -14.869 7.978 1.00 91.12 389 VAL A N 1
ATOM 2953 C CA . VAL A 1 389 ? -2.622 -14.599 7.556 1.00 91.12 389 VAL A CA 1
ATOM 2954 C C . VAL A 1 389 ? -3.218 -15.814 6.833 1.00 91.12 389 VAL A C 1
ATOM 2956 O O . VAL A 1 389 ? -4.425 -16.069 6.923 1.00 91.12 389 VAL A O 1
ATOM 2959 N N . LEU A 1 390 ? -2.369 -16.589 6.149 1.00 87.38 390 LEU A N 1
ATOM 2960 C CA . LEU A 1 390 ? -2.770 -17.806 5.454 1.00 87.38 390 LEU A CA 1
ATOM 2961 C C . LEU A 1 390 ? -3.172 -18.905 6.445 1.00 87.38 390 LEU A C 1
ATOM 2963 O O . LEU A 1 390 ? -4.281 -19.419 6.334 1.00 87.38 390 LEU A O 1
ATOM 2967 N N . GLU A 1 391 ? -2.342 -19.192 7.449 1.00 88.62 391 GLU A N 1
ATOM 2968 C CA . GLU A 1 391 ? -2.595 -20.258 8.434 1.00 88.62 391 GLU A CA 1
ATOM 2969 C C . GLU A 1 391 ? -3.460 -19.803 9.625 1.00 88.62 391 GLU A C 1
ATOM 2971 O O . GLU A 1 391 ? -3.998 -20.618 10.371 1.00 88.62 391 GLU A O 1
ATOM 2976 N N . GLY A 1 392 ? -3.634 -18.494 9.812 1.00 88.06 392 GLY A N 1
ATOM 2977 C CA . GLY A 1 392 ? -4.360 -17.915 10.946 1.00 88.06 392 GLY A CA 1
ATOM 2978 C C . GLY A 1 392 ? -3.521 -17.735 12.218 1.00 88.06 392 GLY A C 1
ATOM 2979 O O . GLY A 1 392 ? -4.062 -17.393 13.272 1.00 88.06 392 GLY A O 1
ATOM 2980 N N . THR A 1 393 ? -2.205 -17.938 12.143 1.00 91.50 393 THR A N 1
ATOM 2981 C CA . THR A 1 393 ? -1.285 -17.814 13.281 1.00 91.50 393 THR A CA 1
ATOM 2982 C C . THR A 1 393 ? -1.281 -16.387 13.833 1.00 91.50 393 THR A C 1
ATOM 2984 O O . THR A 1 393 ? -1.042 -15.434 13.091 1.00 91.50 393 THR A O 1
ATOM 2987 N N . ASN A 1 394 ? -1.507 -16.250 15.146 1.00 92.31 394 ASN A N 1
ATOM 2988 C CA . ASN A 1 394 ? -1.503 -14.989 15.907 1.00 92.31 394 ASN A CA 1
ATOM 2989 C C . ASN A 1 394 ? -2.491 -13.903 15.434 1.00 92.31 394 ASN A C 1
ATOM 2991 O O . ASN A 1 394 ? -2.378 -12.755 15.866 1.00 92.31 394 ASN A O 1
ATOM 2995 N N . LEU A 1 395 ? -3.502 -14.243 14.627 1.00 92.19 395 LEU A N 1
ATOM 2996 C CA . LEU A 1 395 ? -4.513 -13.265 14.207 1.00 92.19 395 LEU A CA 1
ATOM 2997 C C . LEU A 1 395 ? -5.334 -12.716 15.382 1.00 92.19 395 LEU A C 1
ATOM 2999 O O . LEU A 1 395 ? -5.640 -11.529 15.391 1.00 92.19 395 LEU A O 1
ATOM 3003 N N . SER A 1 396 ? -5.634 -13.529 16.401 1.00 91.19 396 SER A N 1
ATOM 3004 C CA . SER A 1 396 ? -6.330 -13.046 17.605 1.00 91.19 396 SER A CA 1
ATOM 3005 C C . SER A 1 396 ? -5.530 -11.962 18.327 1.00 91.19 396 SER A C 1
ATOM 3007 O O . SER A 1 396 ? -6.083 -10.924 18.667 1.00 91.19 396 SER A O 1
ATOM 3009 N N . ARG A 1 397 ? -4.212 -12.158 18.469 1.00 93.75 397 ARG A N 1
ATOM 3010 C CA . ARG A 1 397 ? -3.312 -11.166 19.071 1.00 93.75 397 ARG A CA 1
ATOM 3011 C C . ARG A 1 397 ? -3.250 -9.887 18.235 1.00 93.75 397 ARG A C 1
ATOM 3013 O O . ARG A 1 397 ? -3.274 -8.800 18.794 1.00 93.75 397 ARG A O 1
ATOM 3020 N N . LEU A 1 398 ? -3.207 -10.010 16.906 1.00 94.75 398 LEU A N 1
ATOM 3021 C CA . LEU A 1 398 ? -3.275 -8.852 16.010 1.00 94.75 398 LEU A CA 1
ATOM 3022 C C . LEU A 1 398 ? -4.577 -8.062 16.213 1.00 94.75 398 LEU A C 1
ATOM 3024 O O . LEU A 1 398 ? -4.535 -6.844 16.358 1.00 94.75 398 LEU A O 1
ATOM 3028 N N . CYS A 1 399 ? -5.720 -8.748 16.275 1.00 93.00 399 CYS A N 1
ATOM 3029 C CA . CYS A 1 399 ? -7.019 -8.136 16.548 1.00 93.00 399 CYS A CA 1
ATOM 3030 C C . CYS A 1 399 ? -7.065 -7.437 17.916 1.00 93.00 399 CYS A C 1
ATOM 3032 O O . CYS A 1 399 ? -7.538 -6.306 17.997 1.00 93.00 399 CYS A O 1
ATOM 3034 N N . GLU A 1 400 ? -6.549 -8.072 18.970 1.00 92.00 400 GLU A N 1
ATOM 3035 C CA . GLU A 1 400 ? -6.448 -7.484 20.313 1.00 92.00 400 GLU A CA 1
ATOM 3036 C C . GLU A 1 400 ? -5.624 -6.190 20.293 1.00 92.00 400 GLU A C 1
ATOM 3038 O O . GLU A 1 400 ? -6.092 -5.153 20.761 1.00 92.00 400 GLU A O 1
ATOM 3043 N N . THR A 1 401 ? -4.446 -6.201 19.667 1.00 94.31 401 THR A N 1
ATOM 3044 C CA . THR A 1 401 ? -3.596 -5.007 19.570 1.00 94.31 401 THR A CA 1
ATOM 3045 C C . THR A 1 401 ? -4.234 -3.898 18.728 1.00 94.31 401 THR A C 1
ATOM 3047 O O . THR A 1 401 ? -4.120 -2.725 19.082 1.00 94.31 401 THR A O 1
ATOM 3050 N N . ILE A 1 402 ? -4.960 -4.231 17.653 1.00 93.56 402 ILE A N 1
ATOM 3051 C CA . ILE A 1 402 ? -5.750 -3.238 16.903 1.00 93.56 402 ILE A CA 1
ATOM 3052 C C . ILE A 1 402 ? -6.771 -2.570 17.835 1.00 93.56 402 ILE A C 1
ATOM 3054 O O . ILE A 1 402 ? -6.859 -1.345 17.864 1.00 93.56 402 ILE A O 1
ATOM 3058 N N . LEU A 1 403 ? -7.510 -3.346 18.634 1.00 89.75 403 LEU A N 1
ATOM 3059 C CA . LEU A 1 403 ? -8.505 -2.811 19.571 1.00 89.75 403 LEU A CA 1
ATOM 3060 C C . LEU A 1 403 ? -7.893 -1.921 20.655 1.00 89.75 403 LEU A C 1
ATOM 3062 O O . LEU A 1 403 ? -8.497 -0.910 21.014 1.00 89.75 403 LEU A O 1
ATOM 3066 N N . GLU A 1 404 ? -6.714 -2.281 21.163 1.00 89.94 404 GLU A N 1
ATOM 3067 C CA . GLU A 1 404 ? -5.979 -1.490 22.156 1.00 89.94 404 GLU A CA 1
ATOM 3068 C C . GLU A 1 404 ? -5.558 -0.121 21.615 1.00 89.94 404 GLU A C 1
ATOM 3070 O O . GLU A 1 404 ? -5.563 0.859 22.364 1.00 89.94 404 GLU A O 1
ATOM 3075 N N . ARG A 1 405 ? -5.221 -0.045 20.321 1.00 90.94 405 ARG A N 1
ATOM 3076 C CA . ARG A 1 405 ? -4.832 1.203 19.649 1.00 90.94 405 ARG A CA 1
ATOM 3077 C C . ARG A 1 405 ? -6.016 2.031 19.160 1.00 90.94 405 ARG A C 1
ATOM 3079 O O . ARG A 1 405 ? -5.873 3.237 18.971 1.00 90.94 405 ARG A O 1
ATOM 3086 N N . LEU A 1 406 ? -7.194 1.431 19.001 1.00 89.38 406 LEU A N 1
ATOM 3087 C CA . LEU A 1 406 ? -8.383 2.177 18.606 1.00 89.38 406 LEU A CA 1
ATOM 3088 C C . LEU A 1 406 ? -8.801 3.200 19.687 1.00 89.38 406 LEU A C 1
ATOM 3090 O O . LEU A 1 406 ? -8.841 2.867 20.879 1.00 89.38 406 LEU A O 1
ATOM 3094 N N . PRO A 1 407 ? -9.217 4.423 19.297 1.00 84.38 407 PRO A N 1
ATOM 3095 C CA . PRO A 1 407 ? -9.611 5.475 20.230 1.00 84.38 407 PRO A CA 1
ATOM 3096 C C . PRO A 1 407 ? -10.708 5.002 21.182 1.00 84.38 407 PRO A C 1
ATOM 3098 O O . PRO A 1 407 ? -11.822 4.686 20.763 1.00 84.38 407 PRO A O 1
ATOM 3101 N N . THR A 1 408 ? -10.404 4.944 22.475 1.00 84.06 408 THR A N 1
ATOM 3102 C CA . THR A 1 408 ? -11.324 4.410 23.481 1.00 84.06 408 THR A CA 1
ATOM 3103 C C . THR A 1 408 ? -11.307 5.281 24.724 1.00 84.06 408 THR A C 1
ATOM 3105 O O . THR A 1 408 ? -10.275 5.440 25.369 1.00 84.06 408 THR A O 1
ATOM 3108 N N . GLU A 1 409 ? -12.468 5.803 25.101 1.00 85.69 409 GLU A N 1
ATOM 3109 C CA . GLU A 1 409 ? -12.658 6.576 26.324 1.00 85.69 409 GLU A CA 1
ATOM 3110 C C . GLU A 1 409 ? -13.481 5.786 27.343 1.00 85.69 409 GLU A C 1
ATOM 3112 O O . GLU A 1 409 ? -14.178 4.829 27.003 1.00 85.69 409 GLU A O 1
ATOM 3117 N N . THR A 1 410 ? -13.435 6.217 28.602 1.00 88.38 410 THR A N 1
ATOM 3118 C CA . THR A 1 410 ? -14.373 5.780 29.641 1.00 88.38 410 THR A CA 1
ATOM 3119 C C . THR A 1 410 ? -15.269 6.956 30.016 1.00 88.38 410 THR A C 1
ATOM 3121 O O . THR A 1 410 ? -14.801 8.080 30.216 1.00 88.38 410 THR A O 1
ATOM 3124 N N . ALA A 1 411 ? -16.571 6.714 30.141 1.00 90.06 411 ALA A N 1
ATOM 3125 C CA . ALA A 1 411 ? -17.518 7.687 30.666 1.00 90.06 411 ALA A CA 1
ATOM 3126 C C . ALA A 1 411 ? -18.232 7.139 31.899 1.00 90.06 411 ALA A C 1
ATOM 3128 O O . ALA A 1 411 ? -18.654 5.984 31.930 1.00 90.06 411 ALA A O 1
ATOM 3129 N N . ASN A 1 412 ? -18.403 8.017 32.886 1.00 92.56 412 ASN A N 1
ATOM 3130 C CA . ASN A 1 412 ? -19.288 7.805 34.022 1.00 92.56 412 ASN A CA 1
ATOM 3131 C C . ASN A 1 412 ? -20.495 8.727 33.840 1.00 92.56 412 ASN A C 1
ATOM 3133 O O . ASN A 1 412 ? -20.362 9.947 33.925 1.00 92.56 412 ASN A O 1
ATOM 3137 N N . LEU A 1 413 ? -21.650 8.145 33.545 1.00 92.88 413 LEU A N 1
ATOM 3138 C CA . LEU A 1 413 ? -22.908 8.853 33.344 1.00 92.88 413 LEU A CA 1
ATOM 3139 C C . LEU A 1 413 ? -23.756 8.697 34.598 1.00 92.88 413 LEU A C 1
ATOM 3141 O O . LEU A 1 413 ? -23.830 7.606 35.162 1.00 92.88 413 LEU A O 1
ATOM 3145 N N . ARG A 1 414 ? -24.421 9.770 35.018 1.00 92.38 414 ARG A N 1
ATOM 3146 C CA . ARG A 1 414 ? -25.359 9.739 36.138 1.00 92.38 414 ARG A CA 1
ATOM 3147 C C . ARG A 1 414 ? -26.640 10.441 35.727 1.00 92.38 414 ARG A C 1
ATOM 3149 O O . ARG A 1 414 ? -26.590 11.606 35.347 1.00 92.38 414 ARG A O 1
ATOM 3156 N N . VAL A 1 415 ? -27.762 9.736 35.808 1.00 93.50 415 VAL A N 1
ATOM 3157 C CA . VAL A 1 415 ? -29.086 10.254 35.441 1.00 93.50 415 VAL A CA 1
ATOM 3158 C C . VAL A 1 415 ? -30.123 9.907 36.515 1.00 93.50 415 VAL A C 1
ATOM 3160 O O . VAL A 1 415 ? -29.954 8.913 37.222 1.00 93.50 415 VAL A O 1
ATOM 3163 N N . PRO A 1 416 ? -31.195 10.700 36.672 1.00 91.69 416 PRO A N 1
ATOM 3164 C CA . PRO A 1 416 ? -32.340 10.330 37.504 1.00 91.69 416 PRO A CA 1
ATOM 3165 C C . PRO A 1 416 ? -32.926 8.977 37.089 1.00 91.69 416 PRO A C 1
ATOM 3167 O O . PRO A 1 416 ? -32.955 8.657 35.900 1.00 91.69 416 PRO A O 1
ATOM 3170 N N . ASN A 1 417 ? -33.404 8.188 38.052 1.00 91.12 417 ASN A N 1
ATOM 3171 C CA . ASN A 1 417 ? -34.028 6.901 37.759 1.00 91.12 417 ASN A CA 1
ATOM 3172 C C . ASN A 1 417 ? -35.427 7.097 37.138 1.00 91.12 417 ASN A C 1
ATOM 3174 O O . ASN A 1 417 ? -36.406 7.335 37.842 1.00 91.12 417 ASN A O 1
ATOM 3178 N N . CYS A 1 418 ? -35.492 7.065 35.805 1.00 89.94 418 CYS A N 1
ATOM 3179 C CA . CYS A 1 418 ? -36.683 7.308 34.985 1.00 89.94 418 CYS A CA 1
ATOM 3180 C C . CYS A 1 418 ? -36.673 6.432 33.716 1.00 89.94 418 CYS A C 1
ATOM 3182 O O . CYS A 1 418 ? -35.659 5.812 33.390 1.00 89.94 418 CYS A O 1
ATOM 3184 N N . ASP A 1 419 ? -37.772 6.408 32.958 1.00 87.75 419 ASP A N 1
ATOM 3185 C CA . ASP A 1 419 ? -37.880 5.597 31.732 1.00 87.75 419 ASP A CA 1
ATOM 3186 C C . ASP A 1 419 ? -36.813 5.966 30.680 1.00 87.75 419 ASP A C 1
ATOM 3188 O O . ASP A 1 419 ? -36.229 5.090 30.035 1.00 87.75 419 ASP A O 1
ATOM 3192 N N . ASP A 1 420 ? -36.478 7.255 30.553 1.00 89.19 420 ASP A N 1
ATOM 3193 C CA . ASP A 1 420 ? -35.413 7.720 29.656 1.00 89.19 420 ASP A CA 1
ATOM 3194 C C . ASP A 1 420 ? -34.018 7.227 30.078 1.00 89.19 420 ASP A C 1
ATOM 3196 O O . ASP A 1 420 ? -33.146 7.034 29.223 1.00 89.19 420 ASP A O 1
ATOM 3200 N N . ALA A 1 421 ? -33.799 6.972 31.374 1.00 88.94 421 ALA A N 1
ATOM 3201 C CA . ALA A 1 421 ? -32.562 6.367 31.858 1.00 88.94 421 ALA A CA 1
ATOM 3202 C C . ALA A 1 421 ? -32.429 4.917 31.382 1.00 88.94 421 ALA A C 1
ATOM 3204 O O . ALA A 1 421 ? -31.342 4.508 30.981 1.00 88.94 421 ALA A O 1
ATOM 3205 N N . MET A 1 422 ? -33.526 4.157 31.331 1.00 89.69 422 MET A N 1
ATOM 3206 C CA . MET A 1 422 ? -33.509 2.778 30.824 1.00 89.69 422 MET A CA 1
ATOM 3207 C C . MET A 1 422 ? -33.202 2.732 29.323 1.00 89.69 422 MET A C 1
ATOM 3209 O O . MET A 1 422 ? -32.425 1.889 28.870 1.00 89.69 422 MET A O 1
ATOM 3213 N N . ALA A 1 423 ? -33.725 3.690 28.551 1.00 90.94 423 ALA A N 1
ATOM 3214 C CA . ALA A 1 423 ? -33.365 3.846 27.142 1.00 90.94 423 ALA A CA 1
ATOM 3215 C C . ALA A 1 423 ? -31.877 4.207 26.952 1.00 90.94 423 ALA A C 1
ATOM 3217 O O . ALA A 1 423 ? -31.243 3.752 25.995 1.00 90.94 423 ALA A O 1
ATOM 3218 N N . LEU A 1 424 ? -31.305 5.005 27.864 1.00 90.50 424 LEU A N 1
ATOM 3219 C CA . LEU A 1 424 ? -29.876 5.325 27.872 1.00 90.50 424 LEU A CA 1
ATOM 3220 C C . LEU A 1 424 ? -29.018 4.094 28.204 1.00 90.50 424 LEU A C 1
ATOM 3222 O O . LEU A 1 424 ? -28.029 3.859 27.513 1.00 90.50 424 LEU A O 1
ATOM 3226 N N . VAL A 1 425 ? -29.411 3.298 29.205 1.00 90.69 425 VAL A N 1
ATOM 3227 C CA . VAL A 1 425 ? -28.734 2.043 29.577 1.00 90.69 425 VAL A CA 1
ATOM 3228 C C . VAL A 1 425 ? -28.732 1.057 28.412 1.00 90.69 425 VAL A C 1
ATOM 3230 O O . VAL A 1 425 ? -27.671 0.552 28.057 1.00 90.69 425 VAL A O 1
ATOM 3233 N N . SER A 1 426 ? -29.886 0.823 27.775 1.00 89.62 426 SER A N 1
ATOM 3234 C CA . SER A 1 426 ? -29.978 -0.067 26.607 1.00 89.62 426 SER A CA 1
ATOM 3235 C C . SER A 1 426 ? -29.016 0.369 25.504 1.00 89.62 426 SER A C 1
ATOM 3237 O O . SER A 1 426 ? -28.236 -0.436 25.011 1.00 89.62 426 SER A O 1
ATOM 3239 N N . ARG A 1 427 ? -28.992 1.667 25.172 1.00 85.75 427 ARG A N 1
ATOM 3240 C CA . ARG A 1 427 ? -28.059 2.199 24.169 1.00 85.75 427 ARG A CA 1
ATOM 3241 C C . ARG A 1 427 ? -26.594 2.058 24.561 1.00 85.75 427 ARG A C 1
ATOM 3243 O O . ARG A 1 427 ? -25.766 1.921 23.666 1.00 85.75 427 ARG A O 1
ATOM 3250 N N . ALA A 1 428 ? -26.269 2.157 25.850 1.00 85.62 428 ALA A N 1
ATOM 3251 C CA . ALA A 1 428 ? -24.914 1.917 26.325 1.00 85.62 428 ALA A CA 1
ATOM 3252 C C . ALA A 1 428 ? -24.526 0.451 26.078 1.00 85.62 428 ALA A C 1
ATOM 3254 O O . ALA A 1 428 ? -23.515 0.216 25.435 1.00 85.62 428 ALA A O 1
ATOM 3255 N N . TYR A 1 429 ? -25.369 -0.519 26.446 1.00 82.94 429 TYR A N 1
ATOM 3256 C CA . TYR A 1 429 ? -25.113 -1.935 26.143 1.00 82.94 429 TYR A CA 1
ATOM 3257 C C . TYR A 1 429 ? -25.011 -2.236 24.641 1.00 82.94 429 TYR A C 1
ATOM 3259 O O . TYR A 1 429 ? -24.198 -3.063 24.244 1.00 82.94 429 TYR A O 1
ATOM 3267 N N . ASP A 1 430 ? -25.797 -1.554 23.806 1.00 77.00 430 ASP A N 1
ATOM 3268 C CA . ASP A 1 430 ? -25.794 -1.782 22.356 1.00 77.00 430 ASP A CA 1
ATOM 3269 C C . ASP A 1 430 ? -24.560 -1.199 21.646 1.00 77.00 430 ASP A C 1
ATOM 3271 O O . ASP A 1 430 ? -24.258 -1.591 20.519 1.00 77.00 430 ASP A O 1
ATOM 3275 N N . ARG A 1 431 ? -23.896 -0.192 22.233 1.00 78.56 431 ARG A N 1
ATOM 3276 C CA . ARG A 1 431 ? -22.878 0.614 21.527 1.00 78.56 431 ARG A CA 1
ATOM 3277 C C . ARG A 1 431 ? -21.558 0.791 22.267 1.00 78.56 431 ARG A C 1
ATOM 3279 O O . ARG A 1 431 ? -20.639 1.388 21.707 1.00 78.56 431 ARG A O 1
ATOM 3286 N N . THR A 1 432 ? -21.456 0.341 23.511 1.00 79.25 432 THR A N 1
ATOM 3287 C CA . THR A 1 432 ? -20.246 0.437 24.330 1.00 79.25 432 THR A CA 1
ATOM 3288 C C . THR A 1 432 ? -20.074 -0.816 25.188 1.00 79.25 432 THR A C 1
ATOM 3290 O O . THR A 1 432 ? -21.000 -1.598 25.388 1.00 79.25 432 THR A O 1
ATOM 3293 N N . SER A 1 433 ? -18.867 -1.011 25.717 1.00 81.19 433 SER A N 1
ATOM 3294 C CA . SER A 1 433 ? -18.609 -2.016 26.742 1.00 81.19 433 SER A CA 1
ATOM 3295 C C . SER A 1 433 ? -18.995 -1.439 28.102 1.00 81.19 433 SER A C 1
ATOM 3297 O O . SER A 1 433 ? -18.335 -0.540 28.631 1.00 81.19 433 SER A O 1
ATOM 3299 N N . VAL A 1 434 ? -20.120 -1.888 28.652 1.00 85.06 434 VAL A N 1
ATOM 3300 C CA . VAL A 1 434 ? -20.612 -1.428 29.955 1.00 85.06 434 VAL A CA 1
ATOM 3301 C C . VAL A 1 434 ? -19.883 -2.186 31.063 1.00 85.06 434 VAL A C 1
ATOM 3303 O O . VAL A 1 434 ? -20.025 -3.398 31.188 1.00 85.06 434 VAL A O 1
ATOM 3306 N N . GLU A 1 435 ? -19.111 -1.467 31.880 1.00 88.06 435 GLU A N 1
ATOM 3307 C CA . GLU A 1 435 ? -18.328 -2.044 32.979 1.00 88.06 435 GLU A CA 1
ATOM 3308 C C . GLU A 1 435 ? -19.202 -2.256 34.218 1.00 88.06 435 GLU A C 1
ATOM 3310 O O . GLU A 1 435 ? -19.180 -3.324 34.828 1.00 88.06 435 GLU A O 1
ATOM 3315 N N . THR A 1 436 ? -19.991 -1.245 34.592 1.00 90.50 436 THR A N 1
ATOM 3316 C CA . THR A 1 436 ? -20.928 -1.327 35.717 1.00 90.50 436 THR A CA 1
ATOM 3317 C C . THR A 1 436 ? -22.176 -0.482 35.476 1.00 90.50 436 THR A C 1
ATOM 3319 O O . THR A 1 436 ? -22.121 0.592 34.872 1.00 90.50 436 THR A O 1
ATOM 3322 N N . VAL A 1 437 ? -23.309 -0.961 35.996 1.00 91.69 437 VAL A N 1
ATOM 3323 C CA . VAL A 1 437 ? -24.551 -0.189 36.117 1.00 91.69 437 VAL A CA 1
ATOM 3324 C C . VAL A 1 437 ? -25.074 -0.348 37.534 1.00 91.69 437 VAL A C 1
ATOM 3326 O O . VAL A 1 437 ? -25.213 -1.473 38.012 1.00 91.69 437 VAL A O 1
ATOM 3329 N N . ASP A 1 438 ? -25.353 0.773 38.189 1.00 92.00 438 ASP A N 1
ATOM 3330 C CA . ASP A 1 438 ? -25.940 0.812 39.525 1.00 92.00 438 ASP A CA 1
ATOM 3331 C C . ASP A 1 438 ? -27.292 1.529 39.487 1.00 92.00 438 ASP A C 1
ATOM 3333 O O . ASP A 1 438 ? -27.430 2.577 38.844 1.00 92.00 438 ASP A O 1
ATOM 3337 N N . TYR A 1 439 ? -28.279 0.943 40.161 1.00 92.50 439 TYR A N 1
ATOM 3338 C CA . TYR A 1 439 ? -29.664 1.398 40.184 1.00 92.50 439 TYR A CA 1
ATOM 3339 C C . TYR A 1 439 ? -30.054 1.761 41.614 1.00 92.50 439 TYR A C 1
ATOM 3341 O O . TYR A 1 439 ? -30.337 0.888 42.432 1.00 92.50 439 TYR A O 1
ATOM 3349 N N . ASP A 1 440 ? -30.115 3.060 41.882 1.00 87.62 440 ASP A N 1
ATOM 3350 C CA . ASP A 1 440 ? -30.592 3.619 43.148 1.00 87.62 440 ASP A CA 1
ATOM 3351 C C . ASP A 1 440 ? -31.603 4.749 42.848 1.00 87.62 440 ASP A C 1
ATOM 3353 O O . ASP A 1 440 ? -32.287 4.718 41.817 1.00 87.62 440 ASP A O 1
ATOM 3357 N N . ASP A 1 441 ? -31.659 5.797 43.672 1.00 85.44 441 ASP A N 1
ATOM 3358 C CA . ASP A 1 441 ? -32.352 7.064 43.364 1.00 85.44 441 ASP A CA 1
ATOM 3359 C C . ASP A 1 441 ? -31.887 7.697 42.029 1.00 85.44 441 ASP A C 1
ATOM 3361 O O . ASP A 1 441 ? -32.601 8.460 41.372 1.00 85.44 441 ASP A O 1
ATOM 3365 N N . THR A 1 442 ? -30.672 7.358 41.597 1.00 90.88 442 THR A N 1
ATOM 3366 C CA . THR A 1 442 ? -30.100 7.719 40.297 1.00 90.88 442 THR A CA 1
ATOM 3367 C C . THR A 1 442 ? -29.469 6.494 39.655 1.00 90.88 442 THR A C 1
ATOM 3369 O O . THR A 1 442 ? -28.833 5.704 40.350 1.00 90.88 442 THR A O 1
ATOM 3372 N N . VAL A 1 443 ? -29.561 6.381 38.333 1.00 92.69 443 VAL A N 1
ATOM 3373 C CA . VAL A 1 443 ? -28.857 5.354 37.563 1.00 92.69 443 VAL A CA 1
ATOM 3374 C C . VAL A 1 443 ? -27.452 5.855 37.246 1.00 92.69 443 VAL A C 1
ATOM 3376 O O . VAL A 1 443 ? -27.288 6.923 36.645 1.00 92.69 443 VAL A O 1
ATOM 3379 N N . THR A 1 444 ? -26.438 5.093 37.655 1.00 92.44 444 THR A N 1
ATOM 3380 C CA . THR A 1 444 ? -25.032 5.374 37.337 1.00 92.44 444 THR A CA 1
ATOM 3381 C C . THR A 1 444 ? -24.517 4.326 36.363 1.00 92.44 444 THR A C 1
ATOM 3383 O O . THR A 1 444 ? -24.592 3.135 36.644 1.00 92.44 444 THR A O 1
ATOM 3386 N N . ILE A 1 445 ? -23.992 4.765 35.221 1.00 93.88 445 ILE A N 1
ATOM 3387 C CA . ILE A 1 445 ? -23.491 3.900 34.150 1.00 93.88 445 ILE A CA 1
ATOM 3388 C C . ILE A 1 445 ? -22.012 4.208 33.960 1.00 93.88 445 ILE A C 1
ATOM 3390 O O . ILE A 1 445 ? -21.654 5.335 33.612 1.00 93.88 445 ILE A O 1
ATOM 3394 N N . ARG A 1 446 ? -21.156 3.207 34.144 1.00 92.75 446 ARG A N 1
ATOM 3395 C CA . ARG A 1 446 ? -19.749 3.274 33.759 1.00 92.75 446 ARG A CA 1
ATOM 3396 C C . ARG A 1 446 ? -19.549 2.420 32.522 1.00 92.75 446 ARG A C 1
ATOM 3398 O O . ARG A 1 446 ? -19.783 1.214 32.549 1.00 92.75 446 ARG A O 1
ATOM 3405 N N . CYS A 1 447 ? -19.134 3.045 31.432 1.00 88.69 447 CYS A N 1
ATOM 3406 C CA . CYS A 1 447 ? -18.940 2.354 30.166 1.00 88.69 447 CYS A CA 1
ATOM 3407 C C . CYS A 1 447 ? -17.700 2.855 29.437 1.00 88.69 447 CYS A C 1
ATOM 3409 O O . CYS A 1 447 ? -17.266 3.997 29.613 1.00 88.69 447 CYS A O 1
ATOM 3411 N N . ARG A 1 448 ? -17.134 1.971 28.622 1.00 86.25 448 ARG A N 1
ATOM 3412 C CA . ARG A 1 448 ? -15.944 2.190 27.818 1.00 86.25 448 ARG A CA 1
ATOM 3413 C C . ARG A 1 448 ? -16.290 2.000 26.350 1.00 86.25 448 ARG A C 1
ATOM 3415 O O . ARG A 1 448 ? -16.949 1.031 25.984 1.00 86.25 448 ARG A O 1
ATOM 3422 N N . GLY A 1 449 ? -15.879 2.927 25.501 1.00 82.94 449 GLY A N 1
ATOM 3423 C CA . GLY A 1 449 ? -16.215 2.850 24.086 1.00 82.94 449 GLY A CA 1
ATOM 3424 C C . GLY A 1 449 ? -15.683 4.020 23.272 1.00 82.94 449 GLY A C 1
ATOM 3425 O O . GLY A 1 449 ? -14.888 4.816 23.780 1.00 82.94 449 GLY A O 1
ATOM 3426 N N . PRO A 1 450 ? -16.126 4.137 22.011 1.00 80.38 450 PRO A N 1
ATOM 3427 C CA . PRO A 1 450 ? -15.670 5.193 21.120 1.00 80.38 450 PRO A CA 1
ATOM 3428 C C . PRO A 1 450 ? -15.994 6.584 21.701 1.00 80.38 450 PRO A C 1
ATOM 3430 O O . PRO A 1 450 ? -17.150 6.810 22.086 1.00 80.38 450 PRO A O 1
ATOM 3433 N N . PRO A 1 451 ? -15.037 7.538 21.730 1.00 83.19 451 PRO A N 1
ATOM 3434 C CA . PRO A 1 451 ? -15.223 8.878 22.299 1.00 83.19 451 PRO A CA 1
ATOM 3435 C C . PRO A 1 451 ? -16.517 9.567 21.856 1.00 83.19 451 PRO A C 1
ATOM 3437 O O . PRO A 1 451 ? -17.274 10.078 22.676 1.00 83.19 451 PRO A O 1
ATOM 3440 N N . ARG A 1 452 ? -16.847 9.481 20.564 1.00 77.31 452 ARG A N 1
ATOM 3441 C CA . ARG A 1 452 ? -18.060 10.086 19.990 1.00 77.31 452 ARG A CA 1
ATOM 3442 C C . ARG A 1 452 ? -19.355 9.465 20.507 1.00 77.31 452 ARG A C 1
ATOM 3444 O O . ARG A 1 452 ? -20.326 10.176 20.758 1.00 77.31 452 ARG A O 1
ATOM 3451 N N . ILE A 1 453 ? -19.395 8.141 20.669 1.00 82.19 453 ILE A N 1
ATOM 3452 C CA . ILE A 1 453 ? -20.561 7.462 21.251 1.00 82.19 453 ILE A CA 1
ATOM 3453 C C . ILE A 1 453 ? -20.722 7.905 22.706 1.00 82.19 453 ILE A C 1
ATOM 3455 O O . ILE A 1 453 ? -21.834 8.207 23.140 1.00 82.19 453 ILE A O 1
ATOM 3459 N N . LEU A 1 454 ? -19.614 8.029 23.438 1.00 86.94 454 LEU A N 1
ATOM 3460 C CA . LEU A 1 454 ? -19.631 8.530 24.807 1.00 86.94 454 LEU A CA 1
ATOM 3461 C C . LEU A 1 454 ? -20.067 9.997 24.892 1.00 86.94 454 LEU A C 1
ATOM 3463 O O . LEU A 1 454 ? -20.854 10.324 25.774 1.00 86.94 454 LEU A O 1
ATOM 3467 N N . GLU A 1 455 ? -19.659 10.866 23.968 1.00 87.44 455 GLU A N 1
ATOM 3468 C CA . GLU A 1 455 ? -20.171 12.241 23.861 1.00 87.44 455 GLU A CA 1
ATOM 3469 C C . GLU A 1 455 ? -21.686 12.280 23.620 1.00 87.44 455 GLU A C 1
ATOM 3471 O O . GLU A 1 455 ? -22.398 13.032 24.289 1.00 87.44 455 GLU A O 1
ATOM 3476 N N . GLN A 1 456 ? -22.214 11.439 22.723 1.00 86.94 456 GLN A N 1
ATOM 3477 C CA . GLN A 1 456 ? -23.659 11.338 22.485 1.00 86.94 456 GLN A CA 1
ATOM 3478 C C . GLN A 1 456 ? -24.415 10.863 23.733 1.00 86.94 456 GLN A C 1
ATOM 3480 O O . GLN A 1 456 ? -25.494 11.386 24.039 1.00 86.94 456 GLN A O 1
ATOM 3485 N N . LEU A 1 457 ? -23.860 9.884 24.455 1.00 89.19 457 LEU A N 1
ATOM 3486 C CA . LEU A 1 457 ? -24.432 9.389 25.705 1.00 89.19 457 LEU A CA 1
ATOM 3487 C C . LEU A 1 457 ? -24.372 10.453 26.813 1.00 89.19 457 LEU A C 1
ATOM 3489 O O . LEU A 1 457 ? -25.383 10.659 27.482 1.00 89.19 457 LEU A O 1
ATOM 3493 N N . ARG A 1 458 ? -23.258 11.190 26.951 1.00 91.75 458 ARG A N 1
ATOM 3494 C CA . ARG A 1 458 ? -23.111 12.343 27.865 1.00 91.75 458 ARG A CA 1
ATOM 3495 C C . ARG A 1 458 ? -24.166 13.414 27.563 1.00 91.75 458 ARG A C 1
ATOM 3497 O O . ARG A 1 458 ? -24.971 13.741 28.427 1.00 91.75 458 ARG A O 1
ATOM 3504 N N . ALA A 1 459 ? -24.283 13.848 26.307 1.00 91.44 459 ALA A N 1
ATOM 3505 C CA . ALA A 1 459 ? -25.267 14.853 25.892 1.00 91.44 459 ALA A CA 1
ATOM 3506 C C . ALA A 1 459 ? -26.730 14.397 26.071 1.00 91.44 459 ALA A C 1
ATOM 3508 O O . ALA A 1 459 ? -27.650 15.210 26.211 1.00 91.44 459 ALA A O 1
ATOM 3509 N N . ARG A 1 460 ? -27.002 13.088 26.012 1.00 90.94 460 ARG A N 1
ATOM 3510 C CA . ARG A 1 460 ? -28.327 12.538 26.335 1.00 90.94 460 ARG A CA 1
ATOM 3511 C C . ARG A 1 460 ? -28.551 12.516 27.849 1.00 90.94 460 ARG A C 1
ATOM 3513 O O . ARG A 1 460 ? -29.617 12.948 28.273 1.00 90.94 460 ARG A O 1
ATOM 3520 N N . ALA A 1 461 ? -27.566 12.086 28.634 1.00 92.06 461 ALA A N 1
ATOM 3521 C CA . ALA A 1 461 ? -27.622 12.098 30.094 1.00 92.06 461 ALA A CA 1
ATOM 3522 C C . ALA A 1 461 ? -27.863 13.512 30.653 1.00 92.06 461 ALA A C 1
ATOM 3524 O O . ALA A 1 461 ? -28.715 13.697 31.526 1.00 92.06 461 ALA A O 1
ATOM 3525 N N . ASP A 1 462 ? -27.192 14.516 30.087 1.00 91.44 462 ASP A N 1
ATOM 3526 C CA . ASP A 1 462 ? -27.360 15.921 30.466 1.00 91.44 462 ASP A CA 1
ATOM 3527 C C . ASP A 1 462 ? -28.783 16.422 30.194 1.00 91.44 462 ASP A C 1
ATOM 3529 O O . ASP A 1 462 ? -29.367 17.106 31.033 1.00 91.44 462 ASP A O 1
ATOM 3533 N N . ARG A 1 463 ? -29.382 16.036 29.056 1.00 91.38 463 ARG A N 1
ATOM 3534 C CA . ARG A 1 463 ? -30.781 16.372 28.733 1.00 91.38 463 ARG A CA 1
ATOM 3535 C C . ARG A 1 463 ? -31.767 15.753 29.717 1.00 91.38 463 ARG A C 1
ATOM 3537 O O . ARG A 1 463 ? -32.610 16.473 30.236 1.00 91.38 463 ARG A O 1
ATOM 3544 N N . ILE A 1 464 ? -31.620 14.462 30.017 1.00 90.75 464 ILE A N 1
ATOM 3545 C CA . ILE A 1 464 ? -32.488 13.760 30.979 1.00 90.75 464 ILE A CA 1
ATOM 3546 C C . ILE A 1 464 ? -32.411 14.444 32.349 1.00 90.75 464 ILE A C 1
ATOM 3548 O O . ILE A 1 464 ? -33.428 14.709 32.987 1.00 90.75 464 ILE A O 1
ATOM 3552 N N . THR A 1 465 ? -31.196 14.787 32.778 1.00 88.44 465 THR A N 1
ATOM 3553 C CA . THR A 1 465 ? -30.956 15.467 34.055 1.00 88.44 465 THR A CA 1
ATOM 3554 C C . THR A 1 465 ? -31.538 16.883 34.073 1.00 88.44 465 THR A C 1
ATOM 3556 O O . THR A 1 465 ? -32.040 17.319 35.106 1.00 88.44 465 THR A O 1
ATOM 3559 N N . ALA A 1 466 ? -31.490 17.606 32.951 1.00 86.94 466 ALA A N 1
ATOM 3560 C CA . ALA A 1 466 ? -32.058 18.946 32.830 1.00 86.94 466 ALA A CA 1
ATOM 3561 C C . ALA A 1 466 ? -33.596 18.951 32.833 1.00 86.94 466 ALA A C 1
ATOM 3563 O O . ALA A 1 466 ? -34.184 19.883 33.364 1.00 86.94 466 ALA A O 1
ATOM 3564 N N . GLU A 1 467 ? -34.241 17.924 32.277 1.00 85.38 467 GLU A N 1
ATOM 3565 C CA . GLU A 1 467 ? -35.708 17.786 32.255 1.00 85.38 467 GLU A CA 1
ATOM 3566 C C . GLU A 1 467 ? -36.304 17.414 33.628 1.00 85.38 467 GLU A C 1
ATOM 3568 O O . GLU A 1 467 ? -37.502 17.578 33.842 1.00 85.38 467 GLU A O 1
ATOM 3573 N N . HIS A 1 468 ? -35.469 16.935 34.557 1.00 75.19 468 HIS A N 1
ATOM 3574 C CA . HIS A 1 468 ? -35.855 16.484 35.902 1.00 75.19 468 HIS A CA 1
ATOM 3575 C C . HIS A 1 468 ? -35.324 17.394 37.031 1.00 75.19 468 HIS A C 1
ATOM 3577 O O . HIS A 1 468 ? -35.433 17.042 38.209 1.00 75.19 468 HIS A O 1
ATOM 3583 N N . ARG A 1 469 ? -34.736 18.546 36.681 1.00 61.34 469 ARG A N 1
ATOM 3584 C CA . ARG A 1 469 ? -34.444 19.663 37.595 1.00 61.34 469 ARG A CA 1
ATOM 3585 C C . ARG A 1 469 ? -35.579 20.671 37.559 1.00 61.34 469 ARG A C 1
ATOM 3587 O O . ARG A 1 469 ? -35.887 21.210 38.645 1.00 61.34 469 ARG A O 1
#

Organism: Natrialba magadii (strain ATCC 43099 / DSM 3394 / CCM 3739 / CIP 104546 / IAM 13178 / JCM 8861 / NBRC 102185 / NCIMB 2190 / MS3) (NCBI:txid547559)

Sequence (469 aa):
MSRSRTHNTPNRTVVASRLDAAAKSNETDDTDQTGQVGGTDQTDQTNQTDQTDEIAALVRAAGDEVVATITQAGRENPGSYLGHGKVDELAETVAATDANRVVVDDELTPSQHHTLESAMPADTAVLDRHRLVLEIFEAGAGSRRAKLQVELAQLRYDLPRLIESADEGLLNKQTEKGSPVYDVRDRIDRLERKLEERPEPAARFRERRREEGFDLVTCAGYTNAGKSTLLHRLADELSISDANSSSKSNDDSSDKDATAAVRDRLFETLETTTRRATIDGRPVLVTDTVGFVDDLPHDLVESFSATLSEAGAADVVVLVVDASDPESRFRARLEVALDVLDAQTVADDRIVPALNKVDCLSADESARRLTIAAAHLPDAAADPIPVSVLEGTNLSRLCETILERLPTETANLRVPNCDDAMALVSRAYDRTSVETVDYDDTVTIRCRGPPRILEQLRARADRITAEHR

InterPro domains:
  IPR006073 GTP binding domain [PF01926] (217-337)
  IPR016496 GTPase HflX [MF_00900] (52-435)
  IPR016496 GTPase HflX [PIRSF006809] (37-463)
  IPR016496 GTPase HflX [PTHR10229] (25-439)
  IPR016496 GTPase HflX [TIGR03156] (41-405)
  IPR025121 GTPase HflX, N-terminal [PF13167] (51-137)
  IPR027417 P-loop containing nucleoside triphosphate hydrolase [G3DSA:3.40.50.300] (215-411)
  IPR027417 P-loop containing nucleoside triphosphate hydrolase [SSF52540] (217-409)
  IPR030394 HflX-type guanine nucleotide-binding (G) domain [PS51705] (215-410)
  IPR032305 GTP-binding protein, middle domain [PF16360] (141-208)
  IPR042108 GTPase HflX, N-terminal domain superfamily [G3DSA:3.40.50.11060] (41-165)

Secondary structure (DSSP, 8-state):
--------PPPEEEEEEEE-GGGGSS---S----------TTHHHHHHHHHHHHHHHHHHHTT-EEEEEEEEESPPBTTTBS-HHHHHHHHHHHHHHT-SEEEESSPPPHHHHHHHHHHSPTTPEEEEHHHHHHHHHHHH--SHHHHHHHHHHHHHHHHHHHHHHS-GGGTTTTTSTTSHHHHHHHHHHHHHHHHHSS--HHHHHHHHHHHTTPEEEEEE-BTTSSHHHHHHHHBHHHH----S-------------SS------TTS--S-EEEEEEETTEEEEEEEPPPB-TT--HHHHHHHHHHHHHHHT-SEEEEEEETTS-HHHHHHHHHHHHHHHHHTT--GGGEEEEEE-GGGS-HHHHHHHHHHHHHHS-TTSPPPEE-BTTTTBTHHHHHHHHHHHS--EEEEEEEESSHHHHHHHHHHHHHSEEEEEEESSEEEEEEEE-HHHHHHHHHHHHHHHHHT-

pLDDT: mean 77.15, std 19.98, range [25.69, 97.38]

Radius of gyration: 28.03 Å; chains: 1; bounding box: 81×58×81 Å

Foldseek 3Di:
DDDDDPPPDAFEEEEEEEDDPVVPPPPPDDDDDDDDDDDDPPPVVVVVVVLVVQVCLLCVLLVHHYQYYHYYYDDADLQARDDPVSLLVVQVVCVVRVGQEYEYAADDDLRNLVNSVVSHPPNRYYHYPQRSVLSSLCVLDPDPLSNLLSVLLVLVSVLNNVVVPPDPVCPVCCCPPPDPNVVSVVSNVVSVVVNVVDDDPVVVVLVVVVVVPAAEEEEAFAFLLCLVLLQVLFAPVNVPPPPDDDDDDDDDDDPPPPVDDPDSGGPPPSDWDWGWGQQPNHIYIYIYARHDDPPHDPSVLVSSLVRLLSQVSGLAYEYRFALLDDPVVSLVRLLVRVVSSVVSVHDLLRYAYEHEPCVNDDPVSLVVSQVSNVVRRDPNHDRHDYDYSPVGRCVNVSSVSNVVSGAKDKDKFKAAPDPLVVVLVVLLVNAWAWPDWDDDRIIITITMHHPVSRVVSNVSSVVRRVVVD